Protein AF-A0A0K9XZD5-F1 (afdb_monomer_lite)

Sequence (459 aa):
MKKLFGTVETHYVDGFQYKTVGSEVKLVIIPTSGGYYDAQRDAYFYNFTDHLGNVRLSYSDADGNGVVTGDVVVEECSGGNCSSYIIPGEIEAISNYYPFGMLLENHNNQANSSNVYKYKYNGKELQESGMYDYGARFYMPDLGRWGVVDPLAEISRRFSPYVYGNNNPIRFIDPDGMAAQDTFEAGVEYTGQAAIDMFNAISSFYGYSNSSNNGFPSFNFSYIDPGGAAGTGGGSSLSGWMQSYLSSPPDDHFNQFGQYLYTDNKATNNIVIDFQNPITGAINTAPWLSKLLSDYKFDKSNYSVLTNIANYYATQAGVNMNNLKNGSTSLGIANYHFESGKMVGKVYSFNGGKFKPDALMSGNFETQVISIMVGNGSVSELLNDKYNMISSLGHEGGTVSHLTLNPKTWIDGVKAHIKIYEYQMQSQVYKFTTPLYKQKMRDNLIGEQYNYKTYGPTK

pLDDT: mean 74.85, std 17.93, range [26.31, 96.88]

Secondary structure (DSSP, 8-state):
-EEEETTEEEEEETTEEEEEETTEEEEEEEEETTEEEETTTTEEEEEEE-TT--EEEEE--SSSSS---SSEEEEEEETTEEEEEEETTTT-EE--B-TTSPBPTTS-EE-S-TT---B-GGG-EE-TTS-EE-SS-EEETTTTEESS--TTTTT-TTS-TTBSGGG-TTTEE-SSSS--EETTTTT----HHHHHHHHHHHHHHTT------------------SS---------PPPHHHHHHTTSPPEEEEETTS-EEEEETT---BEEEEPBPTTT--B---TTT-EETTTSPP-TTTHHHHHHHHHHHHHHTT--GGGSGGGS-EEEEEEEEEETTEEEEEEEESTTPPP-TT-SEEEETTTTEEEEEEETTEE-GGGGBHHHHHHHHHHHHSSSSTTTS--SSHHHHHHHHHHHHHHHHHSHHHHTS-HHHHHHHHHHHHHHHHHHHHHSPP-

Radius of gyration: 30.63 Å; chains: 1; bounding box: 70×71×79 Å

Foldseek 3Di:
DWDDDPPKIWDQDVNWIWIDDPNDTGTAWDADPFGIQGPVLRFDWGFDADLLRFGAWIAGPQVPPPDLDDWDWDWDDDPRDIDTDTSPGSTQKGFDADLLRQTDPPRIDHPPDPRDDQQGGSRFGQDPVRWTQLAVFTHRSVVSWTPDFAPVCVVVVVDGSTHALVVRSVFWHDNRRRDTDGSLVVPRDDDPVNVVVVVVVVVVVVPDDPDDDDDDDDPDPDPDDPPDDDDDDDDDDDDPVVVLLSQQFFEWEAELQQHTDDTHSPSNLFHKYFYADPPPRHTDPPPVRIDTQQRAFDDPVRVSNVFSNLLVLLVVLVFQLVLAQVSTAFEKEWEWDDDPNDIDTDIDTDQDDDDDPPDCWAADQVSRHIYGYDYNRGRPPQCRGSLSSSLSSCQDGNPLHNNNQDAPDPLSVLVSNLVSLVVSCPDPSVVSGDPVSVVVSVVVNVVSVVCCVVVNPDD

Structure (mmCIF, N/CA/C/O backbone):
data_AF-A0A0K9XZD5-F1
#
_entry.id   AF-A0A0K9XZD5-F1
#
loop_
_atom_site.group_PDB
_atom_site.id
_atom_site.type_symbol
_atom_site.label_atom_id
_atom_site.label_alt_id
_atom_site.label_comp_id
_atom_site.label_asym_id
_atom_site.label_entity_id
_atom_site.label_seq_id
_atom_site.pdbx_PDB_ins_code
_atom_site.Cartn_x
_atom_site.Cartn_y
_atom_site.Cartn_z
_atom_site.occupancy
_atom_site.B_iso_or_equiv
_atom_site.auth_seq_id
_atom_site.auth_comp_id
_atom_site.auth_asym_id
_atom_site.auth_atom_id
_atom_site.pdbx_PDB_model_num
ATOM 1 N N . MET A 1 1 ? -26.255 -7.029 22.247 1.00 76.69 1 MET A N 1
ATOM 2 C CA . MET A 1 1 ? -25.457 -7.583 23.373 1.00 76.69 1 MET A CA 1
ATOM 3 C C . MET A 1 1 ? -25.596 -6.642 24.574 1.00 76.69 1 MET A C 1
ATOM 5 O O . MET A 1 1 ? -25.853 -5.464 24.353 1.00 76.69 1 MET A O 1
ATOM 9 N N . LYS A 1 2 ? -25.534 -7.132 25.821 1.00 84.38 2 LYS A N 1
ATOM 10 C CA . LYS A 1 2 ? -25.695 -6.330 27.053 1.00 84.38 2 LYS A CA 1
ATOM 11 C C . LYS A 1 2 ? -24.545 -6.635 28.017 1.00 84.38 2 LYS A C 1
ATOM 13 O O . LYS A 1 2 ? -24.239 -7.807 28.218 1.00 84.38 2 LYS A O 1
ATOM 18 N N . LYS A 1 3 ? -23.982 -5.597 28.638 1.00 86.69 3 LYS A N 1
ATOM 19 C CA . LYS A 1 3 ? -22.976 -5.666 29.707 1.00 86.69 3 LYS A CA 1
ATOM 20 C C . LYS A 1 3 ? -23.522 -5.019 30.979 1.00 86.69 3 LYS A C 1
ATOM 22 O O . LYS A 1 3 ? -24.170 -3.977 30.918 1.00 86.69 3 LYS A O 1
ATOM 27 N N . LEU A 1 4 ? -23.254 -5.641 32.124 1.00 86.88 4 LEU A N 1
ATOM 28 C CA . LEU A 1 4 ? -23.564 -5.110 33.451 1.00 86.88 4 LEU A CA 1
ATOM 29 C C . LEU A 1 4 ? -22.267 -5.002 34.247 1.00 86.88 4 LEU A C 1
ATOM 31 O O . LEU A 1 4 ? -21.588 -6.009 34.437 1.00 86.88 4 LEU A O 1
ATOM 35 N N . PHE A 1 5 ? -21.944 -3.803 34.726 1.00 84.56 5 PHE A N 1
ATOM 36 C CA . PHE A 1 5 ? -20.824 -3.593 35.637 1.00 84.56 5 PHE A CA 1
ATOM 37 C C . PHE A 1 5 ? -21.230 -2.650 36.770 1.00 84.56 5 PHE A C 1
ATOM 39 O O . PHE A 1 5 ? -21.567 -1.485 36.548 1.00 84.56 5 PHE A O 1
ATOM 46 N N . GLY A 1 6 ? -21.228 -3.166 38.001 1.00 85.12 6 GLY A N 1
ATOM 47 C CA . GLY A 1 6 ? -21.795 -2.453 39.145 1.00 85.12 6 GLY A CA 1
ATOM 48 C C . GLY A 1 6 ? -23.270 -2.121 38.905 1.00 85.12 6 GLY A C 1
ATOM 49 O O . GLY A 1 6 ? -24.083 -3.015 38.683 1.00 85.12 6 GLY A O 1
ATOM 50 N N . THR A 1 7 ? -23.609 -0.833 38.937 1.00 84.44 7 THR A N 1
ATOM 51 C CA . THR A 1 7 ? -24.961 -0.317 38.657 1.00 84.44 7 THR A CA 1
ATOM 52 C C . THR A 1 7 ? -25.145 0.171 37.219 1.00 84.44 7 THR A C 1
ATOM 54 O O . THR A 1 7 ? -26.235 0.616 36.867 1.00 84.44 7 THR A O 1
ATOM 57 N N . VAL A 1 8 ? -24.102 0.112 36.384 1.00 83.81 8 VAL A N 1
ATOM 58 C CA . VAL A 1 8 ? -24.149 0.598 35.003 1.00 83.81 8 VAL A CA 1
ATOM 59 C C . VAL A 1 8 ? -24.502 -0.551 34.067 1.00 83.81 8 VAL A C 1
ATOM 61 O O . VAL A 1 8 ? -23.794 -1.557 33.984 1.00 83.81 8 VAL A O 1
ATOM 64 N N . GLU A 1 9 ? -25.596 -0.373 33.333 1.00 89.38 9 GLU A N 1
ATOM 65 C CA . GLU A 1 9 ? -25.980 -1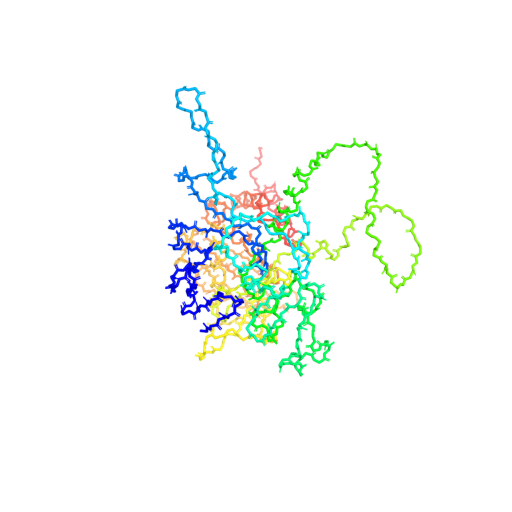.231 32.218 1.00 89.38 9 GLU A CA 1
ATOM 66 C C . GLU A 1 9 ? -25.5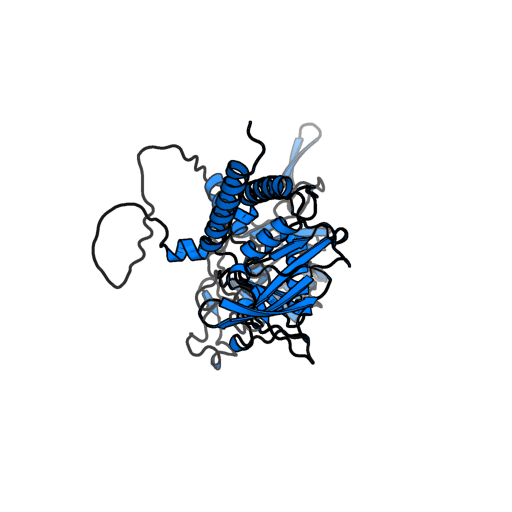91 -0.578 30.892 1.00 89.38 9 GLU A C 1
ATOM 68 O O . GLU A 1 9 ? -25.957 0.574 30.643 1.00 89.38 9 GLU A O 1
ATOM 73 N N . THR A 1 10 ? -24.865 -1.330 30.060 1.00 88.75 10 THR A N 1
ATOM 74 C CA . THR A 1 10 ? -24.452 -0.938 28.709 1.00 88.75 10 THR A CA 1
ATOM 75 C C . THR A 1 10 ? -25.080 -1.879 27.682 1.00 88.75 10 THR A C 1
ATOM 77 O O . THR A 1 10 ? -24.888 -3.095 27.746 1.00 88.75 10 THR A O 1
ATOM 80 N N . HIS A 1 11 ? -25.795 -1.333 26.703 1.00 87.56 11 HIS A N 1
ATOM 81 C CA . HIS A 1 11 ? -26.324 -2.075 25.562 1.00 87.56 11 HIS A CA 1
ATOM 82 C C . HIS A 1 11 ? -25.550 -1.740 24.298 1.00 87.56 11 HIS A C 1
ATOM 84 O O . HIS A 1 11 ? -25.299 -0.573 24.013 1.00 87.56 11 HIS A O 1
ATOM 90 N N . TYR A 1 12 ? -25.260 -2.774 23.519 1.00 87.38 12 TYR A N 1
ATOM 91 C CA . TYR A 1 12 ? -24.630 -2.687 22.210 1.00 87.38 12 TYR A CA 1
ATOM 92 C C . TYR A 1 12 ? -25.671 -3.121 21.178 1.00 87.38 12 TYR A C 1
ATOM 94 O O . TYR A 1 12 ? -25.986 -4.319 21.080 1.00 87.38 12 TYR A O 1
ATOM 102 N N . VAL A 1 13 ? -26.247 -2.142 20.481 1.00 85.88 13 VAL A N 1
ATOM 103 C CA . VAL A 1 13 ? -27.302 -2.319 19.470 1.00 85.88 13 VAL A CA 1
ATOM 104 C C . VAL A 1 13 ? -26.778 -1.746 18.162 1.00 85.88 13 VAL A C 1
ATOM 106 O O . VAL A 1 13 ? -26.488 -0.558 18.099 1.00 85.88 13 VAL A O 1
ATOM 109 N N . ASP A 1 14 ? -26.584 -2.601 17.157 1.00 81.56 14 ASP A N 1
ATOM 110 C CA . ASP A 1 14 ? -26.033 -2.235 15.842 1.00 81.56 14 ASP A CA 1
ATOM 111 C C . ASP A 1 14 ? -24.718 -1.429 15.911 1.00 81.56 14 ASP A C 1
ATOM 113 O O . ASP A 1 14 ? -24.446 -0.554 15.097 1.00 81.56 14 ASP A O 1
ATOM 117 N N . GLY A 1 15 ? -23.887 -1.723 16.919 1.00 79.62 15 GLY A N 1
ATOM 118 C CA . GLY A 1 15 ? -22.619 -1.032 17.183 1.00 79.62 15 GLY A CA 1
ATOM 119 C C . GLY A 1 15 ? -22.748 0.240 18.028 1.00 79.62 15 GLY A C 1
ATOM 120 O O . GLY A 1 15 ? -21.750 0.703 18.578 1.00 79.62 15 GLY A O 1
ATOM 121 N N . PHE A 1 16 ? -23.954 0.775 18.215 1.00 88.44 16 PHE A N 1
ATOM 122 C CA . PHE A 1 16 ? -24.196 1.920 19.090 1.00 88.44 16 PHE A CA 1
ATOM 123 C C . PHE A 1 16 ? -24.229 1.495 20.551 1.00 88.44 16 PHE A C 1
ATOM 125 O O . PHE A 1 16 ? -24.766 0.438 20.900 1.00 88.44 16 PHE A O 1
ATOM 132 N N . GLN A 1 17 ? -23.667 2.340 21.412 1.00 90.00 17 GLN A N 1
ATOM 133 C CA . GLN A 1 17 ? -23.633 2.091 22.845 1.00 90.00 17 GLN A CA 1
ATOM 134 C C . GLN A 1 17 ? -24.672 2.945 23.548 1.00 90.00 17 GLN A C 1
ATOM 136 O O . GLN A 1 17 ? -24.661 4.175 23.448 1.00 90.00 17 GLN A O 1
ATOM 141 N N . TYR A 1 18 ? -25.516 2.284 24.326 1.00 90.75 18 TYR A N 1
ATOM 142 C CA . TYR A 1 18 ? -26.446 2.921 25.241 1.00 90.75 18 TYR A CA 1
ATOM 143 C C . TYR A 1 18 ? -26.020 2.605 26.663 1.00 90.75 18 TYR A C 1
ATOM 145 O O . TYR A 1 18 ? -25.749 1.446 26.962 1.00 90.75 18 TYR A O 1
ATOM 153 N N . LYS A 1 19 ? -25.969 3.605 27.538 1.00 89.19 19 LYS A N 1
ATOM 154 C CA . LYS A 1 19 ? -25.623 3.416 28.950 1.00 89.19 19 LYS A CA 1
ATOM 155 C C . LYS A 1 19 ? -26.736 3.922 29.845 1.00 89.19 19 LYS A C 1
ATOM 157 O O . LYS A 1 19 ? -27.457 4.856 29.495 1.00 89.19 19 LYS A O 1
ATOM 162 N N . THR A 1 20 ? -26.846 3.317 31.018 1.00 86.62 20 THR A N 1
ATOM 163 C CA . THR A 1 20 ? -27.697 3.849 32.082 1.00 86.62 20 THR A CA 1
ATOM 164 C C . THR A 1 20 ? -27.068 5.117 32.648 1.00 86.62 20 THR A C 1
ATOM 166 O O . THR A 1 20 ? -25.970 5.079 33.203 1.00 86.62 20 THR A O 1
ATOM 169 N N . VAL A 1 21 ? -27.766 6.241 32.499 1.00 77.81 21 VAL A N 1
ATOM 170 C CA . VAL A 1 21 ? -27.400 7.553 33.037 1.00 77.81 21 VAL A CA 1
ATOM 171 C C . VAL A 1 21 ? -28.522 7.978 33.986 1.00 77.81 21 VAL A C 1
ATOM 173 O O . VAL A 1 21 ? -29.604 8.377 33.556 1.00 77.81 21 VAL A O 1
ATOM 176 N N . GLY A 1 22 ? -28.288 7.846 35.294 1.00 78.62 22 GLY A N 1
ATOM 177 C CA . GLY A 1 22 ? -29.342 7.995 36.302 1.00 78.62 22 GLY A CA 1
ATOM 178 C C . GLY A 1 22 ? -30.306 6.804 36.281 1.00 78.62 22 GLY A C 1
ATOM 179 O O . GLY A 1 22 ? -29.879 5.673 36.489 1.00 78.62 22 GLY A O 1
ATOM 180 N N . SER A 1 23 ? -31.597 7.052 36.040 1.00 79.81 23 SER A N 1
ATOM 181 C CA . SER A 1 23 ? -32.642 6.018 35.920 1.00 79.81 23 SER A CA 1
ATOM 182 C C . SER A 1 23 ? -33.032 5.692 34.473 1.00 79.81 23 SER A C 1
ATOM 184 O O . SER A 1 23 ? -33.969 4.928 34.253 1.00 79.81 23 SER A O 1
ATOM 186 N N . GLU A 1 24 ? -32.362 6.292 33.486 1.00 85.31 24 GLU A N 1
ATOM 187 C CA . GLU A 1 24 ? -32.705 6.173 32.067 1.00 85.31 24 GLU A CA 1
ATOM 188 C C . GLU A 1 24 ? -31.560 5.560 31.261 1.00 85.31 24 GLU A C 1
ATOM 190 O O . GLU A 1 24 ? -30.386 5.781 31.555 1.00 85.31 24 GLU A O 1
ATOM 195 N N . VAL A 1 25 ? -31.906 4.836 30.198 1.00 87.31 25 VAL A N 1
ATOM 196 C CA . VAL A 1 25 ? -30.948 4.333 29.209 1.00 87.31 25 VAL A CA 1
ATOM 197 C C . VAL A 1 25 ? -30.836 5.355 28.082 1.00 87.31 25 VAL A C 1
ATOM 199 O O . VAL A 1 25 ? -31.824 5.649 27.411 1.00 87.31 25 VAL A O 1
ATOM 202 N N . LYS A 1 26 ? -29.636 5.899 27.867 1.00 90.62 26 LYS A N 1
ATOM 203 C CA . LYS A 1 26 ? -29.372 6.939 26.861 1.00 90.62 26 LYS A CA 1
ATOM 204 C C . LYS A 1 26 ? -28.317 6.488 25.865 1.00 90.62 26 LYS A C 1
ATOM 206 O O . LYS A 1 26 ? -27.387 5.773 26.231 1.00 90.62 26 LYS A O 1
ATOM 211 N N . LEU A 1 27 ? -28.459 6.930 24.616 1.00 90.38 27 LEU A N 1
ATOM 212 C CA . LEU A 1 27 ? -27.412 6.795 23.606 1.00 90.38 27 LEU A CA 1
ATOM 213 C C . LEU A 1 27 ? -26.198 7.609 24.056 1.00 90.38 27 LEU A C 1
ATOM 215 O O . LEU A 1 27 ? -26.336 8.789 24.379 1.00 90.38 27 LEU A O 1
ATOM 219 N N . VAL A 1 28 ? -25.029 6.976 24.094 1.00 90.31 28 VAL A N 1
ATOM 220 C CA . VAL A 1 28 ? -23.790 7.632 24.528 1.00 90.31 28 VAL A CA 1
ATOM 221 C C . VAL A 1 28 ? -22.748 7.686 23.425 1.00 90.31 28 VAL A C 1
ATOM 223 O O . VAL A 1 28 ? -22.206 8.753 23.183 1.00 90.31 28 VAL A O 1
ATOM 226 N N . ILE A 1 29 ? -22.494 6.579 22.725 1.00 90.69 29 ILE A N 1
ATOM 227 C CA . ILE A 1 29 ? -21.414 6.495 21.739 1.00 90.69 29 ILE A CA 1
ATOM 228 C C . ILE A 1 29 ? -21.952 5.936 20.428 1.00 90.69 29 ILE A C 1
ATOM 230 O O . ILE A 1 29 ? -22.574 4.870 20.402 1.00 90.69 29 ILE A O 1
ATOM 234 N N . ILE A 1 30 ? -21.628 6.631 19.344 1.00 90.38 30 ILE A N 1
ATOM 235 C CA . ILE A 1 30 ? -21.818 6.186 17.966 1.00 90.38 30 ILE A CA 1
ATOM 236 C C . ILE A 1 30 ? -20.421 5.994 17.357 1.00 90.38 30 ILE A C 1
ATOM 238 O O . ILE A 1 30 ? -19.729 6.987 17.128 1.00 90.38 30 ILE A O 1
ATOM 242 N N . PRO A 1 31 ? -19.953 4.756 17.118 1.00 86.75 31 PRO A N 1
ATOM 243 C CA . PRO A 1 31 ? -18.665 4.535 16.465 1.00 86.75 31 PRO A CA 1
ATOM 244 C C . PRO A 1 31 ? -18.650 5.087 15.037 1.00 86.75 31 PRO A C 1
ATOM 246 O O . PRO A 1 31 ? -19.649 5.005 14.320 1.00 86.75 31 PRO A O 1
ATOM 249 N N . THR A 1 32 ? -17.505 5.608 14.606 1.00 85.75 32 THR A N 1
ATOM 250 C CA . THR A 1 32 ? -17.271 6.069 13.232 1.00 85.75 32 THR A CA 1
ATOM 251 C C . THR A 1 32 ? -15.992 5.441 12.679 1.00 85.75 32 THR A C 1
ATOM 253 O O . THR A 1 32 ? -15.215 4.836 13.415 1.00 85.75 32 THR A O 1
ATOM 256 N N . SER A 1 33 ? -15.741 5.579 11.374 1.00 81.25 33 SER A N 1
ATOM 257 C CA . SER A 1 33 ? -14.530 5.024 10.748 1.00 81.25 33 SER A CA 1
ATOM 258 C C . SER A 1 33 ? -13.229 5.655 11.257 1.00 81.25 33 SER A C 1
ATOM 260 O O . SER A 1 33 ? -12.181 5.028 11.169 1.00 81.25 33 SER A O 1
ATOM 262 N N . GLY A 1 34 ? -13.288 6.893 11.758 1.00 80.00 34 GLY A N 1
ATOM 263 C CA . GLY A 1 34 ? -12.128 7.638 12.258 1.00 80.00 34 GLY A CA 1
ATOM 264 C C . GLY A 1 34 ? -12.101 7.819 13.775 1.00 80.00 34 GLY A C 1
ATOM 265 O O . GLY A 1 34 ? -11.208 8.494 14.274 1.00 80.00 34 GLY A O 1
ATOM 266 N N . GLY A 1 35 ? -13.071 7.273 14.514 1.00 88.75 35 GLY A N 1
ATOM 267 C CA . GLY A 1 35 ? -13.224 7.515 15.946 1.00 88.75 35 GLY A CA 1
ATOM 268 C C . GLY A 1 35 ? -14.647 7.246 16.424 1.00 88.75 35 GLY A C 1
ATOM 269 O O . GLY A 1 35 ? -15.166 6.140 16.267 1.00 88.75 35 GLY A O 1
ATOM 270 N N . TYR A 1 36 ? -15.278 8.239 17.043 1.00 90.12 36 TYR A N 1
ATOM 271 C CA . TYR A 1 36 ? -16.637 8.121 17.560 1.00 90.12 36 TYR A CA 1
ATOM 272 C C . TYR A 1 36 ? -17.299 9.487 17.742 1.00 90.12 36 TYR A C 1
ATOM 274 O O . TYR A 1 36 ? -16.639 10.508 17.887 1.00 90.12 36 TYR A O 1
ATOM 282 N N . TYR A 1 37 ? -18.624 9.499 17.767 1.00 90.38 37 TYR A N 1
ATOM 283 C CA . TYR A 1 37 ? -19.414 10.642 18.202 1.00 90.38 37 TYR A CA 1
ATOM 284 C C . TYR A 1 37 ? -19.962 10.373 19.606 1.00 90.38 37 TYR A C 1
ATOM 286 O O . TYR A 1 37 ? -20.549 9.314 19.857 1.00 90.38 37 TYR A O 1
ATOM 294 N N . ASP A 1 38 ? -19.739 11.318 20.519 1.00 89.56 38 ASP A N 1
ATOM 295 C CA . ASP A 1 38 ? -20.290 11.304 21.873 1.00 89.56 38 ASP A CA 1
ATOM 296 C C . ASP A 1 38 ? -21.609 12.083 21.885 1.00 89.56 38 ASP A C 1
ATOM 298 O O . ASP A 1 38 ? -21.634 13.315 21.875 1.00 89.56 38 ASP A O 1
ATOM 302 N N . ALA A 1 39 ? -22.718 11.348 21.935 1.00 89.69 39 ALA A N 1
ATOM 303 C CA . ALA A 1 39 ? -24.062 11.912 21.883 1.00 89.69 39 ALA A CA 1
ATOM 304 C C . ALA A 1 39 ? -24.445 12.697 23.147 1.00 89.69 39 ALA A C 1
ATOM 306 O O . ALA A 1 39 ? -25.414 13.450 23.126 1.00 89.69 39 ALA A O 1
ATOM 307 N N . GLN A 1 40 ? -23.721 12.522 24.257 1.00 86.75 40 GLN A N 1
ATOM 308 C CA . GLN A 1 40 ? -23.956 13.302 25.475 1.00 86.75 40 GLN A CA 1
ATOM 309 C C . GLN A 1 40 ? -23.235 14.651 25.430 1.00 86.75 40 GLN A C 1
ATOM 311 O O . GLN A 1 40 ? -23.674 15.591 26.089 1.00 86.75 40 GLN A O 1
ATOM 316 N N . ARG A 1 41 ? -22.139 14.740 24.671 1.00 83.38 41 ARG A N 1
ATOM 317 C CA . ARG A 1 41 ? -21.358 15.970 24.483 1.00 83.38 41 ARG A CA 1
ATOM 318 C C . ARG A 1 41 ? -21.670 16.703 23.181 1.00 83.38 41 ARG A C 1
ATOM 320 O O . ARG A 1 41 ? -21.185 17.811 23.006 1.00 83.38 41 ARG A O 1
ATOM 327 N N . ASP A 1 42 ? -22.451 16.085 22.298 1.00 87.44 42 ASP A N 1
ATOM 328 C CA . ASP A 1 42 ? -22.730 16.581 20.947 1.00 87.44 42 ASP A CA 1
ATOM 329 C C . ASP A 1 42 ? -21.443 16.888 20.157 1.00 87.44 42 ASP A C 1
ATOM 331 O O . ASP A 1 42 ? -21.317 17.910 19.488 1.00 87.44 42 ASP A O 1
ATOM 335 N N . ALA A 1 43 ? -20.448 16.000 20.269 1.00 85.88 43 ALA A N 1
ATOM 336 C CA . ALA A 1 43 ? -19.109 16.223 19.731 1.00 85.88 43 ALA A CA 1
ATOM 337 C C . ALA A 1 43 ? -18.530 14.976 19.050 1.00 85.88 43 ALA A C 1
ATOM 339 O O . ALA A 1 43 ? -18.726 13.841 19.497 1.00 85.88 43 ALA A O 1
ATOM 340 N N . TYR A 1 44 ? -17.778 15.202 17.970 1.00 88.19 44 TYR A N 1
ATOM 341 C CA . TYR A 1 44 ? -16.998 14.170 17.289 1.00 88.19 44 TYR A CA 1
ATOM 342 C C . TYR A 1 44 ? -15.591 14.092 17.867 1.00 88.19 44 TYR A C 1
ATOM 344 O O . TYR A 1 44 ? -14.881 15.091 17.919 1.00 88.19 44 TYR A O 1
ATOM 352 N N . PHE A 1 45 ? -15.172 12.878 18.202 1.00 87.62 45 PHE A N 1
ATOM 353 C CA . PHE A 1 45 ? -13.813 12.549 18.596 1.00 87.62 45 PHE A CA 1
ATOM 354 C C . PHE A 1 45 ? -13.161 11.671 17.529 1.00 87.62 45 PHE A C 1
ATOM 356 O O . PHE A 1 45 ? -13.742 10.695 17.045 1.00 87.62 45 PHE A O 1
ATOM 363 N N . TYR A 1 46 ? -11.925 12.004 17.188 1.00 87.88 46 TYR A N 1
ATOM 364 C CA . TYR A 1 46 ? -11.079 11.286 16.251 1.00 87.88 46 TYR A CA 1
ATOM 365 C C . TYR A 1 46 ? -10.008 10.506 17.003 1.00 87.88 46 TYR A C 1
ATOM 367 O O . TYR A 1 46 ? -9.478 10.966 18.014 1.00 87.88 46 TYR A O 1
ATOM 375 N N . ASN A 1 47 ? -9.678 9.328 16.483 1.00 86.81 47 ASN A N 1
ATOM 376 C CA . ASN A 1 47 ? -8.640 8.460 17.007 1.00 86.81 47 ASN A CA 1
ATOM 377 C C . ASN A 1 47 ? -7.461 8.426 16.035 1.00 86.81 47 ASN A C 1
ATOM 379 O O . ASN A 1 47 ? -7.598 8.015 14.885 1.00 86.81 47 ASN A O 1
ATOM 383 N N . PHE A 1 48 ? -6.279 8.783 16.524 1.00 84.81 48 PHE A N 1
ATOM 384 C CA . PHE A 1 48 ? -5.024 8.481 15.853 1.00 84.81 48 PHE A CA 1
ATOM 385 C C . PHE A 1 48 ? -4.528 7.111 16.316 1.00 84.81 48 PHE A C 1
ATOM 387 O O . PHE A 1 48 ? -4.283 6.896 17.511 1.00 84.81 48 PHE A O 1
ATOM 394 N N . THR A 1 49 ? -4.395 6.180 15.375 1.00 83.88 49 THR A N 1
ATOM 395 C CA . THR A 1 49 ? -4.009 4.792 15.644 1.00 83.88 49 THR A CA 1
ATOM 396 C C . THR A 1 49 ? -2.605 4.472 15.144 1.00 83.88 49 THR A C 1
ATOM 398 O O . THR A 1 49 ? -2.153 5.017 14.137 1.00 83.88 49 THR A O 1
ATOM 401 N N . ASP A 1 50 ? -1.919 3.562 15.836 1.00 82.31 50 ASP A N 1
ATOM 402 C CA . ASP A 1 50 ? -0.682 2.960 15.329 1.00 82.31 50 ASP A CA 1
ATOM 403 C C . ASP A 1 50 ? -0.955 1.819 14.338 1.00 82.31 50 ASP A C 1
ATOM 405 O O . ASP A 1 50 ? -2.096 1.574 13.933 1.00 82.31 50 ASP A O 1
ATOM 409 N N . HIS A 1 51 ? 0.110 1.108 13.955 1.00 79.38 51 HIS A N 1
ATOM 410 C CA . HIS A 1 51 ? 0.060 0.129 12.878 1.00 79.38 51 HIS A CA 1
ATOM 411 C C . HIS A 1 51 ? -0.720 -1.132 13.134 1.00 79.38 51 HIS A C 1
ATOM 413 O O . HIS A 1 51 ? -1.065 -1.846 12.198 1.00 79.38 51 HIS A O 1
ATOM 419 N N . LEU A 1 52 ? -1.045 -1.370 14.392 1.00 82.50 52 LEU A N 1
ATOM 420 C CA . LEU A 1 52 ? -1.856 -2.496 14.808 1.00 82.50 52 LEU A CA 1
ATOM 421 C C . LEU A 1 52 ? -3.291 -2.052 15.108 1.00 82.50 52 LEU A C 1
ATOM 423 O O . LEU A 1 52 ? -4.074 -2.833 15.651 1.00 82.50 52 LEU A O 1
ATOM 427 N N . GLY A 1 53 ? -3.626 -0.792 14.810 1.00 84.56 53 GLY A N 1
ATOM 428 C CA . GLY A 1 53 ? -4.906 -0.188 15.149 1.00 84.56 53 GLY A CA 1
ATOM 429 C C . GLY A 1 53 ? -5.028 0.185 16.629 1.00 84.56 53 GLY A C 1
ATOM 430 O O . GLY A 1 53 ? -6.146 0.347 17.116 1.00 84.56 53 GLY A O 1
ATOM 431 N N . ASN A 1 54 ? -3.924 0.303 17.380 1.00 89.31 54 ASN A N 1
ATOM 432 C CA . ASN A 1 54 ? -4.009 0.732 18.776 1.00 89.31 54 ASN A CA 1
ATOM 433 C C . ASN A 1 54 ? -4.270 2.235 18.828 1.00 89.31 54 ASN A C 1
ATOM 435 O O . ASN A 1 54 ? -3.503 3.012 18.261 1.00 89.31 54 ASN A O 1
ATOM 439 N N . VAL A 1 55 ? -5.301 2.664 19.555 1.00 89.00 55 VAL A N 1
ATOM 440 C CA . VAL A 1 55 ? -5.590 4.094 19.741 1.00 89.00 55 VAL A CA 1
ATOM 441 C C . VAL A 1 55 ? -4.479 4.730 20.575 1.00 89.00 55 VAL A C 1
ATOM 443 O O . VAL A 1 55 ? -4.324 4.387 21.748 1.00 89.00 55 VAL A O 1
ATOM 446 N N . ARG A 1 56 ? -3.704 5.642 19.975 1.00 86.94 56 ARG A N 1
ATOM 447 C CA . ARG A 1 56 ? -2.601 6.371 20.628 1.00 86.94 56 ARG A CA 1
ATOM 448 C C . ARG A 1 56 ? -3.035 7.725 21.160 1.00 86.94 56 ARG A C 1
ATOM 450 O O . ARG A 1 56 ? -2.576 8.137 22.224 1.00 86.94 56 ARG A O 1
ATOM 457 N N . LEU A 1 57 ? -3.918 8.391 20.424 1.00 83.69 57 LEU A N 1
ATOM 458 C CA . LEU A 1 57 ? -4.467 9.693 20.769 1.00 83.69 57 LEU A CA 1
ATOM 459 C C . LEU A 1 57 ? -5.949 9.745 20.378 1.00 83.69 57 LEU A C 1
ATOM 461 O O . LEU A 1 57 ? -6.297 9.349 19.271 1.00 83.69 57 LEU A O 1
ATOM 465 N N . SER A 1 58 ? -6.795 10.245 21.275 1.00 84.94 58 SER A N 1
ATOM 466 C CA . SER A 1 58 ? -8.191 10.612 21.023 1.00 84.94 58 SER A CA 1
ATOM 467 C C . SER A 1 58 ? -8.325 12.119 21.209 1.00 84.94 58 SER A C 1
ATOM 469 O O . SER A 1 58 ? -7.871 12.637 22.229 1.00 84.94 58 SER A O 1
ATOM 471 N N . TYR A 1 59 ? -8.939 12.808 20.251 1.00 84.75 59 TYR A N 1
ATOM 472 C CA . TYR A 1 59 ? -9.004 14.272 20.219 1.00 84.75 59 TYR A CA 1
ATOM 473 C C . TYR A 1 59 ? -10.245 14.780 19.474 1.00 84.75 59 TYR A C 1
ATOM 475 O O . TYR A 1 59 ? -10.821 14.058 18.663 1.00 84.75 59 TYR A O 1
ATOM 483 N N . SER A 1 60 ? -10.650 16.018 19.721 1.00 84.69 60 SER A N 1
ATOM 484 C CA . SER A 1 60 ? -11.722 16.737 19.022 1.00 84.69 60 SER A CA 1
ATOM 485 C C . SER A 1 60 ? -11.334 18.205 18.854 1.00 84.69 60 SER A C 1
ATOM 487 O O . SER A 1 60 ? -10.478 18.676 19.583 1.00 84.69 60 SER A O 1
ATOM 489 N N . ASP A 1 61 ? -11.975 18.922 17.936 1.00 80.88 61 ASP A N 1
ATOM 490 C CA . ASP A 1 61 ? -11.918 20.391 17.876 1.00 80.88 61 ASP A CA 1
ATOM 491 C C . ASP A 1 61 ? -12.990 20.935 18.832 1.00 80.88 61 ASP A C 1
ATOM 493 O O . ASP A 1 61 ? -14.127 21.192 18.432 1.00 80.88 61 ASP A O 1
ATOM 497 N N . ALA A 1 62 ? -12.676 20.934 20.128 1.00 78.50 62 ALA A N 1
ATOM 498 C CA . ALA A 1 62 ? -13.645 21.192 21.190 1.00 78.50 62 ALA A CA 1
ATOM 499 C C . ALA A 1 62 ? -14.018 22.677 21.272 1.00 78.50 62 ALA A C 1
ATOM 501 O O . ALA A 1 62 ? -15.132 23.004 21.687 1.00 78.50 62 ALA A O 1
ATOM 502 N N . ASP A 1 63 ? -13.110 23.569 20.870 1.00 76.81 63 ASP A N 1
ATOM 503 C CA . ASP A 1 63 ? -13.370 25.008 20.803 1.00 76.81 63 ASP A CA 1
ATOM 504 C C . ASP A 1 63 ? -13.861 25.493 19.420 1.00 76.81 63 ASP A C 1
ATOM 506 O O . ASP A 1 63 ? -14.336 26.627 19.295 1.00 76.81 63 ASP A O 1
ATOM 510 N N . GLY A 1 64 ? -13.821 24.628 18.399 1.00 78.25 64 GLY A N 1
ATOM 511 C CA . GLY A 1 64 ? -14.338 24.898 17.058 1.00 78.25 64 GLY A CA 1
ATOM 512 C C . GLY A 1 64 ? -13.475 25.863 16.242 1.00 78.25 64 GLY A C 1
ATOM 513 O O . GLY A 1 64 ? -13.976 26.482 15.295 1.00 78.25 64 GLY A O 1
ATOM 514 N N . ASN A 1 65 ? -12.208 26.052 16.620 1.00 76.25 65 ASN A N 1
ATOM 515 C CA . ASN A 1 65 ? -11.294 26.975 15.953 1.00 76.25 65 ASN A CA 1
ATOM 516 C C . ASN A 1 65 ? -10.610 26.352 14.712 1.00 76.25 65 ASN A C 1
ATOM 518 O O . ASN A 1 65 ? -9.965 27.067 13.936 1.00 76.25 65 ASN A O 1
ATOM 522 N N . GLY A 1 66 ? -10.770 25.038 14.504 1.00 77.06 66 GLY A N 1
ATOM 523 C CA . GLY A 1 66 ? -10.192 24.280 13.394 1.00 77.06 66 GLY A CA 1
ATOM 524 C C . GLY A 1 66 ? -8.751 23.800 13.613 1.00 77.06 66 GLY A C 1
ATOM 525 O O . GLY A 1 66 ? -8.126 23.313 12.666 1.00 77.06 66 GLY A O 1
ATOM 526 N N . VAL A 1 67 ? -8.199 23.939 14.821 1.00 73.62 67 VAL A N 1
ATOM 527 C CA . VAL A 1 67 ? -6.813 23.618 15.186 1.00 73.62 67 VAL A CA 1
ATOM 528 C C . VAL A 1 67 ? -6.753 22.942 16.556 1.00 73.62 67 VAL A C 1
ATOM 530 O O . VAL A 1 67 ? -6.976 23.558 17.592 1.00 73.62 67 VAL A O 1
ATOM 533 N N . VAL A 1 68 ? -6.284 21.694 16.563 1.00 73.94 68 VAL A N 1
ATOM 534 C CA . VAL A 1 68 ? -6.125 20.908 17.791 1.00 73.94 68 VAL A CA 1
ATOM 535 C C . VAL A 1 68 ? -4.795 21.239 18.466 1.00 73.94 68 VAL A C 1
ATOM 537 O O . VAL A 1 68 ? -3.734 20.897 17.936 1.00 73.94 68 VAL A O 1
ATOM 540 N N . THR A 1 69 ? -4.827 21.921 19.616 1.00 64.38 69 THR A N 1
ATOM 541 C CA . THR A 1 69 ? -3.606 22.456 20.271 1.00 64.38 69 THR A CA 1
ATOM 542 C C . THR A 1 69 ? -3.366 21.984 21.708 1.00 64.38 69 THR A C 1
ATOM 544 O O . THR A 1 69 ? -2.350 22.347 22.306 1.00 64.38 69 THR A O 1
ATOM 547 N N . GLY A 1 70 ? -4.216 21.097 22.232 1.00 68.75 70 GLY A N 1
ATOM 548 C CA . GLY A 1 70 ? -4.201 20.691 23.642 1.00 68.75 70 GLY A CA 1
ATOM 549 C C . GLY A 1 70 ? -5.347 21.330 24.420 1.00 68.75 70 GLY A C 1
ATOM 550 O O . GLY A 1 70 ? -5.876 22.348 23.992 1.00 68.75 70 GLY A O 1
ATOM 551 N N . ASP A 1 71 ? -5.734 20.737 25.554 1.00 65.38 71 ASP A N 1
ATOM 552 C CA . ASP A 1 71 ? -6.806 21.283 26.397 1.00 65.38 71 ASP A CA 1
ATOM 553 C C . ASP A 1 71 ? -6.517 22.751 26.758 1.00 65.38 71 ASP A C 1
ATOM 555 O O . ASP A 1 71 ? -5.478 23.083 27.341 1.00 65.38 71 ASP A O 1
ATOM 559 N N . VAL A 1 72 ? -7.445 23.636 26.389 1.00 65.69 72 VAL A N 1
ATOM 560 C CA . VAL A 1 72 ? -7.274 25.087 26.505 1.00 65.69 72 VAL A CA 1
ATOM 561 C C . VAL A 1 72 ? -7.748 25.554 27.873 1.00 65.69 72 VAL A C 1
ATOM 563 O O . VAL A 1 72 ? -8.875 25.276 28.287 1.00 65.69 72 VAL A O 1
ATOM 566 N N . VAL A 1 73 ? -6.898 26.313 28.568 1.00 70.19 73 VAL A N 1
ATOM 567 C CA . VAL A 1 73 ? -7.299 27.068 29.759 1.00 70.19 73 VAL A CA 1
ATOM 568 C C . VAL A 1 73 ? -7.889 28.394 29.301 1.00 70.19 73 VAL A C 1
ATOM 570 O O . VAL A 1 73 ? -7.172 29.262 28.805 1.00 70.19 73 VAL A O 1
ATOM 573 N N . VAL A 1 74 ? -9.194 28.553 29.484 1.00 68.94 74 VAL A N 1
ATOM 574 C CA . VAL A 1 74 ? -9.892 29.815 29.254 1.00 68.94 74 VAL A CA 1
ATOM 575 C C . VAL A 1 74 ? -9.966 30.565 30.571 1.00 68.94 74 VAL A C 1
ATOM 577 O O . VAL A 1 74 ? -10.419 30.022 31.577 1.00 68.94 74 VAL A O 1
ATOM 580 N N . GLU A 1 75 ? -9.523 31.819 30.569 1.00 81.25 75 GLU A N 1
ATOM 581 C CA . GLU A 1 75 ? -9.661 32.728 31.701 1.00 81.25 75 GLU A CA 1
ATOM 582 C C . GLU A 1 75 ? -10.659 33.831 31.343 1.00 81.25 75 GLU A C 1
ATOM 584 O O . GLU A 1 75 ? -10.396 34.687 30.499 1.00 81.25 75 GLU A O 1
ATOM 589 N N . GLU A 1 76 ? -11.824 33.803 31.986 1.00 80.19 76 GLU A N 1
ATOM 590 C CA . GLU A 1 76 ? -12.847 34.830 31.828 1.00 80.19 76 GLU A CA 1
ATOM 591 C C . GLU A 1 76 ? -12.812 35.775 33.024 1.00 80.19 76 GLU A C 1
ATOM 593 O O . GLU A 1 76 ? -13.050 35.374 34.165 1.00 80.19 76 GLU A O 1
ATOM 598 N N . CYS A 1 77 ? -12.522 37.049 32.758 1.00 82.19 77 CYS A N 1
ATOM 599 C CA . CYS A 1 77 ? -12.504 38.094 33.770 1.00 82.19 77 CYS A CA 1
ATOM 600 C C . CYS A 1 77 ? -13.699 39.031 33.599 1.00 82.19 77 CYS A C 1
ATOM 602 O O . CYS A 1 77 ? -13.886 39.633 32.542 1.00 82.19 77 CYS A O 1
ATOM 604 N N . SER A 1 78 ? -14.468 39.231 34.668 1.00 75.56 78 SER A N 1
ATOM 605 C CA . SER A 1 78 ? -15.526 40.240 34.716 1.00 75.56 78 SER A CA 1
ATOM 606 C C . SER A 1 78 ? -15.380 41.087 35.975 1.00 75.56 78 SER A C 1
ATOM 608 O O . SER A 1 78 ? -15.391 40.582 37.098 1.00 75.56 78 SER A O 1
ATOM 610 N N . GLY A 1 79 ? -15.182 42.397 35.790 1.00 76.50 79 GLY A N 1
ATOM 611 C CA . GLY A 1 79 ? -15.065 43.356 36.894 1.00 76.50 79 GLY A CA 1
ATOM 612 C C . GLY A 1 79 ? -13.864 43.143 37.828 1.00 76.50 79 GLY A C 1
ATOM 613 O O . GLY A 1 79 ? -13.949 43.503 38.997 1.00 76.50 79 GLY A O 1
ATOM 614 N N . GLY A 1 80 ? -12.763 42.557 37.342 1.00 80.44 80 GLY A N 1
ATOM 615 C CA . GLY A 1 80 ? -11.550 42.299 38.135 1.00 80.44 80 GLY A CA 1
ATOM 616 C C . GLY A 1 80 ? -11.519 40.947 38.856 1.00 80.44 80 GLY A C 1
ATOM 617 O O . GLY A 1 80 ? -10.506 40.624 39.468 1.00 80.44 80 GLY A O 1
ATOM 618 N N . ASN A 1 81 ? -12.581 40.143 38.748 1.00 78.25 81 ASN A N 1
ATOM 619 C CA . ASN A 1 81 ? -12.578 38.742 39.163 1.00 78.25 81 ASN A CA 1
ATOM 620 C C . ASN A 1 81 ? -12.416 37.857 37.929 1.00 78.25 81 ASN A C 1
ATOM 622 O O . ASN A 1 81 ? -13.203 37.981 36.990 1.00 78.25 81 ASN A O 1
ATOM 626 N N . CYS A 1 82 ? -11.418 36.979 37.950 1.00 82.94 82 CYS A N 1
ATOM 627 C CA . CYS A 1 82 ? -11.133 36.034 36.877 1.00 82.94 82 CYS A CA 1
ATOM 628 C C . CYS A 1 82 ? -11.491 34.615 37.321 1.00 82.94 82 CYS A C 1
ATOM 630 O O . CYS A 1 82 ? -11.150 34.201 38.431 1.00 82.94 82 CYS A O 1
ATOM 632 N N . SER A 1 83 ? -12.190 33.879 36.462 1.00 77.94 83 SER A N 1
ATOM 633 C CA . SER A 1 83 ? -12.429 32.448 36.615 1.00 77.94 83 SER A CA 1
ATOM 634 C C . SER A 1 83 ? -11.781 31.707 35.460 1.00 77.94 83 SER A C 1
ATOM 636 O O . SER A 1 83 ? -12.042 32.029 34.300 1.00 77.94 83 SER A O 1
ATOM 638 N N . SER A 1 84 ? -10.973 30.702 35.781 1.00 77.12 84 SER A N 1
ATOM 639 C CA . SER A 1 84 ? -10.381 29.819 34.783 1.00 77.12 84 SER A CA 1
ATOM 640 C C . SER A 1 84 ? -11.175 28.521 34.687 1.00 77.12 84 SER A C 1
ATOM 642 O O . SER A 1 84 ? -11.469 27.898 35.709 1.00 77.12 84 SER A O 1
ATOM 644 N N . TYR A 1 85 ? -11.489 28.095 33.469 1.00 69.00 85 TYR A N 1
ATOM 645 C CA . TYR A 1 85 ? -12.013 26.763 33.184 1.00 69.00 85 TYR A CA 1
ATOM 646 C C . TYR A 1 85 ? -11.231 26.132 32.034 1.00 69.00 85 TYR A C 1
ATOM 648 O O . TYR A 1 85 ? -10.595 26.819 31.240 1.00 69.00 85 TYR A O 1
ATOM 656 N N . ILE A 1 86 ? -11.235 24.804 31.985 1.00 68.81 86 ILE A N 1
ATOM 657 C CA . ILE A 1 86 ? -10.609 24.045 30.903 1.00 68.81 86 ILE A CA 1
ATOM 658 C C . ILE A 1 86 ? -11.710 23.699 29.907 1.00 68.81 86 ILE A C 1
ATOM 660 O O . ILE A 1 86 ? -12.783 23.273 30.337 1.00 68.81 86 ILE A O 1
ATOM 664 N N . ILE A 1 87 ? -11.453 23.868 28.611 1.00 66.75 87 ILE A N 1
ATOM 665 C CA . ILE A 1 87 ? -12.253 23.249 27.549 1.00 66.75 87 ILE A CA 1
ATOM 666 C C . ILE A 1 87 ? -11.658 21.853 27.311 1.00 66.75 87 ILE A C 1
ATOM 668 O O . ILE A 1 87 ? -10.587 21.754 26.709 1.00 66.75 87 ILE A O 1
ATOM 672 N N . PRO A 1 88 ? -12.277 20.773 27.831 1.00 67.06 88 PRO A N 1
ATOM 673 C CA . PRO A 1 88 ? -11.773 19.425 27.627 1.00 67.06 88 PRO A CA 1
ATOM 674 C C . PRO A 1 88 ? -12.177 18.911 26.246 1.00 67.06 88 PRO A C 1
ATOM 676 O O . PRO A 1 88 ? -13.276 19.191 25.766 1.00 67.06 88 PRO A O 1
ATOM 679 N N . GLY A 1 89 ? -11.332 18.071 25.662 1.00 67.00 89 GLY A N 1
ATOM 680 C CA . GLY A 1 89 ? -11.667 17.317 24.453 1.00 67.00 89 GLY A CA 1
ATOM 681 C C . GLY A 1 89 ? -10.746 17.619 23.283 1.00 67.00 89 GLY A C 1
ATOM 682 O O . GLY A 1 89 ? -10.612 16.770 22.407 1.00 67.00 89 GLY A O 1
ATOM 683 N N . GLU A 1 90 ? -10.024 18.741 23.320 1.00 73.94 90 GLU A N 1
ATOM 684 C CA . GLU A 1 90 ? -8.866 18.971 22.450 1.00 73.94 90 GLU A CA 1
ATOM 685 C C . GLU A 1 90 ? -7.903 17.785 22.521 1.00 73.94 90 GLU A C 1
ATOM 687 O O . GLU A 1 90 ? -7.476 17.261 21.499 1.00 73.94 90 GLU A O 1
ATOM 692 N N . ILE A 1 91 ? -7.632 17.276 23.728 1.00 79.19 91 ILE A N 1
ATOM 693 C CA . ILE A 1 91 ? -6.955 15.992 23.926 1.00 79.19 91 ILE A CA 1
ATOM 694 C C . ILE A 1 91 ? -7.750 15.166 24.941 1.00 79.19 91 ILE A C 1
ATOM 696 O O . ILE A 1 91 ? -7.535 15.236 26.147 1.00 79.19 91 ILE A O 1
ATOM 700 N N . GLU A 1 92 ? -8.658 14.322 24.451 1.00 80.62 92 GLU A N 1
ATOM 701 C CA . GLU A 1 92 ? -9.481 13.455 25.305 1.00 80.62 92 GLU A CA 1
ATOM 702 C C . GLU A 1 92 ? -8.655 12.336 25.954 1.00 80.62 92 GLU A C 1
ATOM 704 O O . GLU A 1 92 ? -8.866 11.990 27.119 1.00 80.62 92 GLU A O 1
ATOM 709 N N . ALA A 1 93 ? -7.724 11.725 25.213 1.00 78.62 93 ALA A N 1
ATOM 710 C CA . ALA A 1 93 ? -6.884 10.669 25.770 1.00 78.62 93 ALA A CA 1
ATOM 711 C C . ALA A 1 93 ? -5.571 10.463 25.015 1.00 78.62 93 ALA A C 1
ATOM 713 O O . ALA A 1 93 ? -5.564 10.358 23.795 1.00 78.62 93 ALA A O 1
ATOM 714 N N . ILE A 1 94 ? -4.484 10.261 25.756 1.00 80.25 94 ILE A N 1
ATOM 715 C CA . ILE A 1 94 ? -3.204 9.730 25.282 1.00 80.25 94 ILE A CA 1
ATOM 716 C C . ILE A 1 94 ? -3.057 8.318 25.843 1.00 80.25 94 ILE A C 1
ATOM 718 O O . ILE A 1 94 ? -3.227 8.092 27.042 1.00 80.25 94 ILE A O 1
ATOM 722 N N . SER A 1 95 ? -2.770 7.348 24.981 1.00 83.94 95 SER A N 1
ATOM 723 C CA . SER A 1 95 ? -2.615 5.945 25.366 1.00 83.94 95 SER A CA 1
ATOM 724 C C . SER A 1 95 ? -1.369 5.342 24.717 1.00 83.94 95 SER A C 1
ATOM 726 O O . SER A 1 95 ? -1.267 5.177 23.505 1.00 83.94 95 SER A O 1
ATOM 728 N N . ASN A 1 96 ? -0.396 5.016 25.554 1.00 82.75 96 ASN A N 1
ATOM 729 C CA . ASN A 1 96 ? 0.839 4.341 25.213 1.00 82.75 96 ASN A CA 1
ATOM 730 C C . ASN A 1 96 ? 0.787 2.917 25.762 1.00 82.75 96 ASN A C 1
ATOM 732 O O . ASN A 1 96 ? 0.309 2.694 26.873 1.00 82.75 96 ASN A O 1
ATOM 736 N N . TYR A 1 97 ? 1.290 1.954 24.993 1.00 86.00 97 TYR A N 1
ATOM 737 C CA . TYR A 1 97 ? 1.211 0.536 25.336 1.00 86.00 97 TYR A CA 1
ATOM 738 C C . TYR A 1 97 ? 2.600 -0.099 25.368 1.00 86.00 97 TYR A C 1
ATOM 740 O O . TYR A 1 97 ? 3.455 0.212 24.535 1.00 86.00 97 TYR A O 1
ATOM 748 N N . TYR A 1 98 ? 2.797 -1.034 26.293 1.00 88.00 98 TYR A N 1
ATOM 749 C CA . TYR A 1 98 ? 3.798 -2.087 26.166 1.00 88.00 98 TYR A CA 1
ATOM 750 C C . TYR A 1 98 ? 3.487 -2.971 24.942 1.00 88.00 98 TYR A C 1
ATOM 752 O O . TYR A 1 98 ? 2.339 -3.000 24.492 1.00 88.00 98 TYR A O 1
ATOM 760 N N . PRO A 1 99 ? 4.458 -3.751 24.420 1.00 89.44 99 PRO A N 1
ATOM 761 C CA . PRO A 1 99 ? 4.261 -4.566 23.216 1.00 89.44 99 PRO A CA 1
ATOM 762 C C . PRO A 1 99 ? 3.031 -5.481 23.255 1.00 89.44 99 PRO A C 1
ATOM 764 O O . PRO A 1 99 ? 2.344 -5.633 22.252 1.00 89.44 99 PRO A O 1
ATOM 767 N N . PHE A 1 100 ? 2.731 -6.054 24.422 1.00 89.94 100 PHE A N 1
ATOM 768 C CA . PHE A 1 100 ? 1.592 -6.950 24.641 1.00 89.94 100 PHE A CA 1
ATOM 769 C C . PHE A 1 100 ? 0.290 -6.214 25.015 1.00 89.94 100 PHE A C 1
ATOM 771 O O . PHE A 1 100 ? -0.669 -6.841 25.448 1.00 89.94 100 PHE A O 1
ATOM 778 N N . GLY A 1 101 ? 0.222 -4.893 24.849 1.00 90.69 101 GLY A N 1
ATOM 779 C CA . GLY A 1 101 ? -1.023 -4.129 24.967 1.00 90.69 101 GLY A CA 1
ATOM 780 C C . GLY A 1 101 ? -1.369 -3.623 26.363 1.00 90.69 101 GLY A C 1
ATOM 781 O O . GLY A 1 101 ? -2.401 -2.970 26.534 1.00 90.69 101 GLY A O 1
ATOM 782 N N . MET A 1 102 ? -0.517 -3.865 27.364 1.00 90.69 102 MET A N 1
ATOM 783 C CA . MET A 1 102 ? -0.677 -3.238 28.677 1.00 90.69 102 MET A CA 1
ATOM 784 C C . MET A 1 102 ? -0.405 -1.740 28.558 1.00 90.69 102 MET A C 1
ATOM 786 O O . MET A 1 102 ? 0.561 -1.330 27.920 1.00 90.69 102 MET A O 1
ATOM 790 N N . LEU A 1 103 ? -1.252 -0.921 29.169 1.00 84.56 103 LEU A N 1
ATOM 791 C CA . LEU A 1 103 ? -1.078 0.526 29.198 1.00 84.56 103 LEU A CA 1
ATOM 792 C C . LEU A 1 103 ? 0.193 0.904 29.981 1.00 84.56 103 LEU A C 1
ATOM 794 O O . LEU A 1 103 ? 0.434 0.393 31.071 1.00 84.56 103 LEU A O 1
ATOM 798 N N . LEU A 1 104 ? 1.011 1.794 29.414 1.00 82.31 104 LEU A N 1
ATOM 799 C CA . LEU A 1 104 ? 2.285 2.230 29.985 1.00 82.31 104 LEU A CA 1
ATOM 800 C C . LEU A 1 104 ? 2.040 3.165 31.178 1.00 82.31 104 LEU A C 1
ATOM 802 O O . LEU A 1 104 ? 1.415 4.214 31.021 1.00 82.31 104 LEU A O 1
ATOM 806 N N . GLU A 1 105 ? 2.522 2.808 32.366 1.00 73.75 105 GLU A N 1
ATOM 807 C CA . GLU A 1 105 ? 2.317 3.623 33.570 1.00 73.75 105 GLU A CA 1
ATOM 808 C C . GLU A 1 105 ? 2.874 5.043 33.402 1.00 73.75 105 GLU A C 1
ATOM 810 O O . GLU A 1 105 ? 3.929 5.234 32.805 1.00 73.75 105 GLU A O 1
ATOM 815 N N . ASN A 1 106 ? 2.175 6.046 33.943 1.00 67.44 106 ASN A N 1
ATOM 816 C CA . ASN A 1 106 ? 2.583 7.464 33.949 1.00 67.44 106 ASN A CA 1
ATOM 817 C C . ASN A 1 106 ? 2.776 8.123 32.569 1.00 67.44 106 ASN A C 1
ATOM 819 O O . ASN A 1 106 ? 3.198 9.273 32.489 1.00 67.44 106 ASN A O 1
ATOM 823 N N . HIS A 1 107 ? 2.438 7.424 31.487 1.00 60.59 107 HIS A N 1
ATOM 824 C CA . HIS A 1 107 ? 2.510 7.929 30.116 1.00 60.59 107 HIS A CA 1
ATOM 825 C C . HIS A 1 107 ? 1.136 8.002 29.445 1.00 60.59 107 HIS A C 1
ATOM 827 O O . HIS A 1 107 ? 1.048 8.219 28.238 1.00 60.59 107 HIS A O 1
ATOM 833 N N . ASN A 1 108 ? 0.065 7.817 30.213 1.00 65.06 108 ASN A N 1
ATOM 834 C CA . ASN A 1 108 ? -1.303 7.911 29.729 1.00 65.06 108 ASN A CA 1
ATOM 835 C C . ASN A 1 108 ? -1.997 9.057 30.440 1.00 65.06 108 ASN A C 1
ATOM 837 O O . ASN A 1 108 ? -1.979 9.124 31.666 1.00 65.06 108 ASN A O 1
ATOM 841 N N . ASN A 1 109 ? -2.648 9.902 29.655 1.00 64.81 109 ASN A N 1
ATOM 842 C CA . ASN A 1 109 ? -3.529 10.942 30.156 1.00 64.81 109 ASN A CA 1
ATOM 843 C C . ASN A 1 109 ? -4.917 10.649 29.617 1.00 64.81 109 ASN A C 1
ATOM 845 O O . ASN A 1 109 ? -5.067 10.285 28.455 1.00 64.81 109 ASN A O 1
ATOM 849 N N . GLN A 1 110 ? -5.930 10.774 30.455 1.00 65.31 110 GLN A N 1
ATOM 850 C CA . GLN A 1 110 ? -7.309 10.619 30.034 1.00 65.31 110 GLN A CA 1
ATOM 851 C C . GLN A 1 110 ? -8.108 11.729 30.693 1.00 65.31 110 GLN A C 1
ATOM 853 O O . GLN A 1 110 ? -7.973 11.946 31.899 1.00 65.31 110 GLN A O 1
ATOM 858 N N . ALA A 1 111 ? -8.922 12.424 29.906 1.00 60.88 111 ALA A N 1
ATOM 859 C CA . ALA A 1 111 ? -9.854 13.398 30.430 1.00 60.88 111 ALA A CA 1
ATOM 860 C C . ALA A 1 111 ? -10.748 12.722 31.482 1.00 60.88 111 ALA A C 1
ATOM 862 O O . ALA A 1 111 ? -11.200 11.580 31.318 1.00 60.88 111 ALA A O 1
ATOM 863 N N . ASN A 1 112 ? -10.989 13.424 32.591 1.00 56.12 112 ASN A N 1
ATOM 864 C CA . ASN A 1 112 ? -11.868 12.963 33.663 1.00 56.12 112 ASN A CA 1
ATOM 865 C C . ASN A 1 112 ? -13.327 13.041 33.203 1.00 56.12 112 ASN A C 1
ATOM 867 O O . ASN A 1 112 ? -14.057 13.972 33.534 1.00 56.12 112 ASN A O 1
ATOM 871 N N . SER A 1 113 ? -13.747 12.047 32.427 1.00 59.84 113 SER A N 1
ATOM 872 C CA . SER A 1 113 ? -15.109 11.922 31.930 1.00 59.84 113 SER A CA 1
ATOM 873 C C . SER A 1 113 ? -15.681 10.535 32.182 1.00 59.84 113 SER A C 1
ATOM 875 O O . SER A 1 113 ? -15.017 9.508 32.031 1.00 59.84 113 SER A O 1
ATOM 877 N N . SER A 1 114 ? -16.960 10.503 32.549 1.00 60.19 114 SER A N 1
ATOM 878 C CA . SER A 1 114 ? -17.739 9.277 32.725 1.00 60.19 114 SER A CA 1
ATOM 879 C C . SER A 1 114 ? -18.046 8.559 31.401 1.00 60.19 114 SER A C 1
ATOM 881 O O . SER A 1 114 ? -18.348 7.364 31.418 1.00 60.19 114 SER A O 1
ATOM 883 N N . ASN A 1 115 ? -17.913 9.242 30.257 1.00 66.00 115 ASN A N 1
ATOM 884 C CA . ASN A 1 115 ? -18.268 8.731 28.927 1.00 66.00 115 ASN A CA 1
ATOM 885 C C . ASN A 1 115 ? -17.062 8.388 28.045 1.00 66.00 115 ASN A C 1
ATOM 887 O O . ASN A 1 115 ? -17.178 8.351 26.825 1.00 66.00 115 ASN A O 1
ATOM 891 N N . VAL A 1 116 ? -15.907 8.085 28.641 1.00 69.31 116 VAL A N 1
ATOM 892 C CA . VAL A 1 116 ? -14.702 7.823 27.844 1.00 69.31 116 VAL A CA 1
ATOM 893 C C . VAL A 1 116 ? -14.853 6.555 27.002 1.00 69.31 116 VAL A C 1
ATOM 895 O O . VAL A 1 116 ? -15.247 5.491 27.499 1.00 69.31 116 VAL A O 1
ATOM 898 N N . TYR A 1 117 ? -14.483 6.673 25.729 1.00 81.12 117 TYR A N 1
ATOM 899 C CA . TYR A 1 117 ? -14.414 5.576 24.777 1.00 81.12 117 TYR A CA 1
ATOM 900 C C . TYR A 1 117 ? -13.405 4.506 25.221 1.00 81.12 117 TYR A C 1
ATOM 902 O O . TYR A 1 117 ? -12.247 4.786 25.535 1.00 81.12 117 TYR A O 1
ATOM 910 N N . LYS A 1 118 ? -13.871 3.255 25.300 1.00 87.19 118 LYS A N 1
ATOM 911 C CA . LYS A 1 118 ? -13.134 2.138 25.918 1.00 87.19 118 LYS A CA 1
ATOM 912 C C . LYS A 1 118 ? -12.338 1.284 24.932 1.00 87.19 118 LYS A C 1
ATOM 914 O O . LYS A 1 118 ? -11.603 0.404 25.370 1.00 87.19 118 LYS A O 1
ATOM 919 N N . TYR A 1 119 ? -12.461 1.530 23.632 1.00 89.38 119 TYR A N 1
ATOM 920 C CA . TYR A 1 119 ? -11.740 0.768 22.617 1.00 89.38 119 TYR A CA 1
ATOM 921 C C . TYR A 1 119 ? -10.322 1.326 22.486 1.00 89.38 119 TYR A C 1
ATOM 923 O O . TYR A 1 119 ? -10.149 2.505 22.181 1.00 89.38 119 TYR A O 1
ATOM 931 N N . LYS A 1 120 ? -9.320 0.497 22.796 1.00 89.75 120 LYS A N 1
ATOM 932 C CA . LYS A 1 120 ? -7.927 0.930 22.977 1.00 89.75 120 LYS A CA 1
ATOM 933 C C . LYS A 1 120 ? -6.955 0.089 22.144 1.00 89.75 120 LYS A C 1
ATOM 935 O O . LYS A 1 120 ? -6.750 0.394 20.970 1.00 89.75 120 LYS A O 1
ATOM 940 N N . TYR A 1 121 ? -6.365 -0.958 22.718 1.00 92.25 121 TYR A N 1
ATOM 941 C CA . TYR A 1 121 ? -5.436 -1.857 22.022 1.00 92.25 121 TYR A CA 1
ATOM 942 C C . TYR A 1 121 ? -6.168 -2.690 20.954 1.00 92.25 121 TYR A C 1
ATOM 944 O O . TYR A 1 121 ? -7.242 -3.221 21.223 1.00 92.25 121 TYR A O 1
ATOM 952 N N . ASN A 1 122 ? -5.624 -2.746 19.735 1.00 91.12 122 ASN A N 1
ATOM 953 C CA . ASN A 1 122 ? -6.193 -3.357 18.524 1.00 91.12 122 ASN A CA 1
ATOM 954 C C . ASN A 1 122 ? -7.655 -2.987 18.231 1.00 91.12 122 ASN A C 1
ATOM 956 O O . ASN A 1 122 ? -8.414 -3.797 17.691 1.00 91.12 122 ASN A O 1
ATOM 960 N N . GLY A 1 123 ? -8.078 -1.790 18.646 1.00 88.62 123 GLY A N 1
ATOM 961 C CA . GLY A 1 123 ? -9.477 -1.384 18.565 1.00 88.62 123 GLY A CA 1
ATOM 962 C C . GLY A 1 123 ? -10.412 -2.322 19.332 1.00 88.62 123 GLY A C 1
ATOM 963 O O . GLY A 1 123 ? -11.540 -2.531 18.898 1.00 88.62 123 GLY A O 1
ATOM 964 N N . LYS A 1 124 ? -9.952 -2.930 20.433 1.00 90.56 124 LYS A N 1
ATOM 965 C CA . LYS A 1 124 ? -10.747 -3.793 21.316 1.00 90.56 124 LYS A CA 1
ATOM 966 C C . LYS A 1 124 ? -11.141 -3.069 22.586 1.00 90.56 124 LYS A C 1
ATOM 968 O O . LYS A 1 124 ? -10.400 -2.220 23.089 1.00 90.56 124 LYS A O 1
ATOM 973 N N . GLU A 1 125 ? -12.324 -3.397 23.097 1.00 91.25 125 GLU A N 1
ATOM 974 C CA . GLU A 1 125 ? -12.854 -2.774 24.305 1.00 91.25 125 GLU A CA 1
ATOM 975 C C . GLU A 1 125 ? -12.084 -3.268 25.533 1.00 91.25 125 GLU A C 1
ATOM 977 O O . GLU A 1 125 ? -12.050 -4.468 25.814 1.00 91.25 125 GLU A O 1
ATOM 982 N N . LEU A 1 126 ? -11.486 -2.334 26.274 1.00 91.94 126 LEU A N 1
ATOM 983 C CA . LEU A 1 126 ? -10.905 -2.600 27.583 1.00 91.94 126 LEU A CA 1
ATOM 984 C C . LEU A 1 126 ? -12.022 -2.702 28.625 1.00 91.94 126 LEU A C 1
ATOM 986 O O . LEU A 1 126 ? -12.709 -1.719 28.917 1.00 91.94 126 LEU A O 1
ATOM 990 N N . GLN A 1 127 ? -12.171 -3.887 29.204 1.00 89.88 127 GLN A N 1
ATOM 991 C CA . GLN A 1 127 ? -13.126 -4.159 30.269 1.00 89.88 127 GLN A CA 1
ATOM 992 C C . GLN A 1 127 ? -12.634 -3.618 31.609 1.00 89.88 127 GLN A C 1
ATOM 994 O O . GLN A 1 127 ? -11.444 -3.386 31.832 1.00 89.88 127 GLN A O 1
ATOM 999 N N . GLU A 1 128 ? -13.559 -3.469 32.549 1.00 87.25 128 GLU A N 1
ATOM 1000 C CA . GLU A 1 128 ? -13.279 -2.965 33.892 1.00 87.25 128 GLU A CA 1
ATOM 1001 C C . GLU A 1 128 ? -12.379 -3.912 34.705 1.00 87.25 128 GLU A C 1
ATOM 1003 O O . GLU A 1 128 ? -11.733 -3.486 35.658 1.00 87.25 128 GLU A O 1
ATOM 1008 N N . SER A 1 129 ? -12.282 -5.180 34.293 1.00 85.38 129 SER A N 1
ATOM 1009 C CA . SER A 1 129 ? -11.337 -6.161 34.832 1.00 85.38 129 SER A CA 1
ATOM 1010 C C . SER A 1 129 ? -9.895 -5.985 34.335 1.00 85.38 129 SER A C 1
ATOM 1012 O O . SER A 1 129 ? -9.030 -6.751 34.745 1.00 85.38 129 SER A O 1
ATOM 1014 N N . GLY A 1 130 ? -9.632 -5.048 33.417 1.00 88.81 130 GLY A N 1
ATOM 1015 C CA . GLY A 1 130 ? -8.320 -4.856 32.787 1.00 88.81 130 GLY A CA 1
ATOM 1016 C C . GLY A 1 130 ? -8.035 -5.790 31.604 1.00 88.81 130 GLY A C 1
ATOM 1017 O O . GLY A 1 130 ? -6.933 -5.768 31.062 1.00 88.81 130 GLY A O 1
ATOM 1018 N N . MET A 1 131 ? -9.019 -6.591 31.185 1.00 92.44 131 MET A N 1
ATOM 1019 C CA . MET A 1 131 ? -8.913 -7.495 30.035 1.00 92.44 131 MET A CA 1
ATOM 1020 C C . MET A 1 131 ? -9.531 -6.870 28.787 1.00 92.44 131 MET A C 1
ATOM 1022 O O . MET A 1 131 ? -10.503 -6.124 28.886 1.00 92.44 131 MET A O 1
ATOM 1026 N N . TYR A 1 132 ? -9.014 -7.212 27.613 1.00 94.44 132 TYR A N 1
ATOM 1027 C CA . TYR A 1 132 ? -9.603 -6.803 26.339 1.00 94.44 132 TYR A CA 1
ATOM 1028 C C . TYR A 1 132 ? -10.597 -7.843 25.827 1.00 94.44 132 TYR A C 1
ATOM 1030 O O . TYR A 1 132 ? -10.302 -9.038 25.838 1.00 94.44 132 TYR A O 1
ATOM 1038 N N . ASP A 1 133 ? -11.754 -7.387 25.351 1.00 92.31 133 ASP A N 1
ATOM 1039 C CA . ASP A 1 133 ? -12.744 -8.243 24.694 1.00 92.31 133 ASP A CA 1
ATOM 1040 C C . ASP A 1 133 ? -12.458 -8.349 23.193 1.00 92.31 133 ASP A C 1
ATOM 1042 O O . ASP A 1 133 ? -12.591 -7.372 22.449 1.00 92.31 133 ASP A O 1
ATOM 1046 N N . TYR A 1 134 ? -12.056 -9.540 22.755 1.00 91.69 134 TYR A N 1
ATOM 1047 C CA . TYR A 1 134 ? -11.811 -9.841 21.348 1.00 91.69 134 TYR A CA 1
ATOM 1048 C C . TYR A 1 134 ? -12.992 -10.551 20.675 1.00 91.69 134 TYR A C 1
ATOM 1050 O O . TYR A 1 134 ? -12.929 -10.819 19.482 1.00 91.69 134 TYR A O 1
ATOM 1058 N N . GLY A 1 135 ? -14.085 -10.811 21.396 1.00 89.31 135 GLY A N 1
ATOM 1059 C CA . GLY A 1 135 ? -15.248 -11.547 20.912 1.00 89.31 135 GLY A CA 1
ATOM 1060 C C . GLY A 1 135 ? -15.213 -13.003 21.361 1.00 89.31 135 GLY A C 1
ATOM 1061 O O . GLY A 1 135 ? -15.963 -13.387 22.256 1.00 89.31 135 GLY A O 1
ATOM 1062 N N . ALA A 1 136 ? -14.345 -13.830 20.770 1.00 87.00 136 ALA A N 1
ATOM 1063 C CA . ALA A 1 136 ? -14.266 -15.244 21.148 1.00 87.00 136 ALA A CA 1
ATOM 1064 C C . ALA A 1 136 ? -13.560 -15.472 22.497 1.00 87.00 136 ALA A C 1
ATOM 1066 O O . ALA A 1 136 ? -13.822 -16.467 23.177 1.00 87.00 136 ALA A O 1
ATOM 1067 N N . ARG A 1 137 ? -12.657 -14.564 22.893 1.00 91.69 137 ARG A N 1
ATOM 1068 C CA . ARG A 1 137 ? -11.841 -14.683 24.109 1.00 91.69 137 ARG A CA 1
ATOM 1069 C C . ARG A 1 137 ? -11.578 -13.324 24.756 1.00 91.69 137 ARG A C 1
ATOM 1071 O O . ARG A 1 137 ? -11.467 -12.308 24.073 1.00 91.69 137 ARG A O 1
ATOM 1078 N N . PHE A 1 138 ? -11.377 -13.339 26.073 1.00 93.12 138 PHE A N 1
ATOM 1079 C CA . PHE A 1 138 ? -10.797 -12.210 26.801 1.00 93.12 138 PHE A CA 1
ATOM 1080 C C . PHE A 1 138 ? -9.270 -12.325 26.835 1.00 93.12 138 PHE A C 1
ATOM 1082 O O . PHE A 1 138 ? -8.717 -13.360 27.230 1.00 93.12 138 PHE A O 1
ATOM 1089 N N . TYR A 1 139 ? -8.594 -11.260 26.418 1.00 96.88 139 TYR A N 1
ATOM 1090 C CA . TYR A 1 139 ? -7.140 -11.141 26.410 1.00 96.88 139 TYR A CA 1
ATOM 1091 C C . TYR A 1 139 ? -6.643 -10.440 27.678 1.00 96.88 139 TYR A C 1
ATOM 1093 O O . TYR A 1 139 ? -7.181 -9.402 28.064 1.00 96.88 139 TYR A O 1
ATOM 1101 N N . MET A 1 140 ? -5.608 -10.998 28.308 1.00 94.81 140 MET A N 1
ATOM 1102 C CA . MET A 1 140 ? -4.950 -10.463 29.502 1.00 94.81 140 MET A CA 1
ATOM 1103 C C . MET A 1 140 ? -3.646 -9.761 29.085 1.00 94.81 140 MET A C 1
ATOM 1105 O O . MET A 1 140 ? -2.632 -10.438 28.871 1.00 94.81 140 MET A O 1
ATOM 1109 N N . PRO A 1 141 ? -3.651 -8.426 28.908 1.00 93.00 141 PRO A N 1
ATOM 1110 C CA . PRO A 1 141 ? -2.497 -7.688 28.391 1.00 93.00 141 PRO A CA 1
ATOM 1111 C C . PRO A 1 141 ? -1.322 -7.604 29.377 1.00 93.00 141 PRO A C 1
ATOM 1113 O O . PRO A 1 141 ? -0.177 -7.459 28.958 1.00 93.00 141 PRO A O 1
ATOM 1116 N N . ASP A 1 142 ? -1.597 -7.712 30.675 1.00 90.19 142 ASP A N 1
ATOM 1117 C CA . ASP A 1 142 ? -0.617 -7.772 31.763 1.00 90.19 142 ASP A CA 1
ATOM 1118 C C . ASP A 1 142 ? 0.233 -9.053 31.720 1.00 90.19 142 ASP A C 1
ATOM 1120 O O . ASP A 1 142 ? 1.433 -9.021 31.995 1.00 90.19 142 ASP A O 1
ATOM 1124 N N . LEU A 1 143 ? -0.369 -10.176 31.318 1.00 91.38 143 LEU A N 1
ATOM 1125 C CA . LEU A 1 143 ? 0.309 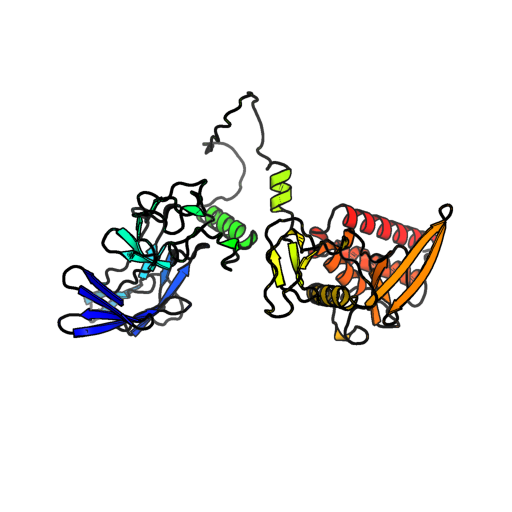-11.465 31.148 1.00 91.38 143 LEU A CA 1
ATOM 1126 C C . LEU A 1 143 ? 0.742 -11.753 29.705 1.00 91.38 143 LEU A C 1
ATOM 1128 O O . LEU A 1 143 ? 1.558 -12.650 29.479 1.00 91.38 143 LEU A O 1
ATOM 1132 N N . GLY A 1 144 ? 0.176 -11.044 28.729 1.00 92.88 144 GLY A N 1
ATOM 1133 C CA . GLY A 1 144 ? 0.400 -11.292 27.308 1.00 92.88 144 GLY A CA 1
ATOM 1134 C C . GLY A 1 144 ? -0.221 -12.601 26.808 1.00 92.88 144 GLY A C 1
ATOM 1135 O O . GLY A 1 144 ? 0.375 -13.287 25.973 1.00 92.88 144 GLY A O 1
ATOM 1136 N N . ARG A 1 145 ? -1.374 -13.012 27.360 1.00 92.69 145 ARG A N 1
ATOM 1137 C CA . ARG A 1 145 ? -2.003 -14.322 27.088 1.00 92.69 145 ARG A CA 1
ATOM 1138 C C . ARG A 1 145 ? -3.525 -14.259 27.033 1.00 92.69 145 ARG A C 1
ATOM 1140 O O . ARG A 1 145 ? -4.147 -13.354 27.581 1.00 92.69 145 ARG A O 1
ATOM 1147 N N . TRP A 1 146 ? -4.131 -15.277 26.430 1.00 93.94 146 TRP A N 1
ATOM 1148 C CA . TRP A 1 146 ? -5.574 -15.503 26.534 1.00 93.94 146 TRP A CA 1
ATOM 1149 C C . TRP A 1 146 ? -5.967 -16.016 27.919 1.00 93.94 146 TRP A C 1
ATOM 1151 O O . TRP A 1 146 ? -5.246 -16.820 28.511 1.00 93.94 146 TRP A O 1
ATOM 1161 N N . GLY A 1 147 ? -7.129 -15.588 28.418 1.00 86.56 147 GLY A N 1
ATOM 1162 C CA . GLY A 1 147 ? -7.695 -16.087 29.679 1.00 86.56 147 GLY A CA 1
ATOM 1163 C C . GLY A 1 147 ? -8.278 -17.502 29.589 1.00 86.56 147 GLY A C 1
ATOM 1164 O O . GLY A 1 147 ? -8.533 -18.131 30.613 1.00 86.56 147 GLY A O 1
ATOM 1165 N N . VAL A 1 148 ? -8.484 -18.015 28.373 1.00 91.44 148 VAL A N 1
ATOM 1166 C CA . VAL A 1 148 ? -9.076 -19.331 28.090 1.00 91.44 148 VAL A CA 1
ATOM 1167 C C . VAL A 1 148 ? -8.341 -20.026 26.940 1.00 91.44 148 VAL A C 1
ATOM 1169 O O . VAL A 1 148 ? -7.610 -19.384 26.184 1.00 91.44 148 VAL A O 1
ATOM 1172 N N . VAL A 1 149 ? -8.537 -21.342 26.819 1.00 88.81 149 VAL A N 1
ATOM 1173 C CA . VAL A 1 149 ? -7.979 -22.171 25.737 1.00 88.81 149 VAL A CA 1
ATOM 1174 C C . VAL A 1 149 ? -8.506 -21.702 24.378 1.00 88.81 149 VAL A C 1
ATOM 1176 O O . VAL A 1 149 ? -9.696 -21.429 24.239 1.00 88.81 149 VAL A O 1
ATOM 1179 N N . ASP A 1 150 ? -7.622 -21.639 23.382 1.00 85.19 150 ASP A N 1
ATOM 1180 C CA . ASP A 1 150 ? -7.961 -21.361 21.985 1.00 85.19 150 ASP A CA 1
ATOM 1181 C C . ASP A 1 150 ? -8.993 -22.357 21.421 1.00 85.19 150 ASP A C 1
ATOM 1183 O O . ASP A 1 150 ? -8.716 -23.561 21.420 1.00 85.19 150 ASP A O 1
ATOM 1187 N N . PRO A 1 151 ? -10.151 -21.890 20.909 1.00 79.19 151 PRO A N 1
ATOM 1188 C CA . PRO A 1 151 ? -11.118 -22.745 20.225 1.00 79.19 151 PRO A CA 1
ATOM 1189 C C . PRO A 1 151 ? -10.546 -23.495 19.016 1.00 79.19 151 PRO A C 1
ATOM 1191 O O . PRO A 1 151 ? -11.071 -24.546 18.670 1.00 79.19 151 PRO A O 1
ATOM 1194 N N . LEU A 1 152 ? -9.492 -22.960 18.393 1.00 81.31 152 LEU A N 1
ATOM 1195 C CA . LEU A 1 152 ? -8.791 -23.521 17.242 1.00 81.31 152 LEU A CA 1
ATOM 1196 C C . LEU A 1 152 ? -7.388 -24.023 17.620 1.00 81.31 152 LEU A C 1
ATOM 1198 O O . LEU A 1 152 ? -6.485 -24.080 16.782 1.00 81.31 152 LEU A O 1
ATOM 1202 N N . ALA A 1 153 ? -7.157 -24.411 18.877 1.00 82.69 153 ALA A N 1
ATOM 1203 C CA . ALA A 1 153 ? -5.845 -24.885 19.327 1.00 82.69 153 ALA A CA 1
ATOM 1204 C C . ALA A 1 153 ? -5.256 -25.998 18.427 1.00 82.69 153 ALA A C 1
ATOM 1206 O O . ALA A 1 153 ? -4.037 -26.088 18.257 1.00 82.69 153 ALA A O 1
ATOM 1207 N N . GLU A 1 154 ? -6.097 -26.836 17.810 1.00 76.44 154 GLU A N 1
ATOM 1208 C CA . GLU A 1 154 ? -5.680 -27.938 16.942 1.00 76.44 154 GLU A CA 1
ATOM 1209 C C . GLU A 1 154 ? -5.032 -27.522 15.612 1.00 76.44 154 GLU A C 1
ATOM 1211 O O . GLU A 1 154 ? -4.298 -28.337 15.032 1.00 76.44 154 GLU A O 1
ATOM 1216 N N . ILE A 1 155 ? -5.266 -26.296 15.126 1.00 74.50 155 ILE A N 1
ATOM 1217 C CA . ILE A 1 155 ? -4.616 -25.785 13.903 1.00 74.50 155 ILE A CA 1
ATOM 1218 C C . ILE A 1 155 ? -3.246 -25.169 14.217 1.00 74.50 155 ILE A C 1
ATOM 1220 O O . ILE A 1 155 ? -2.353 -25.172 13.370 1.00 74.50 155 ILE A O 1
ATOM 1224 N N . SER A 1 156 ? -3.031 -24.765 15.471 1.00 67.06 156 SER A N 1
ATOM 1225 C CA . SER A 1 156 ? -1.820 -24.099 15.965 1.00 67.06 156 SER A CA 1
ATOM 1226 C C . SER A 1 156 ? -1.004 -24.990 16.908 1.00 67.06 156 SER A C 1
ATOM 1228 O O . SER A 1 156 ? -0.475 -24.539 17.921 1.00 67.06 156 SER A O 1
ATOM 1230 N N . ARG A 1 157 ? -0.827 -26.272 16.549 1.00 73.38 157 ARG A N 1
ATOM 1231 C CA . ARG A 1 157 ? -0.210 -27.316 17.408 1.00 73.38 157 ARG A CA 1
ATOM 1232 C C . ARG A 1 157 ? 1.205 -27.014 17.910 1.00 73.38 157 ARG A C 1
ATOM 1234 O O . ARG A 1 157 ? 1.684 -27.679 18.822 1.00 73.38 157 ARG A O 1
ATOM 1241 N N . ARG A 1 158 ? 1.910 -26.078 17.267 1.00 73.94 158 ARG A N 1
ATOM 1242 C CA . ARG A 1 158 ? 3.280 -25.674 17.628 1.00 73.94 158 ARG A CA 1
ATOM 1243 C C . ARG A 1 158 ? 3.323 -24.624 18.737 1.00 73.94 158 ARG A C 1
ATOM 1245 O O . ARG A 1 158 ? 4.406 -24.342 19.241 1.00 73.94 158 ARG A O 1
ATOM 1252 N N . PHE A 1 159 ? 2.180 -24.058 19.112 1.00 77.00 159 PHE A N 1
ATOM 1253 C CA . PHE A 1 159 ? 2.086 -23.021 20.125 1.00 77.00 159 PHE A CA 1
ATOM 1254 C C . PHE A 1 159 ? 1.234 -23.467 21.312 1.00 77.00 159 PHE A C 1
ATOM 1256 O O . PHE A 1 159 ? 0.470 -24.428 21.249 1.00 77.00 159 PHE A O 1
ATOM 1263 N N . SER A 1 160 ? 1.390 -22.754 22.428 1.00 84.50 160 SER A N 1
ATOM 1264 C CA . SER A 1 160 ? 0.509 -22.926 23.579 1.00 84.50 160 SER A CA 1
ATOM 1265 C C . SER A 1 160 ? -0.927 -22.541 23.197 1.00 84.50 160 SER A C 1
ATOM 1267 O O . SER A 1 160 ? -1.095 -21.508 22.550 1.00 84.50 160 SER A O 1
ATOM 1269 N N . PRO A 1 161 ? -1.961 -23.256 23.680 1.00 86.62 161 PRO A N 1
ATOM 1270 C CA . PRO A 1 161 ? -3.359 -22.864 23.477 1.00 86.62 161 PRO A CA 1
ATOM 1271 C C . PRO A 1 161 ? -3.749 -21.513 24.099 1.00 86.62 161 PRO A C 1
ATOM 1273 O O . PRO A 1 161 ? -4.886 -21.084 23.965 1.00 86.62 161 PRO A O 1
ATOM 1276 N N . TYR A 1 162 ? -2.832 -20.858 24.812 1.00 90.06 162 TYR A N 1
ATOM 1277 C CA . TYR A 1 162 ? -3.025 -19.543 25.424 1.00 90.06 162 TYR A CA 1
ATOM 1278 C C . TYR A 1 162 ? -2.148 -18.457 24.779 1.00 90.06 162 TYR A C 1
ATOM 1280 O O . TYR A 1 162 ? -2.019 -17.364 25.333 1.00 90.06 162 TYR A O 1
ATOM 1288 N N . VAL A 1 163 ? -1.473 -18.760 23.662 1.00 88.56 163 VAL A N 1
ATOM 1289 C CA . VAL A 1 163 ? -0.552 -17.825 23.002 1.00 88.56 163 VAL A CA 1
ATOM 1290 C C . VAL A 1 163 ? -1.311 -16.642 22.403 1.00 88.56 163 VAL A C 1
ATOM 1292 O O . VAL A 1 163 ? -2.305 -16.830 21.709 1.00 88.56 163 VAL A O 1
ATOM 1295 N N . TYR A 1 164 ? -0.814 -15.427 22.621 1.00 87.38 164 TYR A N 1
ATOM 1296 C CA . TYR A 1 164 ? -1.278 -14.247 21.900 1.00 87.38 164 TYR A CA 1
ATOM 1297 C C . TYR A 1 164 ? -0.277 -13.856 20.813 1.00 87.38 164 TYR A C 1
ATOM 1299 O O . TYR A 1 164 ? 0.935 -13.875 21.052 1.00 87.38 164 TYR A O 1
ATOM 1307 N N . GLY A 1 165 ? -0.780 -13.534 19.616 1.00 83.31 165 GLY A N 1
ATOM 1308 C CA . GLY A 1 165 ? 0.017 -12.988 18.511 1.00 83.31 165 GLY A CA 1
ATOM 1309 C C . GLY A 1 165 ? 1.273 -13.798 18.171 1.00 83.31 165 GLY A C 1
ATOM 1310 O O . GLY A 1 165 ? 2.299 -13.214 17.838 1.00 83.31 165 GLY A O 1
ATOM 1311 N N . ASN A 1 166 ? 1.254 -15.127 18.340 1.00 84.19 166 ASN A N 1
ATOM 1312 C CA . ASN A 1 166 ? 2.423 -16.006 18.175 1.00 84.19 166 ASN A CA 1
ATOM 1313 C C . ASN A 1 166 ? 3.688 -15.537 18.935 1.00 84.19 166 ASN A C 1
ATOM 1315 O O . ASN A 1 166 ? 4.808 -15.755 18.475 1.00 84.19 166 ASN A O 1
ATOM 1319 N N . ASN A 1 167 ? 3.516 -14.888 20.097 1.00 82.62 167 ASN A N 1
ATOM 1320 C CA . ASN A 1 167 ? 4.568 -14.211 20.876 1.00 82.62 167 ASN A CA 1
ATOM 1321 C C . ASN A 1 167 ? 5.307 -13.084 20.128 1.00 82.62 167 ASN A C 1
ATOM 1323 O O . ASN A 1 167 ? 6.401 -12.684 20.525 1.00 82.62 167 ASN A O 1
ATOM 1327 N N . ASN A 1 168 ? 4.714 -12.547 19.068 1.00 82.62 168 ASN A N 1
ATOM 1328 C CA . ASN A 1 168 ? 5.210 -11.393 18.336 1.00 82.62 168 ASN A CA 1
ATOM 1329 C C . ASN A 1 168 ? 4.065 -10.382 18.104 1.00 82.62 168 ASN A C 1
ATOM 1331 O O . ASN A 1 168 ? 3.629 -10.175 16.969 1.00 82.62 168 ASN A O 1
ATOM 1335 N N . PRO A 1 169 ? 3.579 -9.731 19.181 1.00 84.88 169 PRO A N 1
ATOM 1336 C CA . PRO A 1 169 ? 2.428 -8.822 19.145 1.00 84.88 169 PRO A CA 1
ATOM 1337 C C . PRO A 1 169 ? 2.728 -7.482 18.456 1.00 84.88 169 PRO A C 1
ATOM 1339 O O . PRO A 1 169 ? 1.859 -6.628 18.374 1.00 84.88 169 PRO A O 1
ATOM 1342 N N . ILE A 1 170 ? 3.963 -7.279 17.979 1.00 82.31 170 ILE A N 1
ATOM 1343 C CA . ILE A 1 170 ? 4.341 -6.134 17.140 1.00 82.31 170 ILE A CA 1
ATOM 1344 C C . ILE A 1 170 ? 3.983 -6.380 15.668 1.00 82.31 170 ILE A C 1
ATOM 1346 O O . ILE A 1 170 ? 3.887 -5.426 14.900 1.00 82.31 170 ILE A O 1
ATOM 1350 N N . ARG A 1 171 ? 3.796 -7.647 15.278 1.00 77.19 171 ARG A N 1
ATOM 1351 C CA . ARG A 1 171 ? 3.493 -8.070 13.905 1.00 77.19 171 ARG A CA 1
ATOM 1352 C C . ARG A 1 171 ? 2.143 -8.767 13.776 1.00 77.19 171 ARG A C 1
ATOM 1354 O O . ARG A 1 171 ? 1.478 -8.617 12.763 1.00 77.19 171 ARG A O 1
ATOM 1361 N N . PHE A 1 172 ? 1.766 -9.576 14.758 1.00 78.31 172 PHE A N 1
ATOM 1362 C CA . PHE A 1 172 ? 0.529 -10.345 14.695 1.00 78.31 172 PHE A CA 1
ATOM 1363 C C . PHE A 1 172 ? -0.515 -9.758 15.632 1.00 78.31 172 PHE A C 1
ATOM 1365 O O . PHE A 1 172 ? -0.217 -9.424 16.779 1.00 78.31 172 PHE A O 1
ATOM 1372 N N . ILE A 1 173 ? -1.749 -9.721 15.148 1.00 84.25 173 ILE A N 1
ATOM 1373 C CA . ILE A 1 173 ? -2.947 -9.449 15.941 1.00 84.25 173 ILE A CA 1
ATOM 1374 C C . ILE A 1 173 ? -3.843 -10.677 15.906 1.00 84.25 173 ILE A C 1
ATOM 1376 O O . ILE A 1 173 ? -3.660 -11.553 15.073 1.00 84.25 173 ILE A O 1
ATOM 1380 N N . ASP A 1 174 ? -4.837 -10.742 16.772 1.00 87.44 174 ASP A N 1
ATOM 1381 C CA . ASP A 1 174 ? -5.940 -11.690 16.625 1.00 87.44 174 ASP A CA 1
ATOM 1382 C C . ASP A 1 174 ? -7.217 -10.861 16.436 1.00 87.44 174 ASP A C 1
ATOM 1384 O O . ASP A 1 174 ? -7.597 -10.158 17.365 1.00 87.44 174 ASP A O 1
ATOM 1388 N N . PRO A 1 175 ? -7.840 -10.793 15.248 1.00 85.62 175 PRO A N 1
ATOM 1389 C CA . PRO A 1 175 ? -8.954 -9.867 15.030 1.00 85.62 175 PRO A CA 1
ATOM 1390 C C . PRO A 1 175 ? -10.248 -10.229 15.756 1.00 85.62 175 PRO A C 1
ATOM 1392 O O . PRO A 1 175 ? -11.047 -9.334 16.027 1.00 85.62 175 PRO A O 1
ATOM 1395 N N . ASP A 1 176 ? -10.479 -11.499 16.062 1.00 82.50 176 ASP A N 1
ATOM 1396 C CA . ASP A 1 176 ? -11.738 -12.006 16.627 1.00 82.50 176 ASP A CA 1
ATOM 1397 C C . ASP A 1 176 ? -11.530 -12.922 17.842 1.00 82.50 176 ASP A C 1
ATOM 1399 O O . ASP A 1 176 ? -12.481 -13.477 18.403 1.00 82.50 176 ASP A O 1
ATOM 1403 N N . GLY A 1 177 ? -10.281 -13.055 18.285 1.00 86.44 177 GLY A N 1
ATOM 1404 C CA . GLY A 1 177 ? -9.905 -13.933 19.373 1.00 86.44 177 GLY A CA 1
ATOM 1405 C C . GLY A 1 177 ? -9.942 -15.403 18.974 1.00 86.44 177 GLY A C 1
ATOM 1406 O O . GLY A 1 177 ? -10.105 -16.225 19.868 1.00 86.44 177 GLY A O 1
ATOM 1407 N N . MET A 1 178 ? -9.833 -15.766 17.695 1.00 81.12 178 MET A N 1
ATOM 1408 C CA . MET A 1 178 ? -9.774 -17.167 17.257 1.00 81.12 178 MET A CA 1
ATOM 1409 C C . MET A 1 178 ? -8.429 -17.553 16.648 1.00 81.12 178 MET A C 1
ATOM 1411 O O . MET A 1 178 ? -8.017 -18.703 16.782 1.00 81.12 178 MET A O 1
ATOM 1415 N N . ALA A 1 179 ? -7.739 -16.638 15.969 1.00 81.50 179 ALA A N 1
ATOM 1416 C CA . ALA A 1 179 ? -6.462 -16.949 15.341 1.00 81.50 179 ALA A CA 1
ATOM 1417 C C . ALA A 1 179 ? -5.589 -15.709 15.166 1.00 81.50 179 ALA A C 1
ATOM 1419 O O . ALA A 1 179 ? -6.036 -14.660 14.704 1.00 81.50 179 ALA A O 1
ATOM 1420 N N . ALA A 1 180 ? -4.295 -15.872 15.446 1.00 80.75 180 ALA A N 1
ATOM 1421 C CA . ALA A 1 180 ? -3.307 -14.859 15.121 1.00 80.75 180 ALA A CA 1
ATOM 1422 C C . ALA A 1 180 ? -3.204 -14.686 13.596 1.00 80.75 180 ALA A C 1
ATOM 1424 O O . ALA A 1 180 ? -2.912 -15.637 12.870 1.00 80.75 180 ALA A O 1
ATOM 1425 N N . GLN A 1 181 ? -3.401 -13.458 13.140 1.00 74.06 181 GLN A N 1
ATOM 1426 C CA . GLN A 1 181 ? -3.258 -12.999 11.769 1.00 74.06 181 GLN A CA 1
ATOM 1427 C C . GLN A 1 181 ? -2.090 -12.023 11.689 1.00 74.06 181 GLN A C 1
ATOM 1429 O O . GLN A 1 181 ? -1.810 -11.271 12.628 1.00 74.06 181 GLN A O 1
ATOM 1434 N N . ASP A 1 182 ? -1.375 -12.058 10.573 1.00 74.19 182 ASP A N 1
ATOM 1435 C CA . ASP A 1 182 ? -0.318 -11.091 10.312 1.00 74.19 182 ASP A CA 1
ATOM 1436 C C . ASP A 1 182 ? -0.967 -9.747 9.956 1.00 74.19 182 ASP A C 1
ATOM 1438 O O . ASP A 1 182 ? -1.813 -9.692 9.064 1.00 74.19 182 ASP A O 1
ATOM 1442 N N . THR A 1 183 ? -0.603 -8.646 10.622 1.00 56.38 183 THR A N 1
ATOM 1443 C CA . THR A 1 183 ? -1.179 -7.329 10.286 1.00 56.38 183 THR A CA 1
ATOM 1444 C C . THR A 1 183 ? -0.808 -6.857 8.892 1.00 56.38 183 THR A C 1
ATOM 1446 O O . THR A 1 183 ? -1.484 -5.989 8.346 1.00 56.38 183 THR A O 1
ATOM 1449 N N . PHE A 1 184 ? 0.214 -7.461 8.283 1.00 50.94 184 PHE A N 1
ATOM 1450 C CA . PHE A 1 184 ? 0.524 -7.255 6.873 1.00 50.94 184 PHE A CA 1
ATOM 1451 C C . PHE A 1 184 ? -0.529 -7.851 5.917 1.00 50.94 184 PHE A C 1
ATOM 1453 O O . PHE A 1 184 ? -0.559 -7.458 4.756 1.00 50.94 184 PHE A O 1
ATOM 1460 N N . GLU A 1 185 ? -1.425 -8.728 6.386 1.00 40.88 185 GLU A N 1
ATOM 1461 C CA . GLU A 1 185 ? -2.600 -9.197 5.629 1.00 40.88 185 GLU A CA 1
ATOM 1462 C C . GLU A 1 185 ? -3.858 -8.337 5.889 1.00 40.88 185 GLU A C 1
ATOM 1464 O O . GLU A 1 185 ? -4.807 -8.389 5.110 1.00 40.88 185 GLU A O 1
ATOM 1469 N N . ALA A 1 186 ? -3.870 -7.500 6.940 1.00 37.72 186 ALA A N 1
ATOM 1470 C CA . ALA A 1 186 ? -5.040 -6.732 7.396 1.00 37.72 186 ALA A CA 1
ATOM 1471 C C . ALA A 1 186 ? -5.139 -5.289 6.843 1.00 37.72 186 ALA A C 1
ATOM 1473 O O . ALA A 1 186 ? -5.942 -4.492 7.326 1.00 37.72 186 ALA A O 1
ATOM 1474 N N . GLY A 1 187 ? -4.355 -4.938 5.818 1.00 36.72 187 GLY A N 1
ATOM 1475 C CA . GLY A 1 187 ? -4.560 -3.717 5.026 1.00 36.72 187 GLY A CA 1
ATOM 1476 C C . GLY A 1 187 ? -4.126 -2.391 5.665 1.00 36.72 187 GLY A C 1
ATOM 1477 O O . GLY A 1 187 ? -4.445 -1.340 5.113 1.00 36.72 187 GLY A O 1
ATOM 1478 N N . VAL A 1 188 ? -3.388 -2.400 6.782 1.00 40.12 188 VAL A N 1
ATOM 1479 C CA . VAL A 1 188 ? -2.731 -1.182 7.285 1.00 40.12 188 VAL A CA 1
ATOM 1480 C C . VAL A 1 188 ? -1.266 -1.176 6.843 1.00 40.12 188 VAL A C 1
ATOM 1482 O O . VAL A 1 188 ? -0.384 -1.736 7.491 1.00 40.12 188 VAL A O 1
ATOM 1485 N N . GLU A 1 189 ? -1.010 -0.559 5.691 1.00 39.16 189 GLU A N 1
ATOM 1486 C CA . GLU A 1 189 ? 0.337 -0.378 5.151 1.00 39.16 189 GLU A CA 1
ATOM 1487 C C . GLU A 1 189 ? 1.070 0.750 5.889 1.00 39.16 189 GLU A C 1
ATOM 1489 O O . GLU A 1 189 ? 0.832 1.934 5.652 1.00 39.16 189 GLU A O 1
ATOM 1494 N N . TYR A 1 190 ? 2.032 0.398 6.741 1.00 45.44 190 TYR A N 1
ATOM 1495 C CA . TYR A 1 190 ? 3.120 1.318 7.067 1.00 45.44 190 TYR A CA 1
ATOM 1496 C C . TYR A 1 190 ? 4.198 1.038 6.052 1.00 45.44 190 TYR A C 1
ATOM 1498 O O . TYR A 1 190 ? 4.879 0.013 6.111 1.00 45.44 190 TYR A O 1
ATOM 1506 N N . THR A 1 191 ? 4.337 1.942 5.088 1.00 45.94 191 THR A N 1
ATOM 1507 C CA . THR A 1 191 ? 5.489 1.904 4.196 1.00 45.94 191 THR A CA 1
ATOM 1508 C C . THR A 1 191 ? 6.755 1.875 5.059 1.00 45.94 191 THR A C 1
ATOM 1510 O O . THR A 1 191 ? 6.802 2.485 6.131 1.00 45.94 191 THR A O 1
ATOM 1513 N N . GLY A 1 192 ? 7.811 1.188 4.614 1.00 42.59 192 GLY A N 1
ATOM 1514 C CA . GLY A 1 192 ? 9.106 1.255 5.308 1.00 42.59 192 GLY A CA 1
ATOM 1515 C C . GLY A 1 192 ? 9.553 2.707 5.533 1.00 42.59 192 GLY A C 1
ATOM 1516 O O . GLY A 1 192 ? 10.174 3.017 6.545 1.00 42.59 192 GLY A O 1
ATOM 1517 N N . GLN A 1 193 ? 9.125 3.612 4.646 1.00 42.97 193 GLN A N 1
ATOM 1518 C CA . GLN A 1 193 ? 9.288 5.052 4.783 1.00 42.97 193 GLN A CA 1
ATOM 1519 C C . GLN A 1 193 ? 8.528 5.636 5.982 1.00 42.97 193 GLN A C 1
ATOM 1521 O O . GLN A 1 193 ? 9.132 6.377 6.736 1.00 42.97 193 GLN A O 1
ATOM 1526 N N . ALA A 1 194 ? 7.273 5.259 6.241 1.00 43.41 194 ALA A N 1
ATOM 1527 C CA . ALA A 1 194 ? 6.522 5.722 7.412 1.00 43.41 194 ALA A CA 1
ATOM 1528 C C . ALA A 1 194 ? 7.176 5.295 8.740 1.00 43.41 194 ALA A C 1
ATOM 1530 O O . ALA A 1 194 ? 7.211 6.070 9.694 1.00 43.41 194 ALA A O 1
ATOM 1531 N N . ALA A 1 195 ? 7.755 4.091 8.800 1.00 46.09 195 ALA A N 1
ATOM 1532 C CA . ALA A 1 195 ? 8.517 3.637 9.965 1.00 46.09 195 ALA A CA 1
ATOM 1533 C C . ALA A 1 195 ? 9.852 4.394 10.120 1.00 46.09 195 ALA A C 1
ATOM 1535 O O . ALA A 1 195 ? 10.231 4.753 11.235 1.00 46.09 195 ALA A O 1
ATOM 1536 N N . ILE A 1 196 ? 10.542 4.677 9.007 1.00 51.12 196 ILE A N 1
ATOM 1537 C CA . ILE A 1 196 ? 11.762 5.501 8.967 1.00 51.12 196 ILE A CA 1
ATOM 1538 C C . ILE A 1 196 ? 11.457 6.948 9.363 1.00 51.12 196 ILE A C 1
ATOM 1540 O O . ILE A 1 196 ? 12.208 7.541 10.130 1.00 51.12 196 ILE A O 1
ATOM 1544 N N . ASP A 1 197 ? 10.351 7.509 8.893 1.00 47.69 197 ASP A N 1
ATOM 1545 C CA . ASP A 1 197 ? 9.919 8.871 9.187 1.00 47.69 197 ASP A CA 1
ATOM 1546 C C . ASP A 1 197 ? 9.502 8.992 10.648 1.00 47.69 197 ASP A C 1
ATOM 1548 O O . ASP A 1 197 ? 9.874 9.961 11.302 1.00 47.69 197 ASP A O 1
ATOM 1552 N N . MET A 1 198 ? 8.833 7.978 11.204 1.00 47.19 198 MET A N 1
ATOM 1553 C CA . MET A 1 198 ? 8.510 7.925 12.629 1.00 47.19 198 MET A CA 1
ATOM 1554 C C . MET A 1 198 ? 9.770 7.768 13.491 1.00 47.19 198 MET A C 1
ATOM 1556 O O . MET A 1 198 ? 9.911 8.457 14.499 1.00 47.19 198 MET A O 1
ATOM 1560 N N . PHE A 1 199 ? 10.725 6.925 13.083 1.00 52.84 199 PHE A N 1
ATOM 1561 C CA . PHE A 1 199 ? 12.021 6.790 13.756 1.00 52.84 199 PHE A CA 1
ATOM 1562 C C . PHE A 1 199 ? 12.825 8.096 13.714 1.00 52.84 199 PHE A C 1
ATOM 1564 O O . PHE A 1 199 ? 13.325 8.549 14.744 1.00 52.84 199 PHE A O 1
ATOM 1571 N N . ASN A 1 200 ? 12.898 8.740 12.548 1.00 50.38 200 ASN A N 1
ATOM 1572 C CA . ASN A 1 200 ? 13.573 10.019 12.366 1.00 50.38 200 ASN A CA 1
ATOM 1573 C C . ASN A 1 200 ? 12.875 11.127 13.166 1.00 50.38 200 ASN A C 1
ATOM 1575 O O . ASN A 1 200 ? 13.551 11.888 13.855 1.00 50.38 200 ASN A O 1
ATOM 1579 N N . ALA A 1 201 ? 11.541 11.172 13.168 1.00 47.50 201 ALA A N 1
ATOM 1580 C CA . A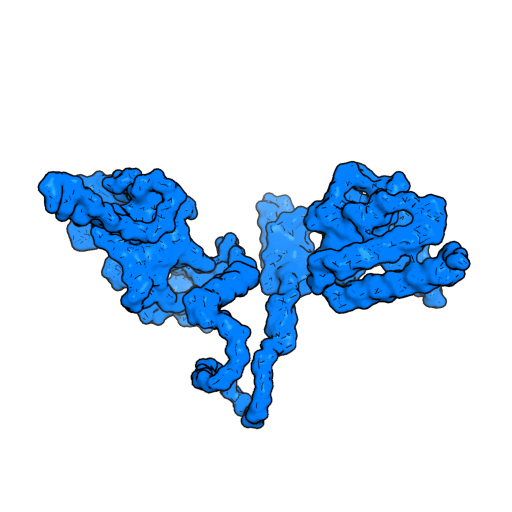LA A 1 201 ? 10.754 12.114 13.958 1.00 47.50 201 ALA A CA 1
ATOM 1581 C C . ALA A 1 201 ? 11.015 11.944 15.462 1.00 47.50 201 ALA A C 1
ATOM 1583 O O . ALA A 1 201 ? 11.347 12.923 16.128 1.00 47.50 201 ALA A O 1
ATOM 1584 N N . ILE A 1 202 ? 10.988 10.710 15.981 1.00 48.91 202 ILE A N 1
ATOM 1585 C CA . ILE A 1 202 ? 11.319 10.402 17.382 1.00 48.91 202 ILE A CA 1
ATOM 1586 C C . ILE A 1 202 ? 12.776 10.787 17.691 1.00 48.91 202 ILE A C 1
ATOM 1588 O O . ILE A 1 202 ? 13.038 11.447 18.695 1.00 48.91 202 ILE A O 1
ATOM 1592 N N . SER A 1 203 ? 13.726 10.456 16.812 1.00 45.69 203 SER A N 1
ATOM 1593 C CA . SER A 1 203 ? 15.145 10.808 16.989 1.00 45.69 203 SER A CA 1
ATOM 1594 C C . SER A 1 203 ? 15.398 12.325 16.988 1.00 45.69 203 SER A C 1
ATOM 1596 O O . SER A 1 203 ? 16.273 12.816 17.703 1.00 45.69 203 SER A O 1
ATOM 1598 N N . SER A 1 204 ? 14.595 13.080 16.232 1.00 42.81 204 SER A N 1
ATOM 1599 C CA . SER A 1 204 ? 14.669 14.539 16.140 1.00 42.81 204 SER A CA 1
ATOM 1600 C C . SER A 1 204 ? 13.983 15.244 17.316 1.00 42.81 204 SER A C 1
ATOM 1602 O O . SER A 1 204 ? 14.499 16.247 17.804 1.00 42.81 204 SER A O 1
ATOM 1604 N N . PHE A 1 205 ? 12.888 14.676 17.838 1.00 40.38 205 PHE A N 1
ATOM 1605 C CA . PHE A 1 205 ? 12.158 15.171 19.009 1.00 40.38 205 PHE A CA 1
ATOM 1606 C C . PHE A 1 205 ? 12.987 15.061 20.300 1.00 40.38 205 PHE A C 1
ATOM 1608 O O . PHE A 1 205 ? 12.915 15.937 21.156 1.00 40.38 205 PHE A O 1
ATOM 1615 N N . TYR A 1 206 ? 13.844 14.038 20.406 1.00 41.47 206 TYR A N 1
ATOM 1616 C CA . TYR A 1 206 ? 14.801 13.884 21.511 1.00 41.47 206 TYR A CA 1
ATOM 1617 C C . TYR A 1 206 ? 16.160 14.580 21.275 1.00 41.47 206 TYR A C 1
ATOM 1619 O O . TYR A 1 206 ? 17.087 14.394 22.063 1.00 41.47 206 TYR A O 1
ATOM 1627 N N . GLY A 1 207 ? 16.279 15.427 20.242 1.00 41.31 207 GLY A N 1
ATOM 1628 C CA . GLY A 1 207 ? 17.379 16.388 20.111 1.00 41.31 207 GLY A CA 1
ATOM 1629 C C . GLY A 1 207 ? 18.718 15.819 19.638 1.00 41.31 207 GLY A C 1
ATOM 1630 O O . GLY A 1 207 ? 19.762 16.208 20.158 1.00 41.31 207 GLY A O 1
ATOM 1631 N N . TYR A 1 208 ? 18.731 14.939 18.634 1.00 36.31 208 TYR A N 1
ATOM 1632 C CA . TYR A 1 208 ? 19.985 14.484 18.026 1.00 36.31 208 TYR A CA 1
ATOM 1633 C C . TYR A 1 208 ? 20.413 15.383 16.853 1.00 36.31 208 TYR A C 1
ATOM 1635 O O . TYR A 1 208 ? 20.150 15.102 15.685 1.00 36.31 208 TYR A O 1
ATOM 1643 N N . SER A 1 209 ? 21.113 16.483 17.151 1.00 37.41 209 SER A N 1
ATOM 1644 C CA . SER A 1 209 ? 21.940 17.167 16.151 1.00 37.41 209 SER A CA 1
ATOM 1645 C C . SER A 1 209 ? 23.255 16.406 16.011 1.00 37.41 209 SER A C 1
ATOM 1647 O O . SER A 1 209 ? 24.053 16.353 16.948 1.00 37.41 209 SER A O 1
ATOM 1649 N N . ASN A 1 210 ? 23.475 15.812 14.843 1.00 39.50 210 ASN A N 1
ATOM 1650 C CA . ASN A 1 210 ? 24.682 15.068 14.509 1.00 39.50 210 ASN A CA 1
ATOM 1651 C C . ASN A 1 210 ? 25.876 16.042 14.408 1.00 39.50 210 ASN A C 1
ATOM 1653 O O . ASN A 1 210 ? 26.194 16.545 13.333 1.00 39.50 210 ASN A O 1
ATOM 1657 N N . SER A 1 211 ? 26.502 16.359 15.542 1.00 33.56 211 SER A N 1
ATOM 1658 C CA . SER A 1 211 ? 27.776 17.070 15.598 1.00 33.56 211 SER A CA 1
ATOM 1659 C C . SER A 1 211 ? 28.771 16.240 16.394 1.00 33.56 211 SER A C 1
ATOM 1661 O O . SER A 1 211 ? 28.603 15.965 17.577 1.00 33.56 211 SER A O 1
ATOM 1663 N N . SER A 1 212 ? 29.805 15.833 15.676 1.00 44.78 212 SER A N 1
ATOM 1664 C CA . SER A 1 212 ? 30.985 15.093 16.098 1.00 44.78 212 SER A CA 1
ATOM 1665 C C . SER A 1 212 ? 31.572 15.487 17.461 1.00 44.78 212 SER A C 1
ATOM 1667 O O . SER A 1 212 ? 31.783 16.671 17.723 1.00 44.78 212 SER A O 1
ATOM 1669 N N . ASN A 1 213 ? 32.010 14.443 18.177 1.00 38.72 213 ASN A N 1
ATOM 1670 C CA . ASN A 1 213 ? 33.086 14.354 19.179 1.00 38.72 213 ASN A CA 1
ATOM 1671 C C . ASN A 1 213 ? 32.684 14.127 20.648 1.00 38.72 213 ASN A C 1
ATOM 1673 O O . ASN A 1 213 ? 32.310 15.039 21.372 1.00 38.72 213 ASN A O 1
ATOM 1677 N N . ASN A 1 214 ? 33.000 12.896 21.069 1.00 43.72 214 ASN A N 1
ATOM 1678 C CA . ASN A 1 214 ? 33.567 12.492 22.358 1.00 43.72 214 ASN A CA 1
ATOM 1679 C C . ASN A 1 214 ? 32.710 12.627 23.630 1.00 43.72 214 ASN A C 1
ATOM 1681 O O . ASN A 1 214 ? 32.717 13.657 24.294 1.00 43.72 214 ASN A O 1
ATOM 1685 N N . GLY A 1 215 ? 32.175 11.478 24.070 1.00 44.88 215 GLY A N 1
ATOM 1686 C CA . GLY A 1 215 ? 31.968 11.153 25.488 1.00 44.88 215 GLY A CA 1
ATOM 1687 C C . GLY A 1 215 ? 30.535 10.771 25.878 1.00 44.88 215 GLY A C 1
ATOM 1688 O O . GLY A 1 215 ? 29.644 11.601 25.786 1.00 44.88 215 GLY A O 1
ATOM 1689 N N . PHE A 1 216 ? 30.383 9.555 26.430 1.00 26.92 216 PHE A N 1
ATOM 1690 C CA . PHE A 1 216 ? 29.219 8.962 27.139 1.00 26.92 216 PHE A CA 1
ATOM 1691 C C . PHE A 1 216 ? 28.173 8.178 26.304 1.00 26.92 216 PHE A C 1
ATOM 1693 O O . PHE A 1 216 ? 28.111 8.308 25.087 1.00 26.92 216 PHE A O 1
ATOM 1700 N N . PRO A 1 217 ? 27.452 7.235 26.950 1.00 32.25 217 PRO A N 1
ATOM 1701 C CA . PRO A 1 217 ? 27.693 5.796 26.926 1.00 32.25 217 PRO A CA 1
ATOM 1702 C C . PRO A 1 217 ? 26.925 5.066 25.811 1.00 32.25 217 PRO A C 1
ATOM 1704 O O . PRO A 1 217 ? 25.821 5.430 25.421 1.00 32.25 217 PRO A O 1
ATOM 1707 N N . SER A 1 218 ? 27.497 3.960 25.345 1.00 32.28 218 SER A N 1
ATOM 1708 C CA . SER A 1 218 ? 26.831 2.991 24.478 1.00 32.28 218 SER A CA 1
ATOM 1709 C C . SER A 1 218 ? 25.601 2.386 25.165 1.00 32.28 218 SER A C 1
ATOM 1711 O O . SER A 1 218 ? 25.745 1.721 26.194 1.00 32.28 218 SER A O 1
ATOM 1713 N N . PHE A 1 219 ? 24.418 2.505 24.560 1.00 30.38 219 PHE A N 1
ATOM 1714 C CA . PHE A 1 219 ? 23.345 1.544 24.813 1.00 30.38 219 PHE A CA 1
ATOM 1715 C C . PHE A 1 219 ? 23.702 0.241 24.088 1.00 30.38 219 PHE A C 1
ATOM 1717 O O . PHE A 1 219 ? 23.446 0.075 22.898 1.00 30.38 219 PHE A O 1
ATOM 1724 N N . ASN A 1 220 ? 24.363 -0.669 24.807 1.00 26.39 220 ASN A N 1
ATOM 1725 C CA . ASN A 1 220 ? 24.583 -2.036 24.348 1.00 26.39 220 ASN A CA 1
ATOM 1726 C C . ASN A 1 220 ? 23.249 -2.786 24.396 1.00 26.39 220 ASN A C 1
ATOM 1728 O O . ASN A 1 220 ? 22.801 -3.174 25.473 1.00 26.39 220 ASN A O 1
ATOM 1732 N N . PHE A 1 221 ? 22.643 -3.052 23.241 1.00 33.22 221 PHE A N 1
ATOM 1733 C CA . PHE A 1 221 ? 21.752 -4.203 23.128 1.00 33.22 221 PHE A CA 1
ATOM 1734 C C . PHE A 1 221 ? 22.634 -5.439 22.936 1.00 33.22 221 PHE A C 1
ATOM 1736 O O . PHE A 1 221 ? 23.074 -5.748 21.831 1.00 33.22 221 PHE A O 1
ATOM 1743 N N . SER A 1 222 ? 22.963 -6.122 24.032 1.00 28.48 222 SER A N 1
ATOM 1744 C CA . SER A 1 222 ? 23.599 -7.435 23.967 1.00 28.48 222 SER A CA 1
ATOM 1745 C C . SER A 1 222 ? 22.552 -8.453 23.521 1.00 28.48 222 SER A C 1
ATOM 1747 O O . SER A 1 222 ? 21.788 -8.962 24.341 1.00 28.48 222 SER A O 1
ATOM 1749 N N . TYR A 1 223 ? 22.501 -8.746 22.223 1.00 33.41 223 TYR A N 1
ATOM 1750 C CA . TYR A 1 223 ? 21.907 -9.994 21.764 1.00 33.41 223 TYR A CA 1
ATOM 1751 C C . TYR A 1 223 ? 22.877 -11.116 22.143 1.00 33.41 223 TYR A C 1
ATOM 1753 O O . TYR A 1 223 ? 24.021 -11.140 21.687 1.00 33.41 223 TYR A O 1
ATOM 1761 N N . ILE A 1 224 ? 22.449 -11.995 23.046 1.00 31.09 224 ILE A N 1
ATOM 1762 C CA . ILE A 1 224 ? 23.196 -13.202 23.390 1.00 31.09 224 ILE A CA 1
ATOM 1763 C C . ILE A 1 224 ? 22.992 -14.177 22.232 1.00 31.09 224 ILE A C 1
ATOM 1765 O O . ILE A 1 224 ? 21.917 -14.756 22.094 1.00 31.09 224 ILE A O 1
ATOM 1769 N N . ASP A 1 225 ? 24.018 -14.346 21.403 1.00 32.53 225 ASP A N 1
ATOM 1770 C CA . ASP A 1 225 ? 24.101 -15.470 20.475 1.00 32.53 225 ASP A CA 1
ATOM 1771 C C . ASP A 1 225 ? 24.468 -16.736 21.277 1.00 32.53 225 ASP A C 1
ATOM 1773 O O . ASP A 1 225 ? 25.520 -16.756 21.933 1.00 32.53 225 ASP A O 1
ATOM 1777 N N . PRO A 1 226 ? 23.634 -17.792 21.307 1.00 30.14 226 PRO A N 1
ATOM 1778 C CA . PRO A 1 226 ? 24.021 -19.071 21.880 1.00 30.14 226 PRO A CA 1
ATOM 1779 C C . PRO A 1 226 ? 24.945 -19.800 20.891 1.00 30.14 226 PRO A C 1
ATOM 1781 O O . PRO A 1 226 ? 24.553 -20.761 20.237 1.00 30.14 226 PRO A O 1
ATOM 1784 N N . GLY A 1 227 ? 26.192 -19.343 20.786 1.00 30.83 227 GLY A N 1
ATOM 1785 C CA . GLY A 1 227 ? 27.198 -19.951 19.914 1.00 30.83 227 GLY A CA 1
ATOM 1786 C C . GLY A 1 227 ? 28.424 -19.065 19.738 1.00 30.83 227 GLY A C 1
ATOM 1787 O O . GLY A 1 227 ? 28.543 -18.343 18.760 1.00 30.83 227 GLY A O 1
ATOM 1788 N N . GLY A 1 228 ? 29.331 -19.083 20.714 1.00 29.84 228 GLY A N 1
ATOM 1789 C CA . GLY A 1 228 ? 30.448 -18.143 20.778 1.00 29.84 228 GLY A CA 1
ATOM 1790 C C . GLY A 1 228 ? 31.496 -18.262 19.666 1.00 29.84 228 GLY A C 1
ATOM 1791 O O . GLY A 1 228 ? 31.869 -19.355 19.256 1.00 29.84 228 GLY A O 1
ATOM 1792 N N . ALA A 1 229 ? 32.083 -17.118 19.314 1.00 29.92 229 ALA A N 1
ATOM 1793 C CA . ALA A 1 229 ? 33.532 -16.925 19.290 1.00 29.92 229 ALA A CA 1
ATOM 1794 C C . ALA A 1 229 ? 33.854 -15.425 19.397 1.00 29.92 229 ALA A C 1
ATOM 1796 O O . ALA A 1 229 ? 33.244 -14.583 18.745 1.00 29.92 229 ALA A O 1
ATOM 1797 N N . ALA A 1 230 ? 34.805 -15.111 20.272 1.00 36.75 230 ALA A N 1
ATOM 1798 C CA . ALA A 1 230 ? 35.266 -13.772 20.600 1.00 36.75 230 ALA A CA 1
ATOM 1799 C C . ALA A 1 230 ? 35.949 -13.064 19.415 1.00 36.75 230 ALA A C 1
ATOM 1801 O O . ALA A 1 230 ? 36.733 -13.674 18.691 1.00 36.75 230 ALA A O 1
ATOM 1802 N N . GLY A 1 231 ? 35.725 -11.755 19.282 1.00 27.52 231 GLY A N 1
ATOM 1803 C CA . GLY A 1 231 ? 36.440 -10.913 18.325 1.00 27.52 231 GLY A CA 1
ATOM 1804 C C . GLY A 1 231 ? 36.037 -9.447 18.435 1.00 27.52 231 GLY A C 1
ATOM 1805 O O . GLY A 1 231 ? 34.964 -9.044 18.012 1.00 27.52 231 GLY A O 1
ATOM 1806 N N . THR A 1 232 ? 36.906 -8.660 19.050 1.00 31.27 232 THR A N 1
ATOM 1807 C CA . THR A 1 232 ? 36.814 -7.218 19.294 1.00 31.27 232 THR A CA 1
ATOM 1808 C C . THR A 1 232 ? 36.799 -6.364 18.019 1.00 31.27 232 THR A C 1
ATOM 1810 O O . THR A 1 232 ? 37.686 -6.517 17.185 1.00 31.27 232 THR A O 1
ATOM 1813 N N . GLY A 1 233 ? 35.924 -5.348 17.983 1.00 26.31 233 GLY A N 1
ATOM 1814 C CA . GLY A 1 233 ? 36.213 -4.046 17.362 1.00 26.31 233 GLY A CA 1
ATOM 1815 C C . GLY A 1 233 ? 35.491 -3.696 16.051 1.00 26.31 233 GLY A C 1
ATOM 1816 O O . GLY A 1 233 ? 35.719 -4.320 15.026 1.00 26.31 233 GLY A O 1
ATOM 1817 N N . GLY A 1 234 ? 34.745 -2.582 16.081 1.00 28.00 234 GLY A N 1
ATOM 1818 C CA . GLY A 1 234 ? 34.562 -1.685 14.930 1.00 28.00 234 GLY A CA 1
ATOM 1819 C C . GLY A 1 234 ? 33.284 -1.852 14.099 1.00 28.00 234 GLY A C 1
ATOM 1820 O O . GLY A 1 234 ? 33.195 -2.748 13.276 1.00 28.00 234 GLY A O 1
ATOM 1821 N N . GLY A 1 235 ? 32.356 -0.896 14.248 1.00 31.77 235 GLY A N 1
ATOM 1822 C CA . GLY A 1 235 ? 31.348 -0.524 13.244 1.00 31.77 235 GLY A CA 1
ATOM 1823 C C . GLY A 1 235 ? 30.298 -1.584 12.897 1.00 31.77 235 GLY A C 1
ATOM 1824 O O . GLY A 1 235 ? 30.504 -2.399 12.004 1.00 31.77 235 GLY A O 1
ATOM 1825 N N . SER A 1 236 ? 29.115 -1.504 13.514 1.00 36.00 236 SER A N 1
ATOM 1826 C CA . SER A 1 236 ? 27.942 -2.242 13.027 1.00 36.00 236 SER A CA 1
ATOM 1827 C C . SER A 1 236 ? 27.464 -1.614 11.713 1.00 36.00 236 SER A C 1
ATOM 1829 O O . SER A 1 236 ? 26.679 -0.668 11.697 1.00 36.00 236 SER A O 1
ATOM 1831 N N . SER A 1 237 ? 28.000 -2.105 10.598 1.00 38.72 237 SER A N 1
ATOM 1832 C CA . SER A 1 237 ? 27.273 -2.081 9.334 1.00 38.72 237 SER A CA 1
ATOM 1833 C C . SER A 1 237 ? 26.182 -3.146 9.424 1.00 38.72 237 SER A C 1
ATOM 1835 O O . SER A 1 237 ? 26.427 -4.245 9.925 1.00 38.72 237 SER A O 1
ATOM 1837 N N . LEU A 1 238 ? 24.964 -2.804 8.989 1.00 36.34 238 LEU A N 1
ATOM 1838 C CA . LEU A 1 238 ? 23.890 -3.779 8.792 1.00 36.34 238 LEU A CA 1
ATOM 1839 C C . LEU A 1 238 ? 24.462 -4.986 8.039 1.00 36.34 238 LEU A C 1
ATOM 1841 O O . LEU A 1 238 ? 25.237 -4.812 7.097 1.00 36.34 238 LEU A O 1
ATOM 1845 N N . SER A 1 239 ? 24.093 -6.204 8.442 1.00 39.56 239 SER A N 1
ATOM 1846 C CA . SER A 1 239 ? 24.499 -7.399 7.703 1.00 39.56 239 SER A CA 1
ATOM 1847 C C . SER A 1 239 ? 24.096 -7.241 6.232 1.00 39.56 239 SER A C 1
ATOM 1849 O O . SER A 1 239 ? 23.023 -6.716 5.927 1.00 39.56 239 SER A O 1
ATOM 1851 N N . GLY A 1 240 ? 24.949 -7.679 5.301 1.00 36.41 240 GLY A N 1
ATOM 1852 C CA . GLY A 1 240 ? 24.724 -7.454 3.866 1.00 36.41 240 GLY A CA 1
ATOM 1853 C C . GLY A 1 240 ? 23.360 -7.953 3.368 1.00 36.41 240 GLY A C 1
ATOM 1854 O O . GLY A 1 240 ? 22.785 -7.368 2.455 1.00 36.41 240 GLY A O 1
ATOM 1855 N N . TRP A 1 241 ? 22.789 -8.970 4.021 1.00 37.41 241 TRP A N 1
ATOM 1856 C CA . TRP A 1 241 ? 21.443 -9.458 3.726 1.00 37.41 241 TRP A CA 1
ATOM 1857 C C . TRP A 1 241 ? 20.329 -8.565 4.306 1.00 37.41 241 TRP A C 1
ATOM 1859 O O . TRP A 1 241 ? 19.339 -8.353 3.616 1.00 37.41 241 TRP A O 1
ATOM 1869 N N . MET A 1 242 ? 20.478 -7.976 5.504 1.00 35.06 242 MET A N 1
ATOM 1870 C CA . MET A 1 242 ? 19.513 -6.991 6.034 1.00 35.06 242 MET A CA 1
ATOM 1871 C C . MET A 1 242 ? 19.538 -5.702 5.220 1.00 35.06 242 MET A C 1
ATOM 1873 O O . MET A 1 242 ? 18.496 -5.108 4.969 1.00 35.06 242 MET A O 1
ATOM 1877 N N . GLN A 1 243 ? 20.720 -5.282 4.771 1.00 42.72 243 GLN A N 1
ATOM 1878 C CA . GLN A 1 243 ? 20.858 -4.104 3.922 1.00 42.72 243 GLN A CA 1
ATOM 1879 C C . GLN A 1 243 ? 20.240 -4.343 2.535 1.00 42.72 243 GLN A C 1
ATOM 1881 O O . GLN A 1 243 ? 19.627 -3.435 1.981 1.00 42.72 243 GLN A O 1
ATOM 1886 N N . SER A 1 244 ? 20.316 -5.574 2.013 1.00 40.84 244 SER A N 1
ATOM 1887 C CA . SER A 1 244 ? 19.616 -6.006 0.793 1.00 40.84 244 SER A CA 1
ATOM 1888 C C . SER A 1 244 ? 18.097 -6.109 0.983 1.00 40.84 244 SER A C 1
ATOM 1890 O O . SER A 1 244 ? 17.353 -5.678 0.111 1.00 40.84 244 SER A O 1
ATOM 1892 N N . TYR A 1 245 ? 17.625 -6.625 2.121 1.00 39.75 245 TYR A N 1
ATOM 1893 C CA . TYR A 1 245 ? 16.197 -6.767 2.437 1.00 39.75 245 TYR A CA 1
ATOM 1894 C C . TYR A 1 245 ? 15.504 -5.410 2.647 1.00 39.75 245 TYR A C 1
ATOM 1896 O O . TYR A 1 245 ? 14.370 -5.220 2.232 1.00 39.75 245 TYR A O 1
ATOM 1904 N N . LEU A 1 246 ? 16.206 -4.434 3.232 1.00 44.62 246 LEU A N 1
ATOM 1905 C CA . LEU A 1 246 ? 15.704 -3.070 3.449 1.00 44.62 246 LEU A CA 1
ATOM 1906 C C . LEU A 1 246 ? 15.832 -2.150 2.220 1.00 44.62 246 LEU A C 1
ATOM 1908 O O . LEU A 1 246 ? 15.294 -1.046 2.232 1.00 44.62 246 LEU A O 1
ATOM 1912 N N . SER A 1 247 ? 16.566 -2.565 1.182 1.00 49.66 247 SER A N 1
ATOM 1913 C CA . SER A 1 247 ? 16.765 -1.785 -0.052 1.00 49.66 247 SER A CA 1
ATOM 1914 C C . SER A 1 247 ? 16.065 -2.369 -1.277 1.00 49.66 247 SER A C 1
ATOM 1916 O O . SER A 1 247 ? 15.993 -1.692 -2.305 1.00 49.66 247 SER A O 1
ATOM 1918 N N . SER A 1 248 ? 15.546 -3.594 -1.174 1.00 50.38 248 SER A N 1
ATOM 1919 C CA . SER A 1 248 ? 14.825 -4.251 -2.258 1.00 50.38 248 SER A CA 1
ATOM 1920 C C . SER A 1 248 ? 13.336 -3.916 -2.153 1.00 50.38 248 SER A C 1
ATOM 1922 O O . SER A 1 248 ? 12.733 -4.108 -1.098 1.00 50.38 248 SER A O 1
ATOM 1924 N N . PRO A 1 249 ? 12.731 -3.366 -3.208 1.00 62.53 249 PRO A N 1
ATOM 1925 C CA . PRO A 1 249 ? 11.317 -3.023 -3.195 1.00 62.53 249 PRO A CA 1
ATOM 1926 C C . PRO A 1 249 ? 10.439 -4.274 -3.137 1.00 62.53 249 PRO A C 1
ATOM 1928 O O . PRO A 1 249 ? 10.878 -5.356 -3.534 1.00 62.53 249 PRO A O 1
ATOM 1931 N N . PRO A 1 250 ? 9.208 -4.129 -2.636 1.00 73.88 250 PRO A N 1
ATOM 1932 C CA . PRO A 1 250 ? 8.237 -5.213 -2.578 1.00 73.88 250 PRO A CA 1
ATOM 1933 C C . PRO A 1 250 ? 7.816 -5.705 -3.977 1.00 73.88 250 PRO A C 1
ATOM 1935 O O . PRO A 1 250 ? 7.978 -4.982 -4.965 1.00 73.88 250 PRO A O 1
ATOM 1938 N N . ASP A 1 251 ? 7.288 -6.928 -4.059 1.00 84.00 251 ASP A N 1
ATOM 1939 C CA . ASP A 1 251 ? 6.872 -7.536 -5.331 1.00 84.00 251 ASP A CA 1
ATOM 1940 C C . ASP A 1 251 ? 5.501 -6.996 -5.749 1.00 84.00 251 ASP A C 1
ATOM 1942 O O . ASP A 1 251 ? 4.614 -6.861 -4.912 1.00 84.00 251 ASP A O 1
ATOM 1946 N N . ASP A 1 252 ? 5.283 -6.714 -7.033 1.00 89.44 252 ASP A N 1
ATOM 1947 C CA . ASP A 1 252 ? 3.969 -6.294 -7.538 1.00 89.44 252 ASP A CA 1
ATOM 1948 C C . ASP A 1 252 ? 3.226 -7.490 -8.144 1.00 89.44 252 ASP A C 1
ATOM 1950 O O . ASP A 1 252 ? 3.733 -8.176 -9.036 1.00 89.44 252 ASP A O 1
ATOM 1954 N N . HIS A 1 253 ? 1.989 -7.700 -7.701 1.00 89.50 253 HIS A N 1
ATOM 1955 C CA . HIS A 1 253 ? 1.141 -8.814 -8.103 1.00 89.50 253 HIS A CA 1
ATOM 1956 C C . HIS A 1 253 ? 0.068 -8.377 -9.103 1.00 89.50 253 HIS A C 1
ATOM 1958 O O . HIS A 1 253 ? -0.660 -7.405 -8.890 1.00 89.50 253 HIS A O 1
ATOM 1964 N N . PHE A 1 254 ? -0.065 -9.135 -10.189 1.00 91.81 254 PHE A N 1
ATOM 1965 C CA . PHE A 1 254 ? -1.069 -8.955 -11.235 1.00 91.81 254 PHE A CA 1
ATOM 1966 C C . PHE A 1 254 ? -1.852 -10.247 -11.441 1.00 91.81 254 PHE A C 1
ATOM 1968 O O . PHE A 1 254 ? -1.304 -11.331 -11.294 1.00 91.81 254 PHE A O 1
ATOM 1975 N N . ASN A 1 255 ? -3.120 -10.171 -11.841 1.00 88.94 255 ASN A N 1
ATOM 1976 C CA . ASN A 1 255 ? -3.862 -11.380 -12.202 1.00 88.94 255 ASN A CA 1
ATOM 1977 C C . ASN A 1 255 ? -3.501 -11.898 -13.607 1.00 88.94 255 ASN A C 1
ATOM 1979 O O . ASN A 1 255 ? -2.810 -11.241 -14.391 1.00 88.94 255 ASN A O 1
ATOM 1983 N N . GLN A 1 256 ? -4.075 -13.043 -13.985 1.00 87.88 256 GLN A N 1
ATOM 1984 C CA . GLN A 1 256 ? -3.950 -13.637 -15.320 1.00 87.88 256 GLN A CA 1
ATOM 1985 C C . GLN A 1 256 ? -4.551 -12.798 -16.465 1.00 87.88 256 GLN A C 1
ATOM 1987 O O . GLN A 1 256 ? -4.556 -13.253 -17.606 1.00 87.88 256 GLN A O 1
ATOM 1992 N N . PHE A 1 257 ? -5.075 -11.604 -16.180 1.00 89.44 257 PHE A N 1
ATOM 1993 C CA . PHE A 1 257 ? -5.532 -10.618 -17.159 1.00 89.44 257 PHE A CA 1
ATOM 1994 C C . PHE A 1 257 ? -4.625 -9.376 -17.198 1.00 89.44 257 PHE A C 1
ATOM 1996 O O . PHE A 1 257 ? -4.875 -8.462 -17.983 1.00 89.44 257 PHE A O 1
ATOM 2003 N N . GLY A 1 258 ? -3.561 -9.336 -16.390 1.00 89.38 258 GLY A N 1
ATOM 2004 C CA . GLY A 1 258 ? -2.634 -8.211 -16.279 1.00 89.38 258 GLY A CA 1
ATOM 2005 C C . GLY A 1 258 ? -3.205 -7.019 -15.508 1.00 89.38 258 GLY A C 1
ATOM 2006 O O . GLY A 1 258 ? -2.730 -5.900 -15.682 1.00 89.38 258 GLY A O 1
ATOM 2007 N N . GLN A 1 259 ? -4.238 -7.234 -14.691 1.00 89.75 259 GLN A N 1
ATOM 2008 C CA . GLN A 1 259 ? -4.761 -6.223 -13.773 1.00 89.75 259 GLN A CA 1
ATOM 2009 C C . GLN A 1 259 ? -3.964 -6.269 -12.474 1.00 89.75 259 GLN A C 1
ATOM 2011 O O . GLN A 1 259 ? -3.744 -7.349 -11.930 1.00 89.75 259 GLN A O 1
ATOM 2016 N N . TYR A 1 260 ? -3.542 -5.101 -11.994 1.00 88.31 260 TYR A N 1
ATOM 2017 C CA . TYR A 1 260 ? -2.851 -4.966 -10.716 1.00 88.31 260 TYR A CA 1
ATOM 2018 C C . TYR A 1 260 ? -3.754 -5.431 -9.566 1.00 88.31 260 TYR A C 1
ATOM 2020 O O . TYR A 1 260 ? -4.948 -5.120 -9.553 1.00 88.31 260 TYR A O 1
ATOM 2028 N N . LEU A 1 261 ? -3.180 -6.175 -8.623 1.00 81.12 261 LEU A N 1
ATOM 2029 C CA . LEU A 1 261 ? -3.868 -6.706 -7.450 1.00 81.12 261 LEU A CA 1
ATOM 2030 C C . LEU A 1 261 ? -3.376 -6.021 -6.177 1.00 81.12 261 LEU A C 1
ATOM 2032 O O . LEU A 1 261 ? -4.144 -5.318 -5.526 1.00 81.12 261 LEU A O 1
ATOM 2036 N N . TYR A 1 262 ? -2.111 -6.241 -5.826 1.00 79.56 262 TYR A N 1
ATOM 2037 C CA . TYR A 1 262 ? -1.488 -5.747 -4.602 1.00 79.56 262 TYR A CA 1
ATOM 2038 C C . TYR A 1 262 ? 0.041 -5.792 -4.723 1.00 79.56 262 TYR A C 1
ATOM 2040 O O . TYR A 1 262 ? 0.582 -6.268 -5.722 1.00 79.56 262 TYR A O 1
ATOM 2048 N N . THR A 1 263 ? 0.727 -5.316 -3.691 1.00 77.88 263 THR A N 1
ATOM 2049 C CA . THR A 1 263 ? 2.183 -5.367 -3.555 1.00 77.88 263 THR A CA 1
ATOM 2050 C C . THR A 1 263 ? 2.531 -6.178 -2.297 1.00 77.88 263 THR A C 1
ATOM 2052 O O . THR A 1 263 ? 1.899 -5.981 -1.262 1.00 77.88 263 THR A O 1
ATOM 2055 N N . ASP A 1 264 ? 3.476 -7.123 -2.375 1.00 68.81 264 ASP A N 1
ATOM 2056 C CA . ASP A 1 264 ? 3.826 -8.055 -1.289 1.00 68.81 264 ASP A CA 1
ATOM 2057 C C . ASP A 1 264 ? 5.180 -7.754 -0.626 1.00 68.81 264 ASP A C 1
ATOM 2059 O O . ASP A 1 264 ? 6.082 -7.174 -1.218 1.00 68.81 264 ASP A O 1
ATOM 2063 N N . ASN A 1 265 ? 5.372 -8.193 0.619 1.00 60.62 265 ASN A N 1
ATOM 2064 C CA . ASN A 1 265 ? 6.560 -7.835 1.401 1.00 60.62 265 ASN A CA 1
ATOM 2065 C C . ASN A 1 265 ? 7.762 -8.779 1.232 1.00 60.62 265 ASN A C 1
ATOM 2067 O O . ASN A 1 265 ? 8.667 -8.752 2.068 1.00 60.62 265 ASN A O 1
ATOM 2071 N N . LYS A 1 266 ? 7.813 -9.628 0.196 1.00 63.16 266 LYS A N 1
ATOM 2072 C CA . LYS A 1 266 ? 8.946 -10.556 0.007 1.00 63.16 266 LYS A CA 1
ATOM 2073 C C . LYS A 1 266 ? 10.238 -9.850 -0.409 1.00 63.16 266 LYS A C 1
ATOM 2075 O O . LYS A 1 266 ? 11.296 -10.475 -0.354 1.00 63.16 266 LYS A O 1
ATOM 2080 N N . ALA A 1 267 ? 10.157 -8.556 -0.740 1.00 67.19 267 ALA A N 1
ATOM 2081 C CA . ALA A 1 267 ? 11.287 -7.682 -1.051 1.00 67.19 267 ALA A CA 1
ATOM 2082 C C . ALA A 1 267 ? 12.206 -8.282 -2.129 1.00 67.19 267 ALA A C 1
ATOM 2084 O O . ALA A 1 267 ? 13.431 -8.236 -2.008 1.00 67.19 267 ALA A O 1
ATOM 2085 N N . THR A 1 268 ? 11.624 -8.894 -3.167 1.00 75.06 268 THR A N 1
ATOM 2086 C CA . THR A 1 268 ? 12.386 -9.443 -4.300 1.00 75.06 268 THR A CA 1
ATOM 2087 C C . THR A 1 268 ? 12.331 -8.545 -5.536 1.00 75.06 268 THR A C 1
ATOM 2089 O O . THR A 1 268 ? 13.058 -8.785 -6.498 1.00 75.06 268 THR A O 1
ATOM 2092 N N . ASN A 1 269 ? 11.544 -7.464 -5.465 1.00 77.88 269 ASN A N 1
ATOM 2093 C CA . ASN A 1 269 ? 11.270 -6.482 -6.512 1.00 77.88 269 ASN A CA 1
ATOM 2094 C C . ASN A 1 269 ? 10.668 -7.071 -7.788 1.00 77.88 269 ASN A C 1
ATOM 2096 O O . ASN A 1 269 ? 10.761 -6.472 -8.864 1.00 77.88 269 ASN A O 1
ATOM 2100 N N . ASN A 1 270 ? 10.100 -8.266 -7.674 1.00 88.25 270 ASN A N 1
ATOM 2101 C CA . ASN A 1 270 ? 9.648 -9.032 -8.813 1.00 88.25 270 ASN A CA 1
ATOM 2102 C C . ASN A 1 270 ? 8.223 -8.651 -9.213 1.00 88.25 270 ASN A C 1
ATOM 2104 O O . ASN A 1 270 ? 7.412 -8.205 -8.405 1.00 88.25 270 ASN A O 1
ATOM 2108 N N . ILE A 1 271 ? 7.903 -8.883 -10.480 1.00 92.38 271 ILE A N 1
ATOM 2109 C CA . ILE A 1 271 ? 6.539 -8.829 -10.991 1.00 92.38 271 ILE A CA 1
ATOM 2110 C C . ILE A 1 271 ? 5.991 -10.253 -10.994 1.00 92.38 271 ILE A C 1
ATOM 2112 O O . ILE A 1 271 ? 6.575 -11.154 -11.602 1.00 92.38 271 ILE A O 1
ATOM 2116 N N . VAL A 1 272 ? 4.861 -10.454 -10.324 1.00 91.44 272 VAL A N 1
ATOM 2117 C CA . VAL A 1 272 ? 4.238 -11.762 -10.116 1.00 91.44 272 VAL A CA 1
ATOM 2118 C C . VAL A 1 272 ? 2.875 -11.801 -10.800 1.00 91.44 272 VAL A C 1
ATOM 2120 O O . VAL A 1 272 ? 2.102 -10.850 -10.736 1.00 91.44 272 VAL A O 1
ATOM 2123 N N . ILE A 1 273 ? 2.577 -12.911 -11.473 1.00 91.50 273 ILE A N 1
ATOM 2124 C CA . ILE A 1 273 ? 1.277 -13.203 -12.072 1.00 91.50 273 ILE A CA 1
ATOM 2125 C C . ILE A 1 273 ? 0.580 -14.278 -11.243 1.00 91.50 273 ILE A C 1
ATOM 2127 O O . ILE A 1 273 ? 1.001 -15.438 -11.227 1.00 91.50 273 ILE A O 1
ATOM 2131 N N . ASP A 1 274 ? -0.518 -13.887 -10.612 1.00 88.12 274 ASP A N 1
ATOM 2132 C CA . ASP A 1 274 ? -1.408 -14.741 -9.843 1.00 88.12 274 ASP A CA 1
ATOM 2133 C C . ASP A 1 274 ? -2.605 -15.196 -10.673 1.00 88.12 274 ASP A C 1
ATOM 2135 O O . ASP A 1 274 ? -3.141 -14.474 -11.517 1.00 88.12 274 ASP A O 1
ATOM 2139 N N . PHE A 1 275 ? -3.073 -16.410 -10.398 1.00 84.06 275 PHE A N 1
ATOM 2140 C CA . PHE A 1 275 ? -4.271 -16.944 -11.031 1.00 84.06 275 PHE A CA 1
ATOM 2141 C C . PHE A 1 275 ? -5.467 -16.779 -10.099 1.00 84.06 275 PHE A C 1
ATOM 2143 O O . PHE A 1 275 ? -5.485 -17.290 -8.984 1.00 84.06 275 PHE A O 1
ATOM 2150 N N . GLN A 1 276 ? -6.497 -16.089 -10.571 1.00 78.69 276 GLN A N 1
ATOM 2151 C CA . GLN A 1 276 ? -7.787 -15.978 -9.900 1.00 78.69 276 GLN A CA 1
ATOM 2152 C C . GLN A 1 276 ? -8.696 -17.147 -10.273 1.00 78.69 276 GLN A C 1
ATOM 2154 O O . GLN A 1 276 ? -8.687 -17.629 -11.410 1.00 78.69 276 GLN A O 1
ATOM 2159 N N . ASN A 1 277 ? -9.527 -17.570 -9.323 1.00 71.19 277 ASN A N 1
ATOM 2160 C CA . ASN A 1 277 ? -10.581 -18.538 -9.584 1.00 71.19 277 ASN A CA 1
ATOM 2161 C C . ASN A 1 277 ? -11.599 -17.941 -10.583 1.00 71.19 277 ASN A C 1
ATOM 2163 O O . ASN A 1 277 ? -12.164 -16.881 -10.308 1.00 71.19 277 ASN A O 1
ATOM 2167 N N . PRO A 1 278 ? -11.879 -18.611 -11.715 1.00 58.16 278 PRO A N 1
ATOM 2168 C CA . PRO A 1 278 ? -12.734 -18.066 -12.771 1.00 58.16 278 PRO A CA 1
ATOM 2169 C C . PRO A 1 278 ? -14.217 -17.947 -12.384 1.00 58.16 278 PRO A C 1
ATOM 2171 O O . PRO A 1 278 ? -14.964 -17.268 -13.079 1.00 58.16 278 PRO A O 1
ATOM 2174 N N . ILE A 1 279 ? -14.653 -18.609 -11.307 1.00 56.91 279 ILE A N 1
ATOM 2175 C CA . ILE A 1 279 ? -16.044 -18.604 -10.833 1.00 56.91 279 ILE A CA 1
ATOM 2176 C C . ILE A 1 279 ? -16.233 -17.574 -9.718 1.00 56.91 279 ILE A C 1
ATOM 2178 O O . ILE A 1 279 ? -17.231 -16.862 -9.704 1.00 56.91 279 ILE A O 1
ATOM 2182 N N . THR A 1 280 ? -15.292 -17.499 -8.774 1.00 68.50 280 THR A N 1
ATOM 2183 C CA . THR A 1 280 ? -15.444 -16.661 -7.573 1.00 68.50 280 THR A CA 1
ATOM 2184 C C . THR A 1 280 ? -14.699 -15.332 -7.649 1.00 68.50 280 THR A C 1
ATOM 2186 O O . THR A 1 280 ? -14.932 -14.471 -6.808 1.00 68.50 280 THR A O 1
ATOM 2189 N N . GLY A 1 281 ? -13.775 -15.159 -8.601 1.00 63.34 281 GLY A N 1
ATOM 2190 C CA . GLY A 1 281 ? -12.896 -13.985 -8.684 1.00 63.34 281 GLY A CA 1
ATOM 2191 C C . GLY A 1 281 ? -11.854 -13.897 -7.561 1.00 63.34 281 GLY A C 1
ATOM 2192 O O . GLY A 1 281 ? -11.011 -13.003 -7.580 1.00 63.34 281 GLY A O 1
ATOM 2193 N N . ALA A 1 282 ? -11.876 -14.827 -6.600 1.00 69.56 282 ALA A N 1
ATOM 2194 C CA . ALA A 1 282 ? -10.928 -14.862 -5.497 1.00 69.56 282 ALA A CA 1
ATOM 2195 C C . ALA A 1 282 ? -9.514 -15.175 -6.008 1.00 69.56 282 ALA A C 1
ATOM 2197 O O . ALA A 1 282 ? -9.326 -16.056 -6.856 1.00 69.56 282 ALA A O 1
ATOM 2198 N N . ILE A 1 283 ? -8.524 -14.462 -5.468 1.00 65.88 283 ILE A N 1
ATOM 2199 C CA . ILE A 1 283 ? -7.104 -14.731 -5.711 1.00 65.88 283 ILE A CA 1
ATOM 2200 C C . ILE A 1 283 ? -6.799 -16.120 -5.159 1.00 65.88 283 ILE A C 1
ATOM 2202 O O . ILE A 1 283 ? -7.173 -16.445 -4.030 1.00 65.88 283 ILE A O 1
ATOM 2206 N N . ASN A 1 284 ? -6.164 -16.967 -5.965 1.00 62.28 284 ASN A N 1
ATOM 2207 C CA . ASN A 1 284 ? -5.746 -18.266 -5.478 1.00 62.28 284 ASN A CA 1
ATOM 2208 C C . ASN A 1 284 ? -4.535 -18.079 -4.559 1.00 62.28 284 ASN A C 1
ATOM 2210 O O . ASN A 1 284 ? -3.464 -17.694 -5.012 1.00 62.28 284 ASN A O 1
ATOM 2214 N N . THR A 1 285 ? -4.719 -18.338 -3.267 1.00 54.16 285 THR A N 1
ATOM 2215 C CA . THR A 1 285 ? -3.708 -18.104 -2.224 1.00 54.16 285 THR A CA 1
ATOM 2216 C C . THR A 1 285 ? -2.601 -19.157 -2.199 1.00 54.16 285 THR A C 1
ATOM 2218 O O . THR A 1 285 ? -1.682 -19.063 -1.389 1.00 54.16 285 THR A O 1
ATOM 2221 N N . ALA A 1 286 ? -2.661 -20.171 -3.068 1.00 56.75 286 ALA A N 1
ATOM 2222 C CA . ALA A 1 286 ? -1.633 -21.195 -3.172 1.00 56.75 286 ALA A CA 1
ATOM 2223 C C . ALA A 1 286 ? -0.368 -20.655 -3.883 1.00 56.75 286 ALA A C 1
ATOM 2225 O O . ALA A 1 286 ? -0.400 -20.448 -5.100 1.00 56.75 286 ALA A O 1
ATOM 2226 N N . PRO A 1 287 ? 0.781 -20.520 -3.186 1.00 51.88 287 PRO A N 1
ATOM 2227 C CA . PRO A 1 287 ? 1.979 -19.865 -3.729 1.00 51.88 287 PRO A CA 1
ATOM 2228 C C . PRO A 1 287 ? 2.599 -20.555 -4.953 1.00 51.88 287 PRO A C 1
ATOM 2230 O O . PRO A 1 287 ? 3.356 -19.937 -5.691 1.00 51.88 287 PRO A O 1
ATOM 2233 N N . TRP A 1 288 ? 2.306 -21.842 -5.177 1.00 61.38 288 TRP A N 1
ATOM 2234 C CA . TRP A 1 288 ? 2.805 -22.602 -6.332 1.00 61.38 288 TRP A CA 1
ATOM 2235 C C . TRP A 1 288 ? 2.025 -22.345 -7.628 1.00 61.38 288 TRP A C 1
ATOM 2237 O O . TRP A 1 288 ? 2.407 -22.861 -8.678 1.00 61.38 288 TRP A O 1
ATOM 2247 N N . LEU A 1 289 ? 0.908 -21.616 -7.564 1.00 68.56 289 LEU A N 1
ATOM 2248 C CA . LEU A 1 289 ? 0.149 -21.230 -8.752 1.00 68.56 289 LEU A CA 1
ATOM 2249 C C . LEU A 1 289 ? 0.629 -19.898 -9.327 1.00 68.56 289 LEU A C 1
ATOM 2251 O O . LEU A 1 289 ? 0.493 -19.696 -10.530 1.00 68.56 289 LEU A O 1
ATOM 2255 N N . SER A 1 290 ? 1.239 -19.040 -8.514 1.00 82.19 290 SER A N 1
ATOM 2256 C CA . SER A 1 290 ? 1.851 -17.787 -8.949 1.00 82.19 290 SER A CA 1
ATOM 2257 C C . SER A 1 290 ? 3.085 -18.031 -9.825 1.00 82.19 290 SER A C 1
ATOM 2259 O O . SER A 1 290 ? 3.836 -18.989 -9.623 1.00 82.19 290 SER A O 1
ATOM 2261 N N . LYS A 1 291 ? 3.322 -17.154 -10.803 1.00 89.56 291 LYS A N 1
ATOM 2262 C CA . LYS A 1 291 ? 4.522 -17.181 -11.654 1.00 89.56 291 LYS A CA 1
ATOM 2263 C C . LYS A 1 291 ? 5.199 -15.825 -11.686 1.00 89.56 291 LYS A C 1
ATOM 2265 O O . LYS A 1 291 ? 4.518 -14.821 -11.847 1.00 89.56 291 LYS A O 1
ATOM 2270 N N . LEU A 1 292 ? 6.528 -15.799 -11.639 1.00 91.00 292 LEU A N 1
ATOM 2271 C CA . LEU A 1 292 ? 7.276 -14.597 -12.004 1.00 91.00 292 LEU A CA 1
ATOM 2272 C C . LEU A 1 292 ? 6.974 -14.229 -13.463 1.00 91.00 292 LEU A C 1
ATOM 2274 O O . LEU A 1 292 ? 6.767 -15.113 -14.302 1.00 91.00 292 LEU A O 1
ATOM 2278 N N . LEU A 1 293 ? 6.971 -12.939 -13.789 1.00 92.50 293 LEU A N 1
ATOM 2279 C CA . LEU A 1 293 ? 6.752 -12.447 -15.149 1.00 92.50 293 LEU A CA 1
ATOM 2280 C C . LEU A 1 293 ? 7.750 -13.055 -16.148 1.00 92.50 293 LEU A C 1
ATOM 2282 O O . LEU A 1 293 ? 7.369 -13.376 -17.275 1.00 92.50 293 LEU A O 1
ATOM 2286 N N . SER A 1 294 ? 9.004 -13.264 -15.736 1.00 88.75 294 SER A N 1
ATOM 2287 C CA . SER A 1 294 ? 10.037 -13.944 -16.536 1.00 88.75 294 SER A CA 1
ATOM 2288 C C . SER A 1 294 ? 9.688 -15.401 -16.873 1.00 88.75 294 SER A C 1
ATOM 2290 O O . SER A 1 294 ? 10.002 -15.890 -17.967 1.00 88.75 294 SER A O 1
ATOM 2292 N N . ASP A 1 295 ? 8.998 -16.082 -15.959 1.00 89.88 295 ASP A N 1
ATOM 2293 C CA . ASP A 1 295 ? 8.628 -17.496 -16.067 1.00 89.88 295 ASP A CA 1
ATOM 2294 C C . ASP A 1 295 ? 7.248 -17.704 -16.706 1.00 89.88 295 ASP A C 1
ATOM 2296 O O . ASP A 1 295 ? 6.880 -18.822 -17.097 1.00 89.88 295 ASP A O 1
ATOM 2300 N N . TYR A 1 296 ? 6.465 -16.632 -16.838 1.00 90.69 296 TYR A N 1
ATOM 2301 C CA . TYR A 1 296 ? 5.178 -16.667 -17.507 1.00 90.69 296 TYR A CA 1
ATOM 2302 C C . TYR A 1 296 ? 5.356 -16.794 -19.022 1.00 90.69 296 TYR A C 1
ATOM 2304 O O . TYR A 1 296 ? 6.110 -16.053 -19.656 1.00 90.69 296 TYR A O 1
ATOM 2312 N N . LYS A 1 297 ? 4.657 -17.768 -19.615 1.00 89.44 297 LYS A N 1
ATOM 2313 C CA . LYS A 1 297 ? 4.757 -18.064 -21.044 1.00 89.44 297 LYS A CA 1
ATOM 2314 C C . LYS A 1 297 ? 3.707 -17.303 -21.830 1.00 89.44 297 LYS A C 1
ATOM 2316 O O . LYS A 1 297 ? 2.509 -17.514 -21.661 1.00 89.44 297 LYS A O 1
ATOM 2321 N N . PHE A 1 298 ? 4.196 -16.445 -22.709 1.00 86.19 298 PHE A N 1
ATOM 2322 C CA . PHE A 1 298 ? 3.414 -15.558 -23.539 1.00 86.19 298 PHE A CA 1
ATOM 2323 C C . PHE A 1 298 ? 3.225 -16.136 -24.947 1.00 86.19 298 PHE A C 1
ATOM 2325 O O . PHE A 1 298 ? 4.191 -16.396 -25.672 1.00 86.19 298 PHE A O 1
ATOM 2332 N N . ASP A 1 299 ? 1.970 -16.264 -25.362 1.00 82.25 299 ASP A N 1
ATOM 2333 C CA . ASP A 1 299 ? 1.542 -16.632 -26.707 1.00 82.25 299 ASP A CA 1
ATOM 2334 C C . ASP A 1 299 ? 0.381 -15.745 -27.200 1.00 82.25 299 ASP A C 1
ATOM 2336 O O . ASP A 1 299 ? -0.114 -14.858 -26.501 1.00 82.25 299 ASP A O 1
ATOM 2340 N N . LYS A 1 300 ? -0.070 -15.979 -28.440 1.00 78.44 300 LYS A N 1
ATOM 2341 C CA . LYS A 1 300 ? -1.121 -15.172 -29.085 1.00 78.44 300 LYS A CA 1
ATOM 2342 C C . LYS A 1 300 ? -2.417 -15.068 -28.280 1.00 78.44 300 LYS A C 1
ATOM 2344 O O . LYS A 1 300 ? -3.163 -14.121 -28.503 1.00 78.44 300 LYS A O 1
ATOM 2349 N N . SER A 1 301 ? -2.701 -16.026 -27.404 1.00 82.19 301 SER A N 1
ATOM 2350 C CA . SER A 1 301 ? -3.920 -16.066 -26.603 1.00 82.19 301 SER A CA 1
ATOM 2351 C C . SER A 1 301 ? -3.849 -15.222 -25.328 1.00 82.19 301 SER A C 1
ATOM 2353 O O . SER A 1 301 ? -4.899 -14.850 -24.815 1.00 82.19 301 SER A O 1
ATOM 2355 N N . ASN A 1 302 ? -2.651 -14.881 -24.834 1.00 86.12 302 ASN A N 1
ATOM 2356 C CA . ASN A 1 302 ? -2.479 -14.234 -23.524 1.00 86.12 302 ASN A CA 1
ATOM 2357 C C . ASN A 1 302 ? -1.574 -12.986 -23.527 1.00 86.12 302 ASN A C 1
ATOM 2359 O O . ASN A 1 302 ? -1.280 -12.425 -22.473 1.00 86.12 302 ASN A O 1
ATOM 2363 N N . TYR A 1 303 ? -1.161 -12.493 -24.694 1.00 84.19 303 TYR A N 1
ATOM 2364 C CA . TYR A 1 303 ? -0.323 -11.293 -24.800 1.00 84.19 303 TYR A CA 1
ATOM 2365 C C . TYR A 1 303 ? -0.919 -10.023 -24.189 1.00 84.19 303 TYR A C 1
ATOM 2367 O O . TYR A 1 303 ? -0.165 -9.146 -23.767 1.00 84.19 303 TYR A O 1
ATOM 2375 N N . SER A 1 304 ? -2.248 -9.936 -24.089 1.00 86.12 304 SER A N 1
ATOM 2376 C CA . SER A 1 304 ? -2.921 -8.819 -23.421 1.00 86.12 304 SER A CA 1
ATOM 2377 C C . SER A 1 304 ? -2.481 -8.652 -21.967 1.00 86.12 304 SER A C 1
ATOM 2379 O O . SER A 1 304 ? -2.448 -7.528 -21.485 1.00 86.12 304 SER A O 1
ATOM 2381 N N . VAL A 1 305 ? -2.083 -9.734 -21.287 1.00 91.44 305 VAL A N 1
ATOM 2382 C CA . VAL A 1 305 ? -1.594 -9.698 -19.900 1.00 91.44 305 VAL A CA 1
ATOM 2383 C C . VAL A 1 305 ? -0.365 -8.800 -19.784 1.00 91.44 305 VAL A C 1
ATOM 2385 O O . VAL A 1 305 ? -0.365 -7.843 -19.016 1.00 91.44 305 VAL A O 1
ATOM 2388 N N . LEU A 1 306 ? 0.660 -9.056 -20.601 1.00 91.12 306 LEU A N 1
ATOM 2389 C CA . LEU A 1 306 ? 1.893 -8.270 -20.585 1.00 91.12 306 LEU A CA 1
ATOM 2390 C C . LEU A 1 306 ? 1.657 -6.831 -21.037 1.00 91.12 306 LEU A C 1
ATOM 2392 O O . LEU A 1 306 ? 2.222 -5.908 -20.460 1.00 91.12 306 LEU A O 1
ATOM 2396 N N . THR A 1 307 ? 0.805 -6.630 -22.044 1.00 88.38 307 THR A N 1
ATOM 2397 C CA . THR A 1 307 ? 0.424 -5.287 -22.493 1.00 88.38 307 THR A CA 1
ATOM 2398 C C . THR A 1 307 ? -0.278 -4.495 -21.386 1.00 88.38 307 THR A C 1
ATOM 2400 O O . THR A 1 307 ? 0.011 -3.315 -21.209 1.00 88.38 307 THR A O 1
ATOM 2403 N N . ASN A 1 308 ? -1.143 -5.125 -20.592 1.00 92.75 308 ASN A N 1
ATOM 2404 C CA . ASN A 1 308 ? -1.829 -4.463 -19.482 1.00 92.75 308 ASN A CA 1
ATOM 2405 C C . ASN A 1 308 ? -0.862 -4.092 -18.346 1.00 92.75 308 ASN A C 1
ATOM 2407 O O . ASN A 1 308 ? -0.879 -2.949 -17.888 1.00 92.75 308 ASN A O 1
ATOM 2411 N N . ILE A 1 309 ? 0.046 -5.001 -17.975 1.00 94.50 309 ILE A N 1
ATOM 2412 C CA . ILE A 1 309 ? 1.119 -4.734 -16.999 1.00 94.50 309 ILE A CA 1
ATOM 2413 C C . ILE A 1 309 ? 1.999 -3.568 -17.474 1.00 94.50 309 ILE A C 1
ATOM 2415 O O . ILE A 1 309 ? 2.314 -2.643 -16.726 1.00 94.50 309 ILE A O 1
ATOM 2419 N N . ALA A 1 310 ? 2.366 -3.571 -18.752 1.00 92.38 310 ALA A N 1
ATOM 2420 C CA . ALA A 1 310 ? 3.156 -2.512 -19.358 1.00 92.38 310 ALA A CA 1
ATOM 2421 C C . ALA A 1 310 ? 2.438 -1.162 -19.372 1.00 92.38 310 ALA A C 1
ATOM 2423 O O . ALA A 1 310 ? 3.053 -0.143 -19.078 1.00 92.38 310 ALA A O 1
ATOM 2424 N N . ASN A 1 311 ? 1.141 -1.138 -19.676 1.00 91.75 311 ASN A N 1
ATOM 2425 C CA . ASN A 1 311 ? 0.335 0.081 -19.634 1.00 91.75 311 ASN A CA 1
ATOM 2426 C C . ASN A 1 311 ? 0.247 0.656 -18.214 1.00 91.75 311 ASN A C 1
ATOM 2428 O O . ASN A 1 311 ? 0.352 1.873 -18.034 1.00 91.75 311 ASN A O 1
ATOM 2432 N N . TYR A 1 312 ? 0.109 -0.212 -17.208 1.00 94.19 312 TYR A N 1
ATOM 2433 C CA . TYR A 1 312 ? 0.144 0.186 -15.803 1.00 94.19 312 TYR A CA 1
ATOM 2434 C C . TYR A 1 312 ? 1.466 0.890 -15.464 1.00 94.19 312 TYR A C 1
ATOM 2436 O O . TYR A 1 312 ? 1.467 2.030 -14.993 1.00 94.19 312 TYR A O 1
ATOM 2444 N N . TYR A 1 313 ? 2.601 0.274 -15.802 1.00 93.69 313 TYR A N 1
ATOM 2445 C CA . TYR A 1 313 ? 3.909 0.870 -15.529 1.00 93.69 313 TYR A CA 1
ATOM 2446 C C . TYR A 1 313 ? 4.263 2.058 -16.424 1.00 93.69 313 TYR A C 1
ATOM 2448 O O . TYR A 1 313 ? 5.000 2.940 -15.992 1.00 93.69 313 TYR A O 1
ATOM 2456 N N . ALA A 1 314 ? 3.723 2.139 -17.638 1.00 90.88 314 ALA A N 1
ATOM 2457 C CA . ALA A 1 314 ? 3.890 3.305 -18.499 1.00 90.88 314 ALA A CA 1
ATOM 2458 C C . ALA A 1 314 ? 3.211 4.527 -17.867 1.00 90.88 314 ALA A C 1
ATOM 2460 O O . ALA A 1 314 ? 3.802 5.605 -17.807 1.00 90.88 314 ALA A O 1
ATOM 2461 N N . THR A 1 315 ? 2.017 4.334 -17.300 1.00 89.75 315 THR A N 1
ATOM 2462 C CA . THR A 1 315 ? 1.310 5.378 -16.547 1.00 89.75 315 THR A CA 1
ATOM 2463 C C . THR A 1 315 ? 2.121 5.818 -15.324 1.00 89.75 315 THR A C 1
ATOM 2465 O O . THR A 1 315 ? 2.318 7.012 -15.113 1.00 89.75 315 THR A O 1
ATOM 2468 N N . GLN A 1 316 ? 2.670 4.863 -14.565 1.00 88.25 316 GLN A N 1
ATOM 2469 C CA . GLN A 1 316 ? 3.555 5.139 -13.422 1.00 88.25 316 GLN A CA 1
ATOM 2470 C C . GLN A 1 316 ? 4.830 5.898 -13.830 1.00 88.25 316 GLN A C 1
ATOM 2472 O O . GLN A 1 316 ? 5.312 6.756 -13.096 1.00 88.25 316 GLN A O 1
ATOM 2477 N N . ALA A 1 317 ? 5.363 5.619 -15.022 1.00 87.94 317 ALA A N 1
ATOM 2478 C CA . ALA A 1 317 ? 6.522 6.305 -15.587 1.00 87.94 317 ALA A CA 1
ATOM 2479 C C . ALA A 1 317 ? 6.203 7.712 -16.140 1.00 87.94 317 ALA A C 1
ATOM 2481 O O . ALA A 1 317 ? 7.099 8.377 -16.664 1.00 87.94 317 ALA A O 1
ATOM 2482 N N . GLY A 1 318 ? 4.949 8.173 -16.054 1.00 87.75 318 GLY A N 1
ATOM 2483 C CA . GLY A 1 318 ? 4.519 9.470 -16.582 1.00 87.75 318 GLY A CA 1
ATOM 2484 C C . GLY A 1 318 ? 4.404 9.509 -18.109 1.00 87.75 318 GLY A C 1
ATOM 2485 O O . GLY A 1 318 ? 4.439 10.587 -18.703 1.00 87.75 318 GLY A O 1
ATOM 2486 N N . VAL A 1 319 ? 4.283 8.350 -18.764 1.00 88.19 319 VAL A N 1
ATOM 2487 C CA . VAL A 1 319 ? 4.032 8.272 -20.207 1.00 88.19 319 VAL A CA 1
ATOM 2488 C C . VAL A 1 319 ? 2.609 8.748 -20.482 1.00 88.19 319 VAL A C 1
ATOM 2490 O O . VAL A 1 319 ? 1.640 8.230 -19.927 1.00 88.19 319 VAL A O 1
ATOM 2493 N N . ASN A 1 320 ? 2.460 9.726 -21.375 1.00 87.81 320 ASN A N 1
ATOM 2494 C CA . ASN A 1 320 ? 1.138 10.141 -21.826 1.00 87.81 320 ASN A CA 1
ATOM 2495 C C . ASN A 1 320 ? 0.588 9.101 -22.809 1.00 87.81 320 ASN A C 1
ATOM 2497 O O . ASN A 1 320 ? 0.964 9.083 -23.981 1.00 87.81 320 ASN A O 1
ATOM 2501 N N . MET A 1 321 ? -0.325 8.257 -22.331 1.00 87.12 321 MET A N 1
ATOM 2502 C CA . MET A 1 321 ? -0.911 7.168 -23.116 1.00 87.12 321 MET A CA 1
ATOM 2503 C C . MET A 1 321 ? -1.623 7.659 -24.384 1.00 87.12 321 MET A C 1
ATOM 2505 O O . MET A 1 321 ? -1.618 6.951 -25.383 1.00 87.12 321 MET A O 1
ATOM 2509 N N . ASN A 1 322 ? -2.152 8.889 -24.405 1.00 86.94 322 ASN A N 1
ATOM 2510 C CA . ASN A 1 322 ? -2.790 9.462 -25.599 1.00 86.94 322 ASN A CA 1
ATOM 2511 C C . ASN A 1 322 ? -1.799 9.727 -26.740 1.00 86.94 322 ASN A C 1
ATOM 2513 O O . ASN A 1 322 ? -2.202 9.827 -27.896 1.00 86.94 322 ASN A O 1
ATOM 2517 N N . ASN A 1 323 ? -0.508 9.831 -26.419 1.00 82.50 323 ASN A N 1
ATOM 2518 C CA . ASN A 1 323 ? 0.551 9.970 -27.411 1.00 82.50 323 ASN A CA 1
ATOM 2519 C C . ASN A 1 323 ? 1.002 8.616 -27.966 1.00 82.50 323 ASN A C 1
ATOM 2521 O O . ASN A 1 323 ? 1.900 8.595 -28.802 1.00 82.50 323 ASN A O 1
ATOM 2525 N N . LEU A 1 324 ? 0.427 7.504 -27.491 1.00 86.19 324 LEU A N 1
ATOM 2526 C CA . LEU A 1 324 ? 0.689 6.168 -28.003 1.00 86.19 324 LEU A CA 1
ATOM 2527 C C . LEU A 1 324 ? -0.388 5.752 -28.999 1.00 86.19 324 LEU A C 1
ATOM 2529 O O . LEU A 1 324 ? -1.576 6.045 -28.846 1.00 86.19 324 LEU A O 1
ATOM 2533 N N . LYS A 1 325 ? 0.017 4.979 -30.002 1.00 84.69 325 LYS A N 1
ATOM 2534 C CA . LYS A 1 325 ? -0.895 4.381 -30.969 1.00 84.69 325 LYS A CA 1
ATOM 2535 C C . LYS A 1 325 ? -1.944 3.531 -30.261 1.00 84.69 325 LYS A C 1
ATOM 2537 O O . LYS A 1 325 ? -1.616 2.579 -29.555 1.00 84.69 325 LYS A O 1
ATOM 2542 N N . ASN A 1 326 ? -3.213 3.846 -30.507 1.00 84.69 326 ASN A N 1
ATOM 2543 C CA . ASN A 1 326 ? -4.367 3.204 -29.872 1.00 84.69 326 ASN A CA 1
ATOM 2544 C C . ASN A 1 326 ? -4.365 3.302 -28.334 1.00 84.69 326 ASN A C 1
ATOM 2546 O O . ASN A 1 326 ? -4.981 2.466 -27.679 1.00 84.69 326 ASN A O 1
ATOM 2550 N N . GLY A 1 327 ? -3.671 4.283 -27.749 1.00 85.75 327 GLY A N 1
ATOM 2551 C CA . GLY A 1 327 ? -3.683 4.490 -26.302 1.00 85.75 327 GLY A CA 1
ATOM 2552 C C . GLY A 1 327 ? -2.972 3.404 -25.490 1.00 85.75 327 GLY A C 1
ATOM 2553 O O . GLY A 1 327 ? -3.262 3.262 -24.307 1.00 85.75 327 GLY A O 1
ATOM 2554 N N . SER A 1 328 ? -2.098 2.595 -26.103 1.00 86.31 328 SER A N 1
ATOM 2555 C CA . SER A 1 328 ? -1.518 1.413 -25.455 1.00 86.31 328 SER A CA 1
ATOM 2556 C C . SER A 1 328 ? -0.084 1.139 -25.902 1.00 86.31 328 SER A C 1
ATOM 2558 O O . SER A 1 328 ? 0.289 1.353 -27.057 1.00 86.31 328 SER A O 1
ATOM 2560 N N . THR A 1 329 ? 0.702 0.570 -24.990 1.00 86.69 329 THR A N 1
ATOM 2561 C CA . THR A 1 329 ? 1.939 -0.144 -25.319 1.00 86.69 329 THR A CA 1
ATOM 2562 C C . THR A 1 329 ? 1.641 -1.351 -26.213 1.00 86.69 329 THR A C 1
ATOM 2564 O O . THR A 1 329 ? 0.501 -1.812 -26.333 1.00 86.69 329 THR A O 1
ATOM 2567 N N . SER A 1 330 ? 2.676 -1.846 -26.881 1.00 81.75 330 SER A N 1
ATOM 2568 C CA . SER A 1 330 ? 2.603 -2.941 -27.837 1.00 81.75 330 SER A CA 1
ATOM 2569 C C . SER A 1 330 ? 3.542 -4.086 -27.475 1.00 81.75 330 SER A C 1
ATOM 2571 O O . SER A 1 330 ? 4.510 -3.915 -26.735 1.00 81.75 330 SER A O 1
ATOM 2573 N N . LEU A 1 331 ? 3.287 -5.253 -28.065 1.00 76.56 331 LEU A N 1
ATOM 2574 C CA . LEU A 1 331 ? 4.114 -6.439 -27.928 1.00 76.56 331 LEU A CA 1
ATOM 2575 C C . LEU A 1 331 ? 4.769 -6.842 -29.257 1.00 76.56 331 LEU A C 1
ATOM 2577 O O . LEU A 1 331 ? 4.098 -7.040 -30.275 1.00 76.56 331 LEU A O 1
ATOM 2581 N N . GLY A 1 332 ? 6.090 -7.012 -29.225 1.00 73.00 332 GLY A N 1
ATOM 2582 C CA . GLY A 1 332 ? 6.880 -7.641 -30.277 1.00 73.00 332 GLY A CA 1
ATOM 2583 C C . GLY A 1 332 ? 7.320 -9.040 -29.857 1.00 73.00 332 GLY A C 1
ATOM 2584 O O . GLY A 1 332 ? 7.936 -9.209 -28.809 1.00 73.00 332 GLY A O 1
ATOM 2585 N N . ILE A 1 333 ? 7.033 -10.049 -30.676 1.00 69.38 333 ILE A N 1
ATOM 2586 C CA . ILE A 1 333 ? 7.418 -11.435 -30.397 1.00 69.38 333 ILE A CA 1
ATOM 2587 C C . ILE A 1 333 ? 8.487 -11.848 -31.387 1.00 69.38 333 ILE A C 1
ATOM 2589 O O . ILE A 1 333 ? 8.316 -11.720 -32.606 1.00 69.38 333 ILE A O 1
ATOM 2593 N N . ALA A 1 334 ? 9.564 -12.412 -30.868 1.00 66.94 334 ALA A N 1
ATOM 2594 C CA . ALA A 1 334 ? 10.568 -13.054 -31.682 1.00 66.94 334 ALA A CA 1
ATOM 2595 C C . ALA A 1 334 ? 10.765 -14.497 -31.251 1.00 66.94 334 ALA A C 1
ATOM 2597 O O . ALA A 1 334 ? 11.142 -14.801 -30.121 1.00 66.94 334 ALA A O 1
ATOM 2598 N N . ASN A 1 335 ? 10.530 -15.390 -32.205 1.00 64.06 335 ASN A N 1
ATOM 2599 C CA . ASN A 1 335 ? 10.961 -16.769 -32.094 1.00 64.06 335 ASN A CA 1
ATOM 2600 C C . ASN A 1 335 ? 12.291 -16.853 -32.824 1.00 64.06 335 ASN A C 1
ATOM 2602 O O . ASN A 1 335 ? 12.317 -16.819 -34.058 1.00 64.06 335 ASN A O 1
ATOM 2606 N N . TYR A 1 336 ? 13.375 -16.895 -32.057 1.00 62.28 336 TYR A N 1
ATOM 2607 C CA . TYR A 1 336 ? 14.710 -17.080 -32.593 1.00 62.28 336 TYR A CA 1
ATOM 2608 C C . TYR A 1 336 ? 15.454 -18.148 -31.805 1.00 62.28 336 TYR A C 1
ATOM 2610 O O . TYR A 1 336 ? 15.329 -18.284 -30.586 1.00 62.28 336 TYR A O 1
ATOM 2618 N N . HIS A 1 337 ? 16.262 -18.893 -32.536 1.00 59.28 337 HIS A N 1
ATOM 2619 C CA . HIS A 1 337 ? 17.223 -19.840 -32.011 1.00 59.28 337 HIS A CA 1
ATOM 2620 C C . HIS A 1 337 ? 18.593 -19.521 -32.609 1.00 59.28 337 HIS A C 1
ATOM 2622 O O . HIS A 1 337 ? 18.714 -18.787 -33.592 1.00 59.28 337 HIS A O 1
ATOM 2628 N N . PHE A 1 338 ? 19.648 -20.022 -31.975 1.00 54.75 338 PHE A N 1
ATOM 2629 C CA . PHE A 1 338 ? 21.006 -19.855 -32.481 1.00 54.75 338 PHE A CA 1
ATOM 2630 C C . PHE A 1 338 ? 21.431 -21.123 -33.221 1.00 54.75 338 PHE A C 1
ATOM 2632 O O . PHE A 1 338 ? 21.518 -22.191 -32.620 1.00 54.75 338 PHE A O 1
ATOM 2639 N N . GLU A 1 339 ? 21.739 -20.993 -34.511 1.00 55.75 339 GLU A N 1
ATOM 2640 C CA . GLU A 1 339 ? 22.413 -22.023 -35.308 1.00 55.75 339 GLU A CA 1
ATOM 2641 C C . GLU A 1 339 ? 23.842 -21.556 -35.595 1.00 55.75 339 GLU A C 1
ATOM 2643 O O . GLU A 1 339 ? 24.059 -20.499 -36.188 1.00 55.75 339 GLU A O 1
ATOM 2648 N N . SER A 1 340 ? 24.842 -22.318 -35.136 1.00 67.56 340 SER A N 1
ATOM 2649 C CA . SER A 1 340 ? 26.270 -22.007 -35.345 1.00 67.56 340 SER A CA 1
ATOM 2650 C C . SER A 1 340 ? 26.673 -20.578 -34.934 1.00 67.56 340 SER A C 1
ATOM 2652 O O . SER A 1 340 ? 27.453 -19.919 -35.620 1.00 67.56 340 SER A O 1
ATOM 2654 N N . GLY A 1 341 ? 26.118 -20.075 -33.826 1.00 52.22 341 GLY A N 1
ATOM 2655 C CA . GLY A 1 341 ? 26.386 -18.720 -33.323 1.00 52.22 341 GLY A CA 1
ATOM 2656 C C . GLY A 1 341 ? 25.700 -17.596 -34.109 1.00 52.22 341 GLY A C 1
ATOM 2657 O O . GLY A 1 341 ? 25.908 -16.426 -33.797 1.00 52.22 341 GLY A O 1
ATOM 2658 N N . LYS A 1 342 ? 24.866 -17.923 -35.104 1.00 46.12 342 LYS A N 1
ATOM 2659 C CA . LYS A 1 342 ? 24.042 -16.966 -35.848 1.00 46.12 342 LYS A CA 1
ATOM 2660 C C . LYS A 1 342 ? 22.588 -17.083 -35.409 1.00 46.12 342 LYS A C 1
ATOM 2662 O O . LYS A 1 342 ? 22.058 -18.178 -35.253 1.00 46.12 342 LYS A O 1
ATOM 2667 N N . MET A 1 343 ? 21.950 -15.937 -35.208 1.00 54.69 343 MET A N 1
ATOM 2668 C CA . MET A 1 343 ? 20.537 -15.860 -34.858 1.00 54.69 343 MET A CA 1
ATOM 2669 C C . MET A 1 343 ? 19.680 -16.181 -36.092 1.00 54.69 343 MET A C 1
ATOM 2671 O O . MET A 1 343 ? 19.823 -15.532 -37.129 1.00 54.69 343 MET A O 1
ATOM 2675 N N . VAL A 1 344 ? 18.795 -17.171 -35.980 1.00 58.47 344 VAL A N 1
ATOM 2676 C CA . VAL A 1 344 ? 17.868 -17.614 -37.033 1.00 58.47 344 VAL A CA 1
ATOM 2677 C C . VAL A 1 344 ? 16.452 -17.609 -36.449 1.00 58.47 344 VAL A C 1
ATOM 2679 O O . VAL A 1 344 ? 16.249 -18.090 -35.338 1.00 58.47 344 VAL A O 1
ATOM 2682 N N . GLY A 1 345 ? 15.459 -17.026 -37.135 1.00 60.19 345 GLY A N 1
ATOM 2683 C CA . GLY A 1 345 ? 14.116 -16.899 -36.555 1.00 60.19 345 GLY A CA 1
ATOM 2684 C C . GLY A 1 345 ? 13.090 -16.106 -37.365 1.00 60.19 345 GLY A C 1
ATOM 2685 O O . GLY A 1 345 ? 13.424 -15.436 -38.342 1.00 60.19 345 GLY A O 1
ATOM 2686 N N . LYS A 1 346 ? 11.820 -16.179 -36.938 1.00 57.69 346 LYS A N 1
ATOM 2687 C CA . LYS A 1 346 ? 10.681 -15.458 -37.533 1.00 57.69 346 LYS A CA 1
ATOM 2688 C C . LYS A 1 346 ? 10.082 -14.492 -36.512 1.00 57.69 346 LYS A C 1
ATOM 2690 O O . LYS A 1 346 ? 9.744 -14.875 -35.393 1.00 57.69 346 LYS A O 1
ATOM 2695 N N . VAL A 1 347 ? 9.947 -13.237 -36.927 1.00 56.97 347 VAL A N 1
ATOM 2696 C CA . VAL A 1 347 ? 9.431 -12.136 -36.108 1.00 56.97 347 VAL A CA 1
ATOM 2697 C C . VAL A 1 347 ? 7.935 -11.979 -36.348 1.00 56.97 347 VAL A C 1
ATOM 2699 O O . VAL A 1 347 ? 7.491 -11.911 -37.494 1.00 56.97 347 VAL A O 1
ATOM 2702 N N . TYR A 1 348 ? 7.168 -11.874 -35.268 1.00 56.72 348 TYR A N 1
ATOM 2703 C CA . TYR A 1 348 ? 5.756 -11.519 -35.305 1.00 56.72 348 TYR A CA 1
ATOM 2704 C C . TYR A 1 348 ? 5.575 -10.239 -34.485 1.00 56.72 348 TYR A C 1
ATOM 2706 O O . TYR A 1 348 ? 5.677 -10.261 -33.262 1.00 56.72 348 TYR A O 1
ATOM 2714 N N . SER A 1 349 ? 5.338 -9.103 -35.143 1.00 53.97 349 SER A N 1
ATOM 2715 C CA . SER A 1 349 ? 4.954 -7.874 -34.444 1.00 53.97 349 SER A CA 1
ATOM 2716 C C . SER A 1 349 ? 3.435 -7.783 -34.355 1.00 53.97 349 SER A C 1
ATOM 2718 O O . SER A 1 349 ? 2.724 -8.061 -35.323 1.00 53.97 349 SER A O 1
ATOM 2720 N N . PHE A 1 350 ? 2.927 -7.380 -33.194 1.00 50.69 350 PHE A N 1
ATOM 2721 C CA . PHE A 1 350 ? 1.581 -6.836 -33.080 1.00 50.69 350 PHE A CA 1
ATOM 2722 C C . PHE A 1 350 ? 1.697 -5.316 -32.897 1.00 50.69 350 PHE A C 1
ATOM 2724 O O . PHE A 1 350 ? 2.701 -4.807 -32.409 1.00 50.69 350 PHE A O 1
ATOM 2731 N N . ASN A 1 351 ? 0.718 -4.578 -33.415 1.00 43.94 351 ASN A N 1
ATOM 2732 C CA . ASN A 1 351 ? 0.560 -3.120 -33.319 1.00 43.94 351 ASN A CA 1
ATOM 2733 C C . ASN A 1 351 ? 1.680 -2.182 -33.850 1.00 43.94 351 ASN A C 1
ATOM 2735 O O . ASN A 1 351 ? 1.666 -0.989 -33.564 1.00 43.94 351 ASN A O 1
ATOM 2739 N N . GLY A 1 352 ? 2.570 -2.644 -34.737 1.00 48.66 352 GLY A N 1
ATOM 2740 C CA . GLY A 1 352 ? 3.315 -1.755 -35.654 1.00 48.66 352 GLY A CA 1
ATOM 2741 C C . GLY A 1 352 ? 4.696 -1.249 -35.211 1.00 48.66 352 GLY A C 1
ATOM 2742 O O . GLY A 1 352 ? 5.233 -0.354 -35.858 1.00 48.66 352 GLY A O 1
ATOM 2743 N N . GLY A 1 353 ? 5.300 -1.820 -34.167 1.00 50.84 353 GLY A N 1
ATOM 2744 C CA . GLY A 1 353 ? 6.716 -1.593 -33.843 1.00 50.84 353 GLY A CA 1
ATOM 2745 C C . GLY A 1 353 ? 7.675 -2.420 -34.717 1.00 50.84 353 GLY A C 1
ATOM 2746 O O . GLY A 1 353 ? 7.328 -3.517 -35.164 1.00 50.84 353 GLY A O 1
ATOM 2747 N N . LYS A 1 354 ? 8.895 -1.912 -34.957 1.00 54.62 354 LYS A N 1
ATOM 2748 C CA . LYS A 1 354 ? 9.997 -2.682 -35.571 1.00 54.62 354 LYS A CA 1
ATOM 2749 C C . LYS A 1 354 ? 10.704 -3.508 -34.489 1.00 54.62 354 LYS A C 1
ATOM 2751 O O . LYS A 1 354 ? 11.042 -2.982 -33.435 1.00 54.62 354 LYS A O 1
ATOM 2756 N N . PHE A 1 355 ? 10.946 -4.788 -34.760 1.00 54.59 355 PHE A N 1
ATOM 2757 C CA . PHE A 1 355 ? 11.700 -5.675 -33.870 1.00 54.59 355 PHE A CA 1
ATOM 2758 C C . PHE A 1 355 ? 13.199 -5.333 -33.872 1.00 54.59 355 PHE A C 1
ATOM 2760 O O . PHE A 1 355 ? 13.766 -5.102 -34.942 1.00 54.59 355 PHE A O 1
ATOM 2767 N N . LYS A 1 356 ? 13.837 -5.334 -32.692 1.00 56.53 356 LYS A N 1
ATOM 2768 C CA . LYS A 1 356 ? 15.289 -5.175 -32.514 1.00 56.53 356 LYS A CA 1
ATOM 2769 C C . LYS A 1 356 ? 15.817 -6.244 -31.539 1.00 56.53 356 LYS A C 1
ATOM 2771 O O . LYS A 1 356 ? 15.476 -6.183 -30.366 1.00 56.53 356 LYS A O 1
ATOM 2776 N N . PRO A 1 357 ? 16.663 -7.182 -31.986 1.00 48.91 357 PRO A N 1
ATOM 2777 C CA . PRO A 1 357 ? 17.009 -8.386 -31.223 1.00 48.91 357 PRO A CA 1
ATOM 2778 C C . PRO A 1 357 ? 17.677 -8.162 -29.857 1.00 48.91 357 PRO A C 1
ATOM 2780 O O . PRO A 1 357 ? 17.566 -9.032 -29.000 1.00 48.91 357 PRO A O 1
ATOM 2783 N N . ASP A 1 358 ? 18.300 -7.004 -29.628 1.00 52.38 358 ASP A N 1
ATOM 2784 C CA . ASP A 1 358 ? 19.000 -6.690 -28.371 1.00 52.38 358 ASP A CA 1
ATOM 2785 C C . ASP A 1 358 ? 18.240 -5.693 -27.477 1.00 52.38 358 ASP A C 1
ATOM 2787 O O . ASP A 1 358 ? 18.725 -5.295 -26.416 1.00 52.38 358 ASP A O 1
ATOM 2791 N N . ALA A 1 359 ? 17.053 -5.255 -27.905 1.00 56.34 359 ALA A N 1
ATOM 2792 C CA . ALA A 1 359 ? 16.290 -4.237 -27.202 1.00 56.34 359 ALA A CA 1
ATOM 2793 C C . ALA A 1 359 ? 15.331 -4.876 -26.187 1.00 56.34 359 ALA A C 1
ATOM 2795 O O . ALA A 1 359 ? 14.453 -5.656 -26.551 1.00 56.34 359 ALA A O 1
ATOM 2796 N N . LEU A 1 360 ? 15.470 -4.505 -24.910 1.00 63.84 360 LEU A N 1
ATOM 2797 C CA . LEU A 1 360 ? 14.519 -4.881 -23.852 1.00 63.84 360 LEU A CA 1
ATOM 2798 C C . LEU A 1 360 ? 13.128 -4.285 -24.142 1.00 63.84 360 LEU A C 1
ATOM 2800 O O . LEU A 1 360 ? 12.105 -4.953 -23.999 1.00 63.84 360 LEU A O 1
ATOM 2804 N N . MET A 1 361 ? 13.112 -3.036 -24.614 1.00 76.56 361 MET A N 1
ATOM 2805 C CA . MET A 1 361 ? 11.954 -2.312 -25.132 1.00 76.56 361 MET A CA 1
ATOM 2806 C C . MET A 1 361 ? 12.388 -1.426 -26.307 1.00 76.56 361 MET A C 1
ATOM 2808 O O . MET A 1 361 ? 13.573 -1.144 -26.456 1.00 76.56 361 MET A O 1
ATOM 2812 N N . SER A 1 362 ? 11.453 -1.000 -27.161 1.00 77.31 362 SER A N 1
ATOM 2813 C CA . SER A 1 362 ? 11.749 -0.078 -28.267 1.00 77.31 362 SER A CA 1
ATOM 2814 C C . SER A 1 362 ? 10.587 0.864 -28.563 1.00 77.31 362 SER A C 1
ATOM 2816 O O . SER A 1 362 ? 9.475 0.418 -28.842 1.00 77.31 362 SER A O 1
ATOM 2818 N N . GLY A 1 363 ? 10.878 2.157 -28.616 1.00 78.12 363 GLY A N 1
ATOM 2819 C CA . GLY A 1 363 ? 10.012 3.214 -29.114 1.00 78.12 363 GLY A CA 1
ATOM 2820 C C . GLY A 1 363 ? 10.172 3.429 -30.620 1.00 78.12 363 GLY A C 1
ATOM 2821 O O . GLY A 1 363 ? 11.260 3.287 -31.182 1.00 78.12 363 GLY A O 1
ATOM 2822 N N . ASN A 1 364 ? 9.077 3.775 -31.292 1.00 80.00 364 ASN A N 1
ATOM 2823 C CA . ASN A 1 364 ? 9.064 4.237 -32.676 1.00 80.00 364 ASN A CA 1
ATOM 2824 C C . ASN A 1 364 ? 8.243 5.524 -32.767 1.00 80.00 364 ASN A C 1
ATOM 2826 O O . ASN A 1 364 ? 7.024 5.487 -32.596 1.00 80.00 364 ASN A O 1
ATOM 2830 N N . PHE A 1 365 ? 8.916 6.637 -33.062 1.00 79.81 365 PHE A N 1
ATOM 2831 C CA . PHE A 1 365 ? 8.287 7.952 -33.174 1.00 79.81 365 PHE A CA 1
ATOM 2832 C C . PHE A 1 365 ? 7.298 8.045 -34.341 1.00 79.81 365 PHE A C 1
ATOM 2834 O O . PHE A 1 365 ? 6.259 8.676 -34.190 1.00 79.81 365 PHE A O 1
ATOM 2841 N N . GLU A 1 366 ? 7.582 7.400 -35.481 1.00 79.81 366 GLU A N 1
ATOM 2842 C CA . GLU A 1 366 ? 6.734 7.475 -36.682 1.00 79.81 366 GLU A CA 1
ATOM 2843 C C . GLU A 1 366 ? 5.371 6.848 -36.418 1.00 79.81 366 GLU A C 1
ATOM 2845 O O . GLU A 1 366 ? 4.337 7.353 -36.846 1.00 79.81 366 GLU A O 1
ATOM 2850 N N . THR A 1 367 ? 5.378 5.721 -35.708 1.00 80.56 367 THR A N 1
ATOM 2851 C CA . THR A 1 367 ? 4.160 4.979 -35.401 1.00 80.56 367 THR A CA 1
ATOM 2852 C C . THR A 1 367 ? 3.598 5.316 -34.034 1.00 80.56 367 THR A C 1
ATOM 2854 O O . THR A 1 367 ? 2.519 4.824 -33.735 1.00 80.56 367 THR A O 1
ATOM 2857 N N . GLN A 1 368 ? 4.312 6.089 -33.210 1.00 83.94 368 GLN A N 1
ATOM 2858 C CA . GLN A 1 368 ? 3.978 6.358 -31.810 1.00 83.94 368 GLN A CA 1
ATOM 2859 C C . GLN A 1 368 ? 3.782 5.078 -30.980 1.00 83.94 368 GLN A C 1
ATOM 2861 O O . GLN A 1 368 ? 2.820 4.929 -30.233 1.00 83.94 368 GLN A O 1
ATOM 2866 N N . VAL A 1 369 ? 4.672 4.098 -31.145 1.00 82.06 369 VAL A N 1
ATOM 2867 C CA . VAL A 1 369 ? 4.538 2.781 -30.494 1.00 82.06 369 VAL A CA 1
ATOM 2868 C C . VAL A 1 369 ? 5.718 2.530 -29.572 1.00 82.06 369 VAL A C 1
ATOM 2870 O O . VAL A 1 369 ? 6.858 2.641 -30.010 1.00 82.06 369 VAL A O 1
ATOM 2873 N N . ILE A 1 370 ? 5.441 2.097 -28.342 1.00 85.12 370 ILE A N 1
ATOM 2874 C CA . ILE A 1 370 ? 6.419 1.460 -27.449 1.00 85.12 370 ILE A CA 1
ATOM 2875 C C . ILE A 1 370 ? 6.181 -0.041 -27.510 1.00 85.12 370 ILE A C 1
ATOM 2877 O O . ILE A 1 370 ? 5.053 -0.489 -27.321 1.00 85.12 370 ILE A O 1
ATOM 2881 N N . SER A 1 371 ? 7.220 -0.814 -27.796 1.00 80.19 371 SER A N 1
ATOM 2882 C CA . SER A 1 371 ? 7.148 -2.268 -27.922 1.00 80.19 371 SER A CA 1
ATOM 2883 C C . SER A 1 371 ? 7.958 -2.945 -26.829 1.00 80.19 371 SER A C 1
ATOM 2885 O O . SER A 1 371 ? 9.129 -2.617 -26.653 1.00 80.19 371 SER A O 1
ATOM 2887 N N . ILE A 1 372 ? 7.365 -3.929 -26.159 1.00 81.81 372 ILE A N 1
ATOM 2888 C CA . ILE A 1 372 ? 8.087 -4.877 -25.301 1.00 81.81 372 ILE A CA 1
ATOM 2889 C C . ILE A 1 372 ? 8.469 -6.085 -26.138 1.00 81.81 372 ILE A C 1
ATOM 2891 O O . ILE A 1 372 ? 7.662 -6.548 -26.945 1.00 81.81 372 ILE A O 1
ATOM 2895 N N . MET A 1 373 ? 9.689 -6.587 -25.969 1.00 76.25 373 MET A N 1
ATOM 2896 C CA . MET A 1 373 ? 10.156 -7.747 -26.723 1.00 76.25 373 MET A CA 1
ATOM 2897 C C . MET A 1 373 ? 10.054 -9.024 -25.896 1.00 76.25 373 MET A C 1
ATOM 2899 O O . MET A 1 373 ? 10.531 -9.089 -24.765 1.00 76.25 373 MET A O 1
ATOM 2903 N N . VAL A 1 374 ? 9.436 -10.049 -26.484 1.00 77.62 374 VAL A N 1
ATOM 2904 C CA . VAL A 1 374 ? 9.322 -11.396 -25.916 1.00 77.62 374 VAL A CA 1
ATOM 2905 C C . VAL A 1 374 ? 10.066 -12.377 -26.810 1.00 77.62 374 VAL A C 1
ATOM 2907 O O . VAL A 1 374 ? 9.757 -12.507 -27.998 1.00 77.62 374 VAL A O 1
ATOM 2910 N N . GLY A 1 375 ? 11.042 -13.070 -26.226 1.00 74.31 375 GLY A N 1
ATOM 2911 C CA . GLY A 1 375 ? 11.861 -14.082 -26.885 1.00 74.31 375 GLY A CA 1
ATOM 2912 C C . GLY A 1 375 ? 11.444 -15.480 -26.447 1.00 74.31 375 GLY A C 1
ATOM 2913 O O . GLY A 1 375 ? 11.408 -15.761 -25.252 1.00 74.31 375 GLY A O 1
ATOM 2914 N N . ASN A 1 376 ? 11.116 -16.368 -27.392 1.00 75.00 376 ASN A N 1
ATOM 2915 C CA . ASN A 1 376 ? 10.722 -17.760 -27.098 1.00 75.00 376 ASN A CA 1
ATOM 2916 C C . ASN A 1 376 ? 9.621 -17.870 -26.018 1.00 75.00 376 ASN A C 1
ATOM 2918 O O . ASN A 1 376 ? 9.653 -18.731 -25.133 1.00 75.00 376 ASN A O 1
ATOM 2922 N N . GLY A 1 377 ? 8.654 -16.951 -26.082 1.00 79.31 377 GLY A N 1
ATOM 2923 C CA . GLY A 1 377 ? 7.526 -16.873 -25.157 1.00 79.31 377 GLY A CA 1
ATOM 2924 C C . GLY A 1 377 ? 7.859 -16.354 -23.756 1.00 79.31 377 GLY A C 1
ATOM 2925 O O . GLY A 1 377 ? 6.981 -16.402 -22.909 1.00 79.31 377 GLY A O 1
ATOM 2926 N N . SER A 1 378 ? 9.069 -15.859 -23.486 1.00 83.31 378 SER A N 1
ATOM 2927 C CA . SER A 1 378 ? 9.437 -15.262 -22.194 1.00 83.31 378 SER A CA 1
ATOM 2928 C C . SER A 1 378 ? 9.882 -13.808 -22.336 1.00 83.31 378 SER A C 1
ATOM 2930 O O . SER A 1 378 ? 10.479 -13.405 -23.338 1.00 83.31 378 SER A O 1
ATOM 2932 N N . VAL A 1 379 ? 9.592 -13.021 -21.303 1.00 84.75 379 VAL A N 1
ATOM 2933 C CA . VAL A 1 379 ? 10.143 -11.675 -21.121 1.00 84.75 379 VAL A CA 1
ATOM 2934 C C . VAL A 1 379 ? 11.564 -11.796 -20.565 1.00 84.75 379 VAL A C 1
ATOM 2936 O O . VAL A 1 379 ? 11.881 -12.746 -19.852 1.00 84.75 379 VAL A O 1
ATOM 2939 N N . SER A 1 380 ? 12.431 -10.837 -20.893 1.00 83.88 380 SER A N 1
ATOM 2940 C CA . SER A 1 380 ? 13.760 -10.746 -20.282 1.00 83.88 380 SER A CA 1
ATOM 2941 C C . SER A 1 380 ? 13.658 -10.667 -18.757 1.00 83.88 380 SER A C 1
ATOM 2943 O O . SER A 1 380 ? 12.913 -9.842 -18.239 1.00 83.88 380 SER A O 1
ATOM 2945 N N . GLU A 1 381 ? 14.494 -11.420 -18.043 1.00 84.88 381 GLU A N 1
ATOM 2946 C CA . GLU A 1 381 ? 14.585 -11.392 -16.573 1.00 84.88 381 GLU A CA 1
ATOM 2947 C C . GLU A 1 381 ? 14.815 -9.973 -16.026 1.00 84.88 381 GLU A C 1
ATOM 2949 O O . GLU A 1 381 ? 14.245 -9.589 -15.014 1.00 84.88 381 GLU A O 1
ATOM 2954 N N . LEU A 1 382 ? 15.545 -9.127 -16.763 1.00 86.56 382 LEU A N 1
ATOM 2955 C CA . LEU A 1 382 ? 15.713 -7.712 -16.409 1.00 86.56 382 LEU A CA 1
ATOM 2956 C C . LEU A 1 382 ? 14.403 -6.933 -16.282 1.00 86.56 382 LEU A C 1
ATOM 2958 O O . LEU A 1 382 ? 14.369 -5.963 -15.538 1.00 86.56 382 LEU A O 1
ATOM 2962 N N . LEU A 1 383 ? 13.360 -7.312 -17.016 1.00 89.31 383 LEU A N 1
ATOM 2963 C CA . LEU A 1 383 ? 12.050 -6.664 -16.967 1.00 89.31 383 LEU A CA 1
ATOM 2964 C C . LEU A 1 383 ? 11.091 -7.355 -15.991 1.00 89.31 383 LEU A C 1
ATOM 2966 O O . LEU A 1 383 ? 9.959 -6.907 -15.859 1.00 89.31 383 LEU A O 1
ATOM 2970 N N . ASN A 1 384 ? 11.536 -8.413 -15.302 1.00 91.56 384 ASN A N 1
ATOM 2971 C CA . ASN A 1 384 ? 10.830 -8.969 -14.148 1.00 91.56 384 ASN A CA 1
ATOM 2972 C C . ASN A 1 384 ? 10.926 -8.048 -12.924 1.00 91.56 384 ASN A C 1
ATOM 2974 O O . ASN A 1 384 ? 10.188 -8.245 -11.972 1.00 91.56 384 ASN A O 1
ATOM 2978 N N . ASP A 1 385 ? 11.818 -7.055 -12.954 1.00 91.50 385 ASP A N 1
ATOM 2979 C CA . ASP A 1 385 ? 11.991 -6.054 -11.906 1.00 91.50 385 ASP A CA 1
ATOM 2980 C C . ASP A 1 385 ? 11.151 -4.800 -12.193 1.00 91.50 385 ASP A C 1
ATOM 2982 O O . ASP A 1 385 ? 11.245 -4.201 -13.275 1.00 91.50 385 ASP A O 1
ATOM 2986 N N . LYS A 1 386 ? 10.365 -4.373 -11.200 1.00 88.69 386 LYS A N 1
ATOM 2987 C CA . LYS A 1 386 ? 9.468 -3.211 -11.290 1.00 88.69 386 LYS A CA 1
ATOM 2988 C C . LYS A 1 386 ? 10.181 -1.942 -11.753 1.00 88.69 386 LYS A C 1
ATOM 2990 O O . LYS A 1 386 ? 9.705 -1.247 -12.653 1.00 88.69 386 LYS A O 1
ATOM 2995 N N . TYR A 1 387 ? 11.322 -1.609 -11.159 1.00 88.81 387 TYR A N 1
ATOM 2996 C CA . TYR A 1 387 ? 12.007 -0.356 -11.466 1.00 88.81 387 TYR A CA 1
ATOM 2997 C C . TYR A 1 387 ? 12.748 -0.407 -12.785 1.00 88.81 387 TYR A C 1
ATOM 2999 O O . TYR A 1 387 ? 12.777 0.600 -13.492 1.00 88.81 387 TYR A O 1
ATOM 3007 N N . ASN A 1 388 ? 13.298 -1.556 -13.166 1.00 91.25 388 ASN A N 1
ATOM 3008 C CA . ASN A 1 388 ? 13.841 -1.730 -14.507 1.00 91.25 388 ASN A CA 1
ATOM 3009 C C . ASN A 1 388 ? 12.735 -1.545 -15.567 1.00 91.25 388 ASN A C 1
ATOM 3011 O O . ASN A 1 388 ? 12.966 -0.867 -16.572 1.00 91.25 388 ASN A O 1
ATOM 3015 N N . MET A 1 389 ? 11.532 -2.088 -15.335 1.00 90.81 389 MET A N 1
ATOM 3016 C CA . MET A 1 389 ? 10.366 -1.953 -16.220 1.00 90.81 389 MET A CA 1
ATOM 3017 C C . MET A 1 389 ? 9.884 -0.494 -16.319 1.00 90.81 389 MET A C 1
ATOM 3019 O O . MET A 1 389 ? 9.827 0.049 -17.424 1.00 90.81 389 MET A O 1
ATOM 3023 N N . ILE A 1 390 ? 9.616 0.178 -15.188 1.00 90.88 390 ILE A N 1
ATOM 3024 C CA . ILE A 1 390 ? 9.188 1.594 -15.145 1.00 90.88 390 ILE A CA 1
ATOM 3025 C C . ILE A 1 390 ? 10.244 2.495 -15.792 1.00 90.88 390 ILE A C 1
ATOM 3027 O O . ILE A 1 390 ? 9.921 3.347 -16.618 1.00 90.88 390 ILE A O 1
ATOM 3031 N N . SER A 1 391 ? 11.519 2.291 -15.450 1.00 90.06 391 SER A N 1
ATOM 3032 C CA . SER A 1 391 ? 12.628 3.070 -16.001 1.00 90.06 391 SER A CA 1
ATOM 3033 C C . SER A 1 391 ? 12.725 2.902 -17.520 1.00 90.06 391 SER A C 1
ATOM 3035 O O . SER A 1 391 ? 12.870 3.894 -18.232 1.00 90.06 391 SER A O 1
ATOM 3037 N N . SER A 1 392 ? 12.569 1.676 -18.033 1.00 89.12 392 SER A N 1
ATOM 3038 C CA . SER A 1 392 ? 12.572 1.403 -19.478 1.00 89.12 392 SER A CA 1
ATOM 3039 C C . SER A 1 392 ? 11.385 2.052 -20.194 1.00 89.12 392 SER A C 1
ATOM 3041 O O . SER A 1 392 ? 11.561 2.659 -21.245 1.00 89.12 392 SER A O 1
ATOM 3043 N N . LEU A 1 393 ? 10.180 1.993 -19.624 1.00 89.69 393 LEU A N 1
ATOM 3044 C CA . LEU A 1 393 ? 9.000 2.630 -20.222 1.00 89.69 393 LEU A CA 1
ATOM 3045 C C . LEU A 1 393 ? 9.113 4.158 -20.218 1.00 89.69 393 LEU A C 1
ATOM 3047 O O . LEU A 1 393 ? 8.747 4.802 -21.200 1.00 89.69 393 LEU A O 1
ATOM 3051 N N . GLY A 1 394 ? 9.688 4.735 -19.162 1.00 87.50 394 GLY A N 1
ATOM 3052 C CA . GLY A 1 394 ? 10.024 6.157 -19.109 1.00 87.50 394 GLY A CA 1
ATOM 3053 C C . GLY A 1 394 ? 11.069 6.558 -20.156 1.00 87.50 394 GLY A C 1
ATOM 3054 O O . GLY A 1 394 ? 10.912 7.592 -20.800 1.00 87.50 394 GLY A O 1
ATOM 3055 N N . HIS A 1 395 ? 12.094 5.731 -20.387 1.00 86.25 395 HIS A N 1
ATOM 3056 C CA . HIS A 1 395 ? 13.081 5.944 -21.455 1.00 86.25 395 HIS A CA 1
ATOM 3057 C C . HIS A 1 395 ? 12.435 5.941 -22.841 1.00 86.25 395 HIS A C 1
ATOM 3059 O O . HIS A 1 395 ? 12.713 6.805 -23.670 1.00 86.25 395 HIS A O 1
ATOM 3065 N N . GLU A 1 396 ? 11.578 4.955 -23.106 1.00 84.44 396 GLU A N 1
ATOM 3066 C CA . GLU A 1 396 ? 11.014 4.738 -24.436 1.00 84.44 396 GLU A CA 1
ATOM 3067 C C . GLU A 1 396 ? 9.819 5.645 -24.742 1.00 84.44 396 GLU A C 1
ATOM 3069 O O . GLU A 1 396 ? 9.591 5.954 -25.909 1.00 84.44 396 GLU A O 1
ATOM 3074 N N . GLY A 1 397 ? 9.082 6.094 -23.721 1.00 82.81 397 GLY A N 1
ATOM 3075 C CA . GLY A 1 397 ? 7.813 6.813 -23.866 1.00 82.81 397 GLY A CA 1
ATOM 3076 C C . GLY A 1 397 ? 7.656 8.114 -23.089 1.00 82.81 397 GLY A C 1
ATOM 3077 O O . GLY A 1 397 ? 6.639 8.789 -23.244 1.00 82.81 397 GLY A O 1
ATOM 3078 N N . GLY A 1 398 ? 8.607 8.458 -22.224 1.00 82.62 398 GLY A N 1
ATOM 3079 C CA . GLY A 1 398 ? 8.525 9.636 -21.365 1.00 82.62 398 GLY A CA 1
ATOM 3080 C C . GLY A 1 398 ? 8.781 10.954 -22.100 1.00 82.62 398 GLY A C 1
ATOM 3081 O O . GLY A 1 398 ? 8.945 11.012 -23.321 1.00 82.62 398 GLY A O 1
ATOM 3082 N N . THR A 1 399 ? 8.849 12.040 -21.329 1.00 78.88 399 THR A N 1
ATOM 3083 C CA . THR A 1 399 ? 9.018 13.416 -21.833 1.00 78.88 399 THR A CA 1
ATOM 3084 C C . THR A 1 399 ? 10.267 13.584 -22.704 1.00 78.88 399 THR A C 1
ATOM 3086 O O . THR A 1 399 ? 10.239 14.284 -23.717 1.00 78.88 399 THR A O 1
ATOM 3089 N N . VAL A 1 400 ? 11.360 12.913 -22.339 1.00 82.75 400 VAL A N 1
ATOM 3090 C CA . VAL A 1 400 ? 12.608 12.863 -23.110 1.00 82.75 400 VAL A CA 1
ATOM 3091 C C . VAL A 1 400 ? 12.807 11.417 -23.557 1.00 82.75 400 VAL A C 1
ATOM 3093 O O . VAL A 1 400 ? 13.372 10.627 -22.810 1.00 82.75 400 VAL A O 1
ATOM 3096 N N . SER A 1 401 ? 12.293 11.065 -24.740 1.00 85.06 401 SER A N 1
ATOM 3097 C CA . SER A 1 401 ? 12.268 9.682 -25.236 1.00 85.06 401 SER A CA 1
ATOM 3098 C C . SER A 1 401 ? 12.412 9.587 -26.753 1.00 85.06 401 SER A C 1
ATOM 3100 O O . SER A 1 401 ? 12.418 10.592 -27.476 1.00 85.06 401 SER A O 1
ATOM 3102 N N . HIS A 1 402 ? 12.473 8.350 -27.250 1.00 78.81 402 HIS A N 1
ATOM 3103 C CA . HIS A 1 402 ? 12.450 8.064 -28.681 1.00 78.81 402 HIS A CA 1
ATOM 3104 C C . HIS A 1 402 ? 11.187 8.585 -29.367 1.00 78.81 402 HIS A C 1
ATOM 3106 O O . HIS A 1 402 ? 11.254 8.901 -30.549 1.00 78.81 402 HIS A O 1
ATOM 3112 N N . LEU A 1 403 ? 10.059 8.717 -28.657 1.00 80.31 403 LEU A N 1
ATOM 3113 C CA . LEU A 1 403 ? 8.809 9.217 -29.235 1.00 80.31 403 LEU A CA 1
ATOM 3114 C C . LEU A 1 403 ? 8.769 10.741 -29.389 1.00 80.31 403 LEU A C 1
ATOM 3116 O O . LEU A 1 403 ? 8.015 11.237 -30.224 1.00 80.31 403 LEU A O 1
ATOM 3120 N N . THR A 1 404 ? 9.553 11.489 -28.606 1.00 78.19 404 THR A N 1
ATOM 3121 C CA . THR A 1 404 ? 9.429 12.956 -28.532 1.00 78.19 404 THR A CA 1
ATOM 3122 C C . THR A 1 404 ? 10.487 13.719 -29.328 1.00 78.19 404 THR A C 1
ATOM 3124 O O . THR A 1 404 ? 10.249 14.868 -29.697 1.00 78.19 404 THR A O 1
ATOM 3127 N N . LEU A 1 405 ? 11.643 13.114 -29.629 1.00 77.88 405 LEU A N 1
ATOM 3128 C CA . LEU A 1 405 ? 12.801 13.841 -30.177 1.00 77.88 405 LEU A CA 1
ATOM 3129 C C . LEU A 1 405 ? 12.941 13.842 -31.717 1.00 77.88 405 LEU A C 1
ATOM 3131 O O . LEU A 1 405 ? 13.740 14.627 -32.218 1.00 77.88 405 LEU A O 1
ATOM 3135 N N . ASN A 1 406 ? 12.180 13.020 -32.458 1.00 78.31 406 ASN A N 1
ATOM 3136 C CA . ASN A 1 406 ? 12.078 12.983 -33.938 1.00 78.31 406 ASN A CA 1
ATOM 3137 C C . ASN A 1 406 ? 13.372 13.363 -34.720 1.00 78.31 406 ASN A C 1
ATOM 3139 O O . ASN A 1 406 ? 13.448 14.438 -35.330 1.00 78.31 406 ASN A O 1
ATOM 3143 N N . PRO A 1 407 ? 14.415 12.513 -34.696 1.00 82.06 407 PRO A N 1
ATOM 3144 C CA . PRO A 1 407 ? 15.681 12.789 -35.374 1.00 82.06 407 PRO A CA 1
ATOM 3145 C C . PRO A 1 407 ? 15.570 12.666 -36.905 1.00 82.06 407 PRO A C 1
ATOM 3147 O O . PRO A 1 407 ? 14.982 11.720 -37.423 1.00 82.06 407 PRO A O 1
ATOM 3150 N N . LYS A 1 408 ? 16.189 13.597 -37.648 1.00 82.44 408 LYS A N 1
ATOM 3151 C CA . LYS A 1 408 ? 16.128 13.647 -39.127 1.00 82.44 408 LYS A CA 1
ATOM 3152 C C . LYS A 1 408 ? 17.189 12.800 -39.828 1.00 82.44 408 LYS A C 1
ATOM 3154 O O . LYS A 1 408 ? 17.006 12.409 -40.978 1.00 82.44 408 LYS A O 1
ATOM 3159 N N . THR A 1 409 ? 18.308 12.549 -39.162 1.00 86.81 409 THR A N 1
ATOM 3160 C CA . THR A 1 409 ? 19.421 11.750 -39.678 1.00 86.81 409 THR A CA 1
ATOM 3161 C C . THR A 1 409 ? 19.825 10.696 -38.654 1.00 86.81 409 THR A C 1
ATOM 3163 O O . THR A 1 409 ? 19.502 10.810 -37.471 1.00 86.81 409 THR A O 1
ATOM 3166 N N . TRP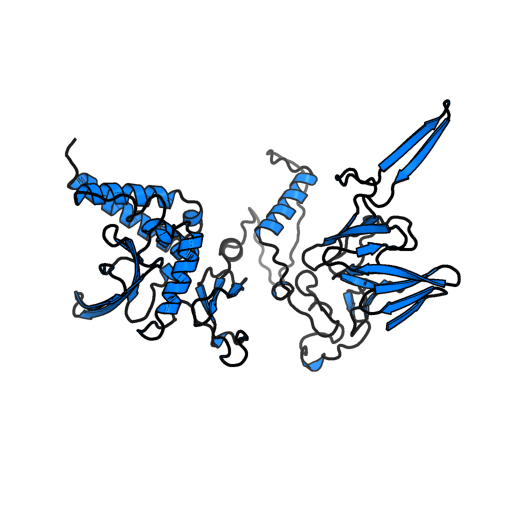 A 1 410 ? 20.562 9.669 -39.088 1.00 83.56 410 TRP A N 1
ATOM 3167 C CA . TRP A 1 410 ? 21.078 8.650 -38.167 1.00 83.56 410 TRP A CA 1
ATOM 3168 C C . TRP A 1 410 ? 21.928 9.272 -37.048 1.00 83.56 410 TRP A C 1
ATOM 3170 O O . TRP A 1 410 ? 21.762 8.916 -35.885 1.00 83.56 410 TRP A O 1
ATOM 3180 N N . ILE A 1 411 ? 22.765 10.263 -37.373 1.00 86.19 411 ILE A N 1
ATOM 3181 C CA . ILE A 1 411 ? 23.631 10.922 -36.392 1.00 86.19 411 ILE A CA 1
ATOM 3182 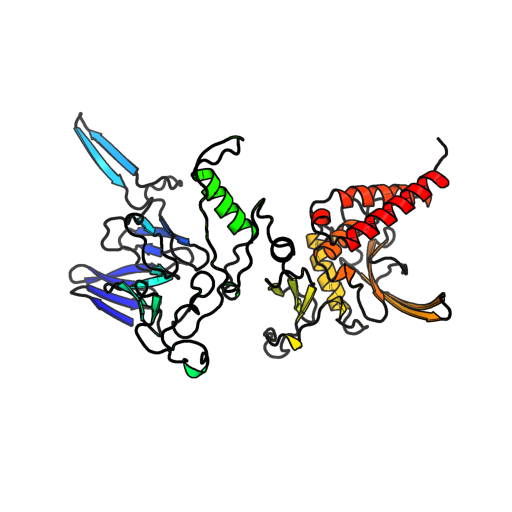C C . ILE A 1 411 ? 22.862 11.838 -35.425 1.00 86.19 411 ILE A C 1
ATOM 3184 O O . ILE A 1 411 ? 23.205 11.905 -34.244 1.00 86.19 411 ILE A O 1
ATOM 3188 N N . ASP A 1 412 ? 21.776 12.478 -35.878 1.00 85.88 412 ASP A N 1
ATOM 3189 C CA . ASP A 1 412 ? 20.837 13.171 -34.983 1.00 85.88 412 ASP A CA 1
ATOM 3190 C C . ASP A 1 412 ? 20.150 12.184 -34.032 1.00 85.88 412 ASP A C 1
ATOM 3192 O O . ASP A 1 412 ? 19.891 12.518 -32.877 1.00 85.88 412 ASP A O 1
ATOM 3196 N N . GLY A 1 413 ? 19.895 10.958 -34.502 1.00 85.00 413 GLY A N 1
ATOM 3197 C CA . GLY A 1 413 ? 19.358 9.861 -33.700 1.00 85.00 413 GLY A CA 1
ATOM 3198 C C . GLY A 1 413 ? 20.309 9.444 -32.585 1.00 85.00 413 GLY A C 1
ATOM 3199 O O . GLY A 1 413 ? 19.904 9.411 -31.428 1.00 85.00 413 GLY A O 1
ATOM 3200 N N . VAL A 1 414 ? 21.589 9.238 -32.907 1.00 86.06 414 VAL A N 1
ATOM 3201 C CA . VAL A 1 414 ? 22.642 8.955 -31.915 1.00 86.06 414 VAL A CA 1
ATOM 3202 C C . VAL A 1 414 ? 22.723 10.079 -30.872 1.00 86.06 414 VAL A C 1
ATOM 3204 O O . VAL A 1 414 ? 22.744 9.829 -29.668 1.00 86.06 414 VAL A O 1
ATOM 3207 N N . LYS A 1 415 ? 22.698 11.344 -31.311 1.00 87.94 415 LYS A N 1
ATOM 3208 C CA . LYS A 1 415 ? 22.706 12.504 -30.406 1.00 87.94 415 LYS A CA 1
ATOM 3209 C C . LYS A 1 415 ? 21.471 12.548 -29.499 1.00 87.94 415 LYS A C 1
ATOM 3211 O O . LYS A 1 415 ? 21.585 12.880 -28.319 1.00 87.94 415 LYS A O 1
ATOM 3216 N N . ALA A 1 416 ? 20.296 12.230 -30.040 1.00 86.62 416 ALA A N 1
ATOM 3217 C CA . ALA A 1 416 ? 19.057 12.145 -29.276 1.00 86.62 416 ALA A CA 1
ATOM 3218 C C . ALA A 1 416 ? 19.107 11.003 -28.251 1.00 86.62 416 ALA A C 1
ATOM 3220 O O . ALA A 1 416 ? 18.752 11.228 -27.097 1.00 86.62 416 ALA A O 1
ATOM 3221 N N . HIS A 1 417 ? 19.617 9.827 -28.632 1.00 86.19 417 HIS A N 1
ATOM 3222 C CA . HIS A 1 417 ? 19.802 8.692 -27.724 1.00 86.19 417 HIS A CA 1
ATOM 3223 C C . HIS A 1 417 ? 20.687 9.062 -26.535 1.00 86.19 417 HIS A C 1
ATOM 3225 O O . HIS A 1 417 ? 20.282 8.835 -25.400 1.00 86.19 417 HIS A O 1
ATOM 3231 N N . ILE A 1 418 ? 21.847 9.693 -26.764 1.00 89.56 418 ILE A N 1
ATOM 3232 C CA . ILE A 1 418 ? 22.741 10.143 -25.678 1.00 89.56 418 ILE A CA 1
ATOM 3233 C C . ILE A 1 418 ? 21.971 11.000 -24.665 1.00 89.56 418 ILE A C 1
ATOM 3235 O O . ILE A 1 418 ? 22.030 10.735 -23.466 1.00 89.56 418 ILE A O 1
ATOM 3239 N N . LYS A 1 419 ? 21.179 11.970 -25.143 1.00 90.25 419 LYS A N 1
ATOM 3240 C CA . LYS A 1 419 ? 20.363 12.837 -24.282 1.00 90.25 419 LYS A CA 1
ATOM 3241 C C . LYS A 1 419 ? 19.319 12.055 -23.475 1.00 90.25 419 LYS A C 1
ATOM 3243 O O . LYS A 1 419 ? 19.097 12.376 -22.309 1.00 90.25 419 LYS A O 1
ATOM 3248 N N . ILE A 1 420 ? 18.669 11.057 -24.077 1.00 88.06 420 ILE A N 1
ATOM 3249 C CA . ILE A 1 420 ? 17.686 10.199 -23.393 1.00 88.06 420 ILE A CA 1
ATOM 3250 C C . ILE A 1 420 ? 18.378 9.381 -22.293 1.00 88.06 420 ILE A C 1
ATOM 3252 O O . ILE A 1 420 ? 17.913 9.372 -21.154 1.00 88.06 420 ILE A O 1
ATOM 3256 N N . TYR A 1 421 ? 19.516 8.751 -22.606 1.00 89.12 421 TYR A N 1
ATOM 3257 C CA . TYR A 1 421 ? 20.311 7.981 -21.646 1.00 89.12 421 TYR A CA 1
ATOM 3258 C C . TYR A 1 421 ? 20.766 8.840 -20.460 1.00 89.12 421 TYR A C 1
ATOM 3260 O O . TYR A 1 421 ? 20.574 8.449 -19.309 1.00 89.12 421 TYR A O 1
ATOM 3268 N N . GLU A 1 422 ? 21.316 10.028 -20.719 1.00 90.31 422 GLU A N 1
ATOM 3269 C CA . GLU A 1 422 ? 21.738 10.963 -19.672 1.00 90.31 422 GLU A CA 1
ATOM 3270 C C . GLU A 1 422 ? 20.565 11.402 -18.788 1.00 90.31 422 GLU A C 1
ATOM 3272 O O . GLU A 1 422 ? 20.687 11.411 -17.561 1.00 90.31 422 GLU A O 1
ATOM 3277 N N . TYR A 1 423 ? 19.414 11.714 -19.393 1.00 89.19 423 TYR A N 1
ATOM 3278 C CA . TYR A 1 423 ? 18.209 12.103 -18.664 1.00 89.19 423 TYR A CA 1
ATOM 3279 C C . TYR A 1 423 ? 17.694 10.974 -17.766 1.00 89.19 423 TYR A C 1
ATOM 3281 O O . TYR A 1 423 ? 17.450 11.176 -16.575 1.00 89.19 423 TYR A O 1
ATOM 3289 N N . GLN A 1 424 ? 17.565 9.762 -18.306 1.00 87.19 424 GLN A N 1
ATOM 3290 C CA . GLN A 1 424 ? 17.072 8.624 -17.539 1.00 87.19 424 GLN A CA 1
ATOM 3291 C C . GLN A 1 424 ? 18.017 8.266 -16.391 1.00 87.19 424 GLN A C 1
ATOM 3293 O O . GLN A 1 424 ? 17.545 7.996 -15.288 1.00 87.19 424 GLN A O 1
ATOM 3298 N N . MET A 1 425 ? 19.335 8.309 -16.607 1.00 88.50 425 MET A N 1
ATOM 3299 C CA . MET A 1 425 ? 20.319 8.031 -15.554 1.00 88.50 425 MET A CA 1
ATOM 3300 C C . MET A 1 425 ? 20.273 9.027 -14.389 1.00 88.50 425 MET A C 1
ATOM 3302 O O . MET A 1 425 ? 20.715 8.701 -13.288 1.00 88.50 425 MET A O 1
ATOM 3306 N N . GLN A 1 426 ? 19.734 10.226 -14.612 1.00 87.38 426 GLN A N 1
ATOM 3307 C CA . GLN A 1 426 ? 19.515 11.235 -13.574 1.00 87.38 426 GLN A CA 1
ATOM 3308 C C . GLN A 1 426 ? 18.148 11.095 -12.882 1.00 87.38 426 GLN A C 1
ATOM 3310 O O . GLN A 1 426 ? 17.918 11.724 -11.847 1.00 87.38 426 GLN A O 1
ATOM 3315 N N . SER A 1 427 ? 17.238 10.275 -13.420 1.00 83.19 427 SER A N 1
ATOM 3316 C CA . SER A 1 427 ? 15.898 10.091 -12.860 1.00 83.19 427 SER A CA 1
ATOM 3317 C C . SER A 1 427 ? 15.930 9.422 -11.480 1.00 83.19 427 SER A C 1
ATOM 3319 O O . SER A 1 427 ? 16.795 8.595 -11.178 1.00 83.19 427 SER A O 1
ATOM 3321 N N . GLN A 1 428 ? 14.952 9.751 -10.628 1.00 82.00 428 GLN A N 1
ATOM 3322 C CA . GLN A 1 428 ? 14.831 9.127 -9.304 1.00 82.00 428 GLN A CA 1
ATOM 3323 C C . GLN A 1 428 ? 14.577 7.621 -9.414 1.00 82.00 428 GLN A C 1
ATOM 3325 O O . GLN A 1 428 ? 15.213 6.849 -8.705 1.00 82.00 428 GLN A O 1
ATOM 3330 N N . VAL A 1 429 ? 13.728 7.198 -10.357 1.00 82.62 429 VAL A N 1
ATOM 3331 C CA . VAL A 1 429 ? 13.404 5.780 -10.586 1.00 82.62 429 VAL A CA 1
ATOM 3332 C C . VAL A 1 429 ? 14.653 4.972 -10.949 1.00 82.62 429 VAL A C 1
ATOM 3334 O O . VAL A 1 429 ? 14.844 3.866 -10.449 1.00 82.62 429 VAL A O 1
ATOM 3337 N N . TYR A 1 430 ? 15.565 5.534 -11.751 1.00 84.94 430 TYR A N 1
ATOM 3338 C CA . TYR A 1 430 ? 16.799 4.847 -12.134 1.00 84.94 430 TYR A CA 1
ATOM 3339 C C . TYR A 1 430 ? 17.685 4.475 -10.937 1.00 84.94 430 TYR A C 1
ATOM 3341 O O . TYR A 1 430 ? 18.359 3.441 -10.973 1.00 84.94 430 TYR A O 1
ATOM 3349 N N . LYS A 1 431 ? 17.661 5.247 -9.841 1.00 83.69 431 LYS A N 1
ATOM 3350 C CA . LYS A 1 431 ? 18.452 4.944 -8.634 1.00 83.69 431 LYS A CA 1
ATOM 3351 C C . LYS A 1 431 ? 18.101 3.590 -8.032 1.00 83.69 431 LYS A C 1
ATOM 3353 O O . LYS A 1 431 ? 18.991 2.934 -7.491 1.00 83.69 431 LYS A O 1
ATOM 3358 N N . PHE A 1 432 ? 16.863 3.148 -8.209 1.00 82.50 432 PHE A N 1
ATOM 3359 C CA . PHE A 1 432 ? 16.366 1.894 -7.664 1.00 82.50 432 PHE A CA 1
ATOM 3360 C C . PHE A 1 432 ? 16.474 0.706 -8.631 1.00 82.50 432 PHE A C 1
ATOM 3362 O O . PHE A 1 432 ? 16.186 -0.419 -8.248 1.00 82.50 432 PHE A O 1
ATOM 3369 N N . THR A 1 433 ? 16.936 0.923 -9.868 1.00 85.62 433 THR A N 1
ATOM 3370 C CA . THR A 1 433 ? 17.158 -0.169 -10.834 1.00 85.62 433 THR A CA 1
ATOM 3371 C C . THR A 1 433 ? 18.311 -1.087 -10.422 1.00 85.62 433 THR A C 1
ATOM 3373 O O . THR A 1 433 ? 19.252 -0.680 -9.721 1.00 85.62 433 THR A O 1
ATOM 3376 N N . THR A 1 434 ? 18.268 -2.330 -10.901 1.00 86.56 434 THR A N 1
ATOM 3377 C CA . THR A 1 434 ? 19.269 -3.359 -10.583 1.00 86.56 434 THR A CA 1
ATOM 3378 C C . THR A 1 434 ? 20.678 -2.985 -11.074 1.00 86.56 434 THR A C 1
ATOM 3380 O O . THR A 1 434 ? 20.827 -2.282 -12.082 1.00 86.56 434 THR A O 1
ATOM 3383 N N . PRO A 1 435 ? 21.752 -3.485 -10.429 1.00 87.31 435 PRO A N 1
ATOM 3384 C CA . PRO A 1 435 ? 23.123 -3.265 -10.894 1.00 87.31 435 PRO A CA 1
ATOM 3385 C C . PRO A 1 435 ? 23.355 -3.693 -12.351 1.00 87.31 435 PRO A C 1
ATOM 3387 O O . PRO A 1 435 ? 24.022 -2.974 -13.098 1.00 87.31 435 PRO A O 1
ATOM 3390 N N . LEU A 1 436 ? 22.765 -4.821 -12.767 1.00 84.25 436 LEU A N 1
ATOM 3391 C CA . LEU A 1 436 ? 22.885 -5.345 -14.129 1.00 84.25 436 LEU A CA 1
ATOM 3392 C C . LEU A 1 436 ? 22.200 -4.432 -15.157 1.00 84.25 436 LEU A C 1
ATOM 3394 O O . LEU A 1 436 ? 22.771 -4.158 -16.214 1.00 84.25 436 LEU A O 1
ATOM 3398 N N . TYR A 1 437 ? 21.014 -3.905 -14.835 1.00 86.44 437 TYR A N 1
ATOM 3399 C CA . TYR A 1 437 ? 20.336 -2.920 -15.679 1.00 86.44 437 TYR A CA 1
ATOM 3400 C C . TYR A 1 437 ? 21.173 -1.643 -15.815 1.00 86.44 437 TYR A C 1
ATOM 3402 O O . TYR A 1 437 ? 21.463 -1.202 -16.926 1.00 86.44 437 TYR A O 1
ATOM 3410 N N . LYS A 1 438 ? 21.664 -1.100 -14.693 1.00 89.19 438 LYS A N 1
ATOM 3411 C CA . LYS A 1 438 ? 22.542 0.083 -14.678 1.00 89.19 438 LYS A CA 1
ATOM 3412 C C . LYS A 1 438 ? 23.798 -0.109 -15.528 1.00 89.19 438 LYS A C 1
ATOM 3414 O O . LYS A 1 438 ? 24.245 0.829 -16.184 1.00 89.19 438 LYS A O 1
ATOM 3419 N N . GLN A 1 439 ? 24.384 -1.306 -15.513 1.00 86.38 439 GLN A N 1
ATOM 3420 C CA . GLN A 1 439 ? 25.543 -1.625 -16.343 1.00 86.38 439 GLN A CA 1
ATOM 3421 C C . GLN A 1 439 ? 25.197 -1.583 -17.833 1.00 86.38 439 GLN A C 1
ATOM 3423 O O . GLN A 1 439 ? 25.835 -0.829 -18.561 1.00 86.38 439 GLN A O 1
ATOM 3428 N N . LYS A 1 440 ? 24.144 -2.285 -18.270 1.00 83.06 440 LYS A N 1
ATOM 3429 C CA . LYS A 1 440 ? 23.701 -2.262 -19.677 1.00 83.06 440 LYS A CA 1
ATOM 3430 C C . LYS A 1 440 ? 23.411 -0.850 -20.178 1.00 83.06 440 LYS A C 1
ATOM 3432 O O . LYS A 1 440 ? 23.789 -0.492 -21.288 1.00 83.06 440 LYS A O 1
ATOM 3437 N N . MET A 1 441 ? 22.785 -0.033 -19.338 1.00 84.56 441 MET A N 1
ATOM 3438 C CA . MET A 1 441 ? 22.491 1.363 -19.649 1.00 84.56 441 MET A CA 1
ATOM 3439 C C . MET A 1 441 ? 23.761 2.199 -19.856 1.00 84.56 441 MET A C 1
ATOM 3441 O O . MET A 1 441 ? 23.812 3.024 -20.767 1.00 84.56 441 MET A O 1
ATOM 3445 N N . ARG A 1 442 ? 24.803 1.975 -19.044 1.00 86.75 442 ARG A N 1
ATOM 3446 C CA . ARG A 1 442 ? 26.117 2.619 -19.220 1.00 86.75 442 ARG A CA 1
ATOM 3447 C C . ARG A 1 442 ? 26.825 2.150 -20.477 1.00 86.75 442 ARG A C 1
ATOM 3449 O O . ARG A 1 442 ? 27.334 2.992 -21.210 1.00 86.75 442 ARG A O 1
ATOM 3456 N N . ASP A 1 443 ? 26.821 0.851 -20.740 1.00 85.69 443 ASP A N 1
ATOM 3457 C CA . ASP A 1 443 ? 27.467 0.286 -21.922 1.00 85.69 443 ASP A CA 1
ATOM 3458 C C . ASP A 1 443 ? 26.827 0.838 -23.207 1.00 85.69 443 ASP A C 1
ATOM 3460 O O . ASP A 1 443 ? 27.537 1.267 -24.120 1.00 85.69 443 ASP A O 1
ATOM 3464 N N . ASN A 1 444 ? 25.493 0.940 -23.240 1.00 84.19 444 ASN A N 1
ATOM 3465 C CA . ASN A 1 444 ? 24.769 1.549 -24.355 1.00 84.19 444 ASN A CA 1
ATOM 3466 C C . ASN A 1 444 ? 25.113 3.036 -24.529 1.00 84.19 444 ASN A C 1
ATOM 3468 O O . ASN A 1 444 ? 25.415 3.462 -25.643 1.00 84.19 444 ASN A O 1
ATOM 3472 N N . LEU A 1 445 ? 25.120 3.823 -23.445 1.00 87.25 445 LEU A N 1
ATOM 3473 C CA . LEU A 1 445 ? 25.495 5.241 -23.499 1.00 87.25 445 LEU A CA 1
ATOM 3474 C C . LEU A 1 445 ? 26.921 5.430 -24.039 1.00 87.25 445 LEU A C 1
ATOM 3476 O O . LEU A 1 445 ? 27.143 6.279 -24.901 1.00 87.25 445 LEU A O 1
ATOM 3480 N N . ILE A 1 446 ? 27.880 4.629 -23.567 1.00 87.88 446 ILE A N 1
ATOM 3481 C CA . ILE A 1 446 ? 29.271 4.671 -24.038 1.00 87.88 446 ILE A CA 1
ATOM 3482 C C . ILE A 1 446 ? 29.342 4.329 -25.531 1.00 87.88 446 ILE A C 1
ATOM 3484 O O . ILE A 1 446 ? 30.046 5.006 -26.283 1.00 87.88 446 ILE A O 1
ATOM 3488 N N . GLY A 1 447 ? 28.594 3.314 -25.971 1.00 86.94 447 GLY A N 1
ATOM 3489 C CA . GLY A 1 447 ? 28.490 2.941 -27.381 1.00 86.94 447 GLY A CA 1
ATOM 3490 C C . GLY A 1 447 ? 27.965 4.084 -28.254 1.00 86.94 447 GLY A C 1
ATOM 3491 O O . GLY A 1 447 ? 28.566 4.404 -29.281 1.00 86.94 447 GLY A O 1
ATOM 3492 N N . GLU A 1 448 ? 26.900 4.762 -27.823 1.00 86.25 448 GLU A N 1
ATOM 3493 C CA . GLU A 1 448 ? 26.342 5.908 -28.550 1.00 86.25 448 GLU A CA 1
ATOM 3494 C C . GLU A 1 448 ? 27.304 7.107 -28.561 1.00 86.25 448 GLU A C 1
ATOM 3496 O O . GLU A 1 448 ? 27.508 7.733 -29.602 1.00 86.25 448 GLU A O 1
ATOM 3501 N N . GLN A 1 449 ? 27.980 7.398 -27.445 1.00 90.38 449 GLN A N 1
ATOM 3502 C CA . GLN A 1 449 ? 29.014 8.438 -27.381 1.00 90.38 449 GLN A CA 1
ATOM 3503 C C . GLN A 1 449 ? 30.188 8.142 -28.325 1.00 90.38 449 GLN A C 1
ATOM 3505 O O . GLN A 1 449 ? 30.695 9.050 -28.992 1.00 90.38 449 GLN A O 1
ATOM 3510 N N . TYR A 1 450 ? 30.608 6.879 -28.422 1.00 90.81 450 TYR A N 1
ATOM 3511 C CA . TYR A 1 450 ? 31.634 6.444 -29.366 1.00 90.81 450 TYR A CA 1
ATOM 3512 C C . TYR A 1 450 ? 31.184 6.620 -30.822 1.00 90.81 450 TYR A C 1
ATOM 3514 O O . TYR A 1 450 ? 31.935 7.173 -31.633 1.00 90.81 450 TYR A O 1
ATOM 3522 N N . ASN A 1 451 ? 29.950 6.221 -31.147 1.00 86.00 451 ASN A N 1
ATOM 3523 C CA . ASN A 1 451 ? 29.368 6.412 -32.475 1.00 86.00 451 ASN A CA 1
ATOM 3524 C C . ASN A 1 451 ? 29.299 7.900 -32.838 1.00 86.00 451 ASN A C 1
ATOM 3526 O O . ASN A 1 451 ? 29.731 8.289 -33.923 1.00 86.00 451 ASN A O 1
ATOM 3530 N N . TYR A 1 452 ? 28.842 8.748 -31.913 1.00 89.44 452 TYR A N 1
ATOM 3531 C CA . TYR A 1 452 ? 28.778 10.191 -32.129 1.00 89.44 452 TYR A CA 1
ATOM 3532 C C . TYR A 1 452 ? 30.164 10.806 -32.328 1.00 89.44 452 TYR A C 1
ATOM 3534 O O . TYR A 1 452 ? 30.346 11.656 -33.190 1.00 89.44 452 TYR A O 1
ATOM 3542 N N . LYS A 1 453 ? 31.173 10.365 -31.570 1.00 89.31 453 LYS A N 1
ATOM 3543 C CA . LYS A 1 453 ? 32.550 10.848 -31.733 1.00 89.31 453 LYS A CA 1
ATOM 3544 C C . LYS A 1 453 ? 33.167 10.427 -33.071 1.00 89.31 453 LYS A C 1
ATOM 3546 O O . LYS A 1 453 ? 33.952 11.182 -33.633 1.00 89.31 453 LYS A O 1
ATOM 3551 N N . THR A 1 454 ? 32.839 9.229 -33.549 1.00 89.19 454 THR A N 1
ATOM 3552 C CA . THR A 1 454 ? 33.431 8.638 -34.760 1.00 89.19 454 THR A CA 1
ATOM 3553 C C . THR A 1 454 ? 32.784 9.160 -36.040 1.00 89.19 454 THR A C 1
ATOM 3555 O O . THR A 1 454 ? 33.478 9.418 -37.019 1.00 89.19 454 THR A O 1
ATOM 3558 N N . TYR A 1 455 ? 31.461 9.319 -36.033 1.00 86.25 455 TYR A N 1
ATOM 3559 C CA . TYR A 1 455 ? 30.665 9.616 -37.227 1.00 86.25 455 TYR A CA 1
ATOM 3560 C C . TYR A 1 455 ? 29.908 10.951 -37.141 1.00 86.25 455 TYR A C 1
ATOM 3562 O O . TYR A 1 455 ? 29.181 11.315 -38.065 1.00 86.25 455 TYR A O 1
ATOM 3570 N N . GLY A 1 456 ? 30.045 11.665 -36.022 1.00 80.44 456 GLY A N 1
ATOM 3571 C CA . GLY A 1 456 ? 29.505 13.005 -35.821 1.00 80.44 456 GLY A CA 1
ATOM 3572 C C . GLY A 1 456 ? 30.149 14.043 -36.729 1.00 80.44 456 GLY A C 1
ATOM 3573 O O . GLY A 1 456 ? 31.226 13.802 -37.277 1.00 80.44 456 GLY A O 1
ATOM 3574 N N . PRO A 1 457 ? 29.522 15.222 -36.880 1.00 76.19 457 PRO A N 1
ATOM 3575 C CA . PRO A 1 457 ? 30.164 16.326 -37.575 1.00 76.19 457 PRO A CA 1
ATOM 3576 C C . PRO A 1 457 ? 31.512 16.621 -36.903 1.00 76.19 457 PRO A C 1
ATOM 3578 O O . PRO A 1 457 ? 31.568 16.894 -35.701 1.00 76.19 457 PRO A O 1
ATOM 3581 N N . THR A 1 458 ? 32.603 16.535 -37.668 1.00 65.81 458 THR A N 1
ATOM 3582 C CA . THR A 1 458 ? 33.914 17.031 -37.238 1.00 65.81 458 THR A CA 1
ATOM 3583 C C . THR A 1 458 ? 33.766 18.501 -36.865 1.00 65.81 458 THR A C 1
ATOM 3585 O O . THR A 1 458 ? 33.195 19.266 -37.643 1.00 65.81 458 THR A O 1
ATOM 3588 N N . LYS A 1 459 ? 34.216 18.851 -35.654 1.00 51.56 459 LYS A N 1
ATOM 3589 C CA . LYS A 1 459 ? 34.223 20.229 -35.147 1.00 51.56 459 LYS A CA 1
ATOM 3590 C C . LYS A 1 459 ? 34.881 21.201 -36.115 1.00 51.56 459 LYS A C 1
ATOM 3592 O O . LYS A 1 459 ? 35.919 20.814 -36.698 1.00 51.56 459 LYS A O 1
#